Protein 8YIF (pdb70)

Sequence (537 aa):
AFSWRDAVVYQVYLRSFRDANGDGIGDLGGLSQGLDAIAALGCDAIWLNPCYASPQRDHGYDIADYLTIDPAYGTLEEFDEVVRRAHELGLRVLMDMVANHCSSDHAWFQAALAAEPGSDERARFIFRDGLGPDGELPPNNWDSVFGGLAWTRVTERDGRPGQWYLHSFDTSQPDFDWRHPAVAEHFENVLRFWFERGVDGFRIDVAHGHFKDAALPDHPGGRGPDAGHNHGMWDQPEVHDLYRSWRALGDAYEPEKYFVGEIWVPSPDRLADYLRPDELHNAFSFDLLVQPWNADRFRKAIETGLAVGRGWPAWTLANHDVHRAVTRYGQEQPMIAAARRRGPADLDRGLRRARAAAALALALPGSMYLYQGEELGLPEVLDLPDAARQDPIWTRSNGTELGRDGCRIPLPWTREGRTFGFSDAAAATTWLPQPAWFGAFARATQAADPDSMLSLHRDLLATRRTHLRGTEPIVWLSPAGAEVLAFRRGDVVVVTNFGSAPFTPPSAWGALSPLLASQPLGSATVPPETTVWSRLH

Foldseek 3Di:
DDDQFQFAEEEPAQQFEFDAPQAQGRALVGLLVCLVVVLLLQGQAYEYEAQAAAPCLQYRLAHQDLQFGHVSHHGVVSVLVSCVSNVVSNYAYAYAANQQWHFCNHPLNVVLLQDDPPDVSCLQFAKDAADDPQSPHANAQDAAPLGDDQWDWHQYPVRHTTIITGHNHDPRTTGTQLPNVVSLVVVLVSVVSVVVSVHQAYEYEQLFANDFQPVQHYQPLGDDPPSDDRRRGTLDPVSQVSQLVVQVSQVVDVVGGAYEYAYDDPDLVSLLSQCPPSGHVAYELCQCQLDALFQQSNVVSLVSQCVSNVQAHEYENDELWFWQQLQRHQADQDNRVSRHDDDDGDNVRSLLLLLQVLLVVSQGQHYYYHYPPSLLSDGFPQPFDLVLDSRSSCVNVVRPGSTRVRSSHRAAAALDDPNNNSYDPVRDHNSGHDDPCRSVSHPVVQVVPCLGSSNSSSLSSVCCVVPADNPFGWAWDDDNPDQKTWTDGDQKIKIFRSAQAWAADDCVSADWQWPDKSDDDPDRIAHHRMMTITGHD

Organism: Arthrobacter globiformis (NCBI:txid1665)

InterPro domains:
  IPR006047 Glycosyl hydrolase family 13, catalytic domain [PF00128] (27-491)
  IPR006047 Glycosyl hydrolase family 13, catalytic domain [SM00642] (27-432)
  IPR017853 Glycoside hydrolase superfamily [SSF51445] (19-491)
  IPR045857 Oligo-1,6-glucosidase, domain 2 [G3DSA:3.90.400.10] (124-193)

Structure (mmCIF, N/CA/C/O backbone):
data_8YIF
#
_entry.id   8YIF
#
_cell.length_a   51.223
_cell.length_b   73.336
_cell.length_c   73.213
_cell.angle_alpha   90.00
_cell.angle_beta   90.47
_cell.angle_gamma   90.00
#
_symmetry.space_group_name_H-M   'P 1 21 1'
#
loop_
_entity.id
_entity.type
_entity.pdbx_description
1 polymer Alpha-glucosidase
2 non-polymer Acarviosin
3 water water
#
loop_
_atom_site.group_PDB
_atom_site.id
_atom_site.type_symbol
_atom_site.label_atom_id
_atom_site.label_alt_id
_atom_site.label_comp_id
_atom_site.label_asym_id
_atom_site.label_entity_id
_atom_site.label_seq_id
_atom_site.pdbx_PDB_ins_code
_atom_site.Cartn_x
_atom_site.Cartn_y
_atom_site.Cartn_z
_atom_site.occupancy
_atom_site.B_iso_or_equiv
_atom_site.auth_seq_id
_atom_site.auth_comp_id
_atom_site.auth_asym_id
_atom_site.auth_atom_id
_atom_site.pdbx_PDB_model_num
ATOM 1 N N . ALA A 1 17 ? -28.649 27.097 -15.309 1.00 42.85 17 ALA A N 1
ATOM 2 C CA . ALA A 1 17 ? -28.368 26.656 -16.670 1.00 39.11 17 ALA A CA 1
ATOM 3 C C . ALA A 1 17 ? -26.900 26.259 -16.827 1.00 35.87 17 ALA A C 1
ATOM 4 O O . ALA A 1 17 ? -26.049 26.648 -16.021 1.00 40.22 17 ALA A O 1
ATOM 6 N N . PHE A 1 18 ? -26.610 25.479 -17.864 1.00 33.91 18 PHE A N 1
ATOM 7 C CA . PHE A 1 18 ? -25.237 25.072 -18.127 1.00 32.98 18 PHE A CA 1
ATOM 8 C C . PHE A 1 18 ? -24.361 26.287 -18.410 1.00 27.80 18 PHE A C 1
ATOM 9 O O . PHE A 1 18 ? -24.764 27.217 -19.113 1.00 26.78 18 PHE A O 1
ATOM 17 N N . SER A 1 19 ? -23.140 26.265 -17.879 1.00 26.42 19 SER A N 1
ATOM 18 C CA . SER A 1 19 ? -22.138 27.259 -18.231 1.00 25.68 19 SER A CA 1
ATOM 19 C C . SER A 1 19 ? -20.767 26.604 -18.284 1.00 21.00 19 SER A C 1
ATOM 20 O O . SER A 1 19 ? -20.395 25.863 -17.368 1.00 23.99 19 SER A O 1
ATOM 23 N N . TRP A 1 20 ? -20.018 26.883 -19.356 1.00 20.54 20 TRP A N 1
ATOM 24 C CA . TRP A 1 20 ? -18.665 26.346 -19.468 1.00 19.63 20 TRP A CA 1
ATOM 25 C C . TRP A 1 20 ? -17.781 26.852 -18.345 1.00 19.38 20 TRP A C 1
ATOM 26 O O . TRP A 1 20 ? -16.870 26.140 -17.897 1.00 18.47 20 TRP A O 1
ATOM 37 N N . ARG A 1 21 ? -18.041 28.076 -17.877 1.00 19.13 21 ARG A N 1
ATOM 38 C CA . ARG A 1 21 ? -17.208 28.687 -16.841 1.00 19.24 21 ARG A CA 1
ATOM 39 C C . ARG A 1 21 ? -17.096 27.798 -15.609 1.00 19.71 21 ARG A C 1
ATOM 40 O O . ARG A 1 21 ? -16.034 27.728 -14.978 1.00 18.64 21 ARG A O 1
ATOM 48 N N . ASP A 1 22 ? -18.197 27.144 -15.232 1.00 18.35 22 ASP A N 1
ATOM 49 C CA . ASP A 1 22 ? -18.288 26.341 -14.022 1.00 18.29 22 ASP A CA 1
ATOM 50 C C . ASP A 1 22 ? -18.375 24.843 -14.312 1.00 17.20 22 ASP A C 1
ATOM 51 O O . ASP A 1 22 ? -18.671 24.065 -13.400 1.00 19.38 22 ASP A O 1
ATOM 56 N N . ALA A 1 23 ? -18.139 24.421 -15.555 1.00 16.29 23 ALA A N 1
ATOM 57 C CA . ALA A 1 23 ? -18.388 23.033 -15.939 1.00 15.64 23 ALA A CA 1
ATOM 58 C C . ALA A 1 23 ? -17.470 22.058 -15.212 1.00 17.58 23 ALA A C 1
ATOM 59 O O . ALA A 1 23 ? -16.287 22.326 -15.017 1.00 17.97 23 ALA A O 1
ATOM 61 N N . VAL A 1 24 ? -18.014 20.902 -14.843 1.00 14.58 24 VAL A N 1
ATOM 62 C CA . VAL A 1 24 ? -17.214 19.761 -14.401 1.00 16.43 24 VAL A CA 1
ATOM 63 C C . VAL A 1 24 ? -17.236 18.749 -15.539 1.00 15.48 24 VAL A C 1
ATOM 64 O O . VAL A 1 24 ? -18.301 18.227 -15.901 1.00 15.24 24 VAL A O 1
ATOM 68 N N . VAL A 1 25 ? -16.069 18.504 -16.132 1.00 15.40 25 VAL A N 1
ATOM 69 C CA . VAL A 1 25 ? -15.949 17.731 -17.367 1.00 15.40 25 VAL A CA 1
ATOM 70 C C . VAL A 1 25 ? -15.330 16.380 -17.049 1.00 15.22 25 VAL A C 1
ATOM 71 O O . VAL A 1 25 ? -14.248 16.314 -16.455 1.00 15.60 25 VAL A O 1
ATOM 75 N N . TYR A 1 26 ? -15.997 15.308 -17.465 1.00 14.94 26 TYR A N 1
ATOM 76 C CA . TYR A 1 26 ? -15.469 13.960 -17.285 1.00 13.25 26 TYR A CA 1
ATOM 77 C C . TYR A 1 26 ? -14.626 13.603 -18.505 1.00 13.67 26 TYR A C 1
ATOM 78 O O . TYR A 1 26 ? -15.134 13.600 -19.631 1.00 14.06 26 TYR A O 1
ATOM 87 N N . GLN A 1 27 ? -13.338 13.319 -18.291 1.00 14.18 27 GLN A N 1
ATOM 88 C CA . GLN A 1 27 ? -12.458 12.912 -19.386 1.00 13.08 27 GLN A CA 1
ATOM 89 C C . GLN A 1 27 ? -12.589 11.410 -19.627 1.00 12.98 27 GLN A C 1
ATOM 90 O O . GLN A 1 27 ? -12.175 10.598 -18.785 1.00 13.44 27 GLN A O 1
ATOM 96 N N . VAL A 1 28 ? -13.110 11.049 -20.801 1.00 13.52 28 VAL A N 1
ATOM 97 C CA . VAL A 1 28 ? -13.318 9.662 -21.209 1.00 13.45 28 VAL A CA 1
ATOM 98 C C . VAL A 1 28 ? -12.155 9.203 -22.074 1.00 13.76 28 VAL A C 1
ATOM 99 O O . VAL A 1 28 ? -12.023 9.630 -23.226 1.00 14.17 28 VAL A O 1
ATOM 103 N N . TYR A 1 29 ? -11.331 8.305 -21.532 1.00 13.52 29 TYR A N 1
ATOM 104 C CA . TYR A 1 29 ? -10.289 7.621 -22.295 1.00 12.92 29 TYR A CA 1
ATOM 105 C C . TYR A 1 29 ? -10.968 6.385 -22.875 1.00 13.23 29 TYR A C 1
ATOM 106 O O . TYR A 1 29 ? -10.997 5.318 -22.256 1.00 13.11 29 TYR A O 1
ATOM 115 N N . LEU A 1 30 ? -11.542 6.556 -24.077 1.00 13.00 30 LEU A N 1
ATOM 116 C CA . LEU A 1 30 ? -12.521 5.612 -24.618 1.00 14.07 30 LEU A CA 1
ATOM 117 C C . LEU A 1 30 ? -11.992 4.179 -24.632 1.00 15.72 30 LEU A C 1
ATOM 118 O O . LEU A 1 30 ? -12.722 3.242 -24.296 1.00 16.02 30 LEU A O 1
ATOM 123 N N . ARG A 1 31 ? -10.721 3.991 -25.000 1.00 15.06 31 ARG A N 1
ATOM 124 C CA . ARG A 1 31 ? -10.153 2.643 -25.092 1.00 13.83 31 ARG A CA 1
ATOM 125 C C . ARG A 1 31 ? -10.228 1.876 -23.775 1.00 15.27 31 ARG A C 1
ATOM 126 O O . ARG A 1 31 ? -10.167 0.638 -23.787 1.00 16.24 31 ARG A O 1
ATOM 134 N N . SER A 1 32 ? -10.397 2.572 -22.641 1.00 14.09 32 SER A N 1
ATOM 135 C CA . SER A 1 32 ? -10.299 1.923 -21.336 1.00 13.53 32 SER A CA 1
ATOM 136 C C . SER A 1 32 ? -11.504 2.227 -20.458 1.00 15.94 32 SER A C 1
ATOM 137 O O . SER A 1 32 ? -11.457 1.981 -19.246 1.00 15.61 32 SER A O 1
ATOM 140 N N . PHE A 1 33 ? -12.590 2.732 -21.048 1.00 13.76 33 PHE A N 1
ATOM 141 C CA . PHE A 1 33 ? -13.806 3.067 -20.289 1.00 15.95 33 PHE A CA 1
ATOM 142 C C . PHE A 1 33 ? -14.725 1.854 -20.151 1.00 17.47 33 PHE A C 1
ATOM 143 O O . PHE A 1 33 ? -14.931 1.349 -19.042 1.00 17.15 33 PHE A O 1
ATOM 151 N N . ARG A 1 34 ? -15.287 1.375 -21.265 1.00 17.25 34 ARG A N 1
ATOM 152 C CA . ARG A 1 34 ? -16.159 0.205 -21.188 1.00 17.27 34 ARG A CA 1
ATOM 153 C C . ARG A 1 34 ? -16.237 -0.480 -22.554 1.00 16.21 34 ARG A C 1
ATOM 154 O O . ARG A 1 34 ? -16.371 0.187 -23.576 1.00 15.65 34 ARG A O 1
ATOM 162 N N . ASP A 1 35 ? -16.133 -1.817 -22.557 1.00 17.51 35 ASP A N 1
ATOM 163 C CA . ASP A 1 35 ? -16.027 -2.631 -23.780 1.00 17.49 35 ASP A CA 1
ATOM 164 C C . ASP A 1 35 ? -17.348 -3.357 -24.027 1.00 19.76 35 ASP A C 1
ATOM 165 O O . ASP A 1 35 ? -17.570 -4.455 -23.500 1.00 21.34 35 ASP A O 1
ATOM 170 N N . ALA A 1 36 ? -18.202 -2.755 -24.855 1.00 18.61 36 ALA A N 1
ATOM 171 C CA . ALA A 1 36 ? -19.485 -3.371 -25.193 1.00 19.71 36 ALA A CA 1
ATOM 172 C C . ALA A 1 36 ? -19.354 -4.413 -26.299 1.00 20.79 36 ALA A C 1
ATOM 173 O O . ALA A 1 36 ? -20.123 -5.382 -26.315 1.00 27.21 36 ALA A O 1
ATOM 175 N N . ASN A 1 37 ? -18.421 -4.221 -27.241 1.00 21.71 37 ASN A N 1
ATOM 176 C CA . ASN A 1 37 ? -18.286 -5.144 -28.366 1.00 24.04 37 ASN A CA 1
ATOM 177 C C . ASN A 1 37 ? -17.723 -6.493 -27.932 1.00 23.97 37 ASN A C 1
ATOM 178 O O . ASN A 1 37 ? -17.884 -7.477 -28.661 1.00 27.24 37 ASN A O 1
ATOM 183 N N . GLY A 1 38 ? -17.029 -6.553 -26.793 1.00 23.42 38 GLY A N 1
ATOM 184 C CA . GLY A 1 38 ? -16.392 -7.781 -26.358 1.00 24.04 38 GLY A CA 1
ATOM 185 C C . GLY A 1 38 ? -15.062 -8.087 -27.013 1.00 25.78 38 GLY A C 1
ATOM 186 O O . GLY A 1 38 ? -14.626 -9.245 -26.988 1.00 26.92 38 GLY A O 1
ATOM 187 N N . ASP A 1 39 ? -14.397 -7.091 -27.601 1.00 23.04 39 ASP A N 1
ATOM 188 C CA . ASP A 1 39 ? -13.098 -7.291 -28.230 1.00 21.34 39 ASP A CA 1
ATOM 189 C C . ASP A 1 39 ? -11.923 -6.902 -27.328 1.00 25.43 39 ASP A C 1
ATOM 190 O O . ASP A 1 39 ? -10.782 -6.880 -27.798 1.00 24.54 39 ASP A O 1
ATOM 195 N N . GLY A 1 40 ? -12.169 -6.610 -26.050 1.00 19.61 40 GLY A N 1
ATOM 196 C CA . GLY A 1 40 ? -11.112 -6.194 -25.143 1.00 22.20 40 GLY A CA 1
ATOM 197 C C . GLY A 1 40 ? -10.790 -4.718 -25.186 1.00 18.89 40 GLY A C 1
ATOM 198 O O . GLY A 1 40 ? -9.915 -4.261 -24.435 1.00 19.03 40 GLY A O 1
ATOM 199 N N . ILE A 1 41 ? -11.471 -3.963 -26.033 1.00 18.24 41 ILE A N 1
ATOM 200 C CA . ILE A 1 41 ? -11.188 -2.556 -26.272 1.00 17.99 41 ILE A CA 1
ATOM 201 C C . ILE A 1 41 ? -12.429 -1.767 -25.882 1.00 14.82 41 ILE A C 1
ATOM 202 O O . ILE A 1 41 ? -13.531 -2.085 -26.340 1.00 17.18 41 ILE A O 1
ATOM 207 N N . GLY A 1 42 ? -12.263 -0.746 -25.038 1.00 15.81 42 GLY A N 1
ATOM 208 C CA . GLY A 1 42 ? -13.364 0.176 -24.805 1.00 15.03 42 GLY A CA 1
ATOM 209 C C . GLY A 1 42 ? -13.838 0.798 -26.104 1.00 14.75 42 GLY A C 1
ATOM 210 O O . GLY A 1 42 ? -13.055 1.022 -27.026 1.00 16.16 42 GLY A O 1
ATOM 211 N N . ASP A 1 43 ? -15.144 1.041 -26.199 1.00 15.57 43 ASP A N 1
ATOM 212 C CA . ASP A 1 43 ? -15.745 1.418 -27.475 1.00 15.44 43 ASP A CA 1
ATOM 213 C C . ASP A 1 43 ? -16.934 2.342 -27.232 1.00 14.80 43 ASP A C 1
ATOM 214 O O . ASP A 1 43 ? -17.304 2.631 -26.088 1.00 15.69 43 ASP A O 1
ATOM 219 N N . LEU A 1 44 ? -17.533 2.823 -28.330 1.00 15.13 44 LEU A N 1
ATOM 220 C CA . LEU A 1 44 ? -18.638 3.768 -28.215 1.00 16.35 44 LEU A CA 1
ATOM 221 C C . LEU A 1 44 ? -19.882 3.116 -27.631 1.00 17.97 44 LEU A C 1
ATOM 222 O O . LEU A 1 44 ? -20.624 3.768 -26.891 1.00 17.42 44 LEU A O 1
ATOM 227 N N . GLY A 1 45 ? -20.115 1.837 -27.934 1.00 20.42 45 GLY A N 1
ATOM 228 C CA . GLY A 1 45 ? -21.211 1.133 -27.294 1.00 19.47 45 GLY A CA 1
ATOM 229 C C . GLY A 1 45 ? -21.069 1.110 -25.787 1.00 17.06 45 GLY A C 1
ATOM 230 O O . GLY A 1 45 ? -22.052 1.266 -25.058 1.00 20.24 45 GLY A O 1
ATOM 231 N N . GLY A 1 46 ? -19.837 0.944 -25.300 1.00 16.67 46 GLY A N 1
ATOM 232 C CA . GLY A 1 46 ? -19.611 0.952 -23.867 1.00 17.36 46 GLY A CA 1
ATOM 233 C C . GLY A 1 46 ? -19.787 2.333 -23.273 1.00 18.07 46 GLY A C 1
ATOM 234 O O . GLY A 1 46 ? -20.348 2.482 -22.186 1.00 17.51 46 GLY A O 1
ATOM 235 N N . LEU A 1 47 ? -19.302 3.363 -23.969 1.00 15.59 47 LEU A N 1
ATOM 236 C CA . LEU A 1 47 ? -19.549 4.724 -23.499 1.00 15.29 47 LEU A CA 1
ATOM 237 C C . LEU A 1 47 ? -21.044 5.004 -23.404 1.00 16.96 47 LEU A C 1
ATOM 238 O O . LEU A 1 47 ? -21.514 5.565 -22.410 1.00 18.29 47 LEU A O 1
ATOM 243 N N . SER A 1 48 ? -21.808 4.612 -24.425 1.00 17.56 48 SER A N 1
ATOM 244 C CA . SER A 1 48 ? -23.251 4.813 -24.369 1.00 18.74 48 SER A CA 1
ATOM 245 C C . SER A 1 48 ? -23.850 4.179 -23.118 1.00 19.62 48 SER A C 1
ATOM 246 O O . SER A 1 48 ? -24.688 4.794 -22.445 1.00 22.31 48 SER A O 1
ATOM 249 N N . GLN A 1 49 ? -23.420 2.959 -22.782 1.00 17.54 49 GLN A N 1
ATOM 250 C CA . GLN A 1 49 ? -23.896 2.299 -21.567 1.00 19.05 49 GLN A CA 1
ATOM 251 C C . GLN A 1 49 ? -23.514 3.086 -20.317 1.00 22.79 49 GLN A C 1
ATOM 252 O O . GLN A 1 49 ? -24.298 3.177 -19.362 1.00 24.66 49 GLN A O 1
ATOM 258 N N . GLY A 1 50 ? -22.316 3.656 -20.297 1.00 18.47 50 GLY A N 1
ATOM 259 C CA . GLY A 1 50 ? -21.830 4.320 -19.110 1.00 19.97 50 GLY A CA 1
ATOM 260 C C . GLY A 1 50 ? -22.154 5.785 -18.983 1.00 19.28 50 GLY A C 1
ATOM 261 O O . GLY A 1 50 ? -21.773 6.405 -17.986 1.00 20.07 50 GLY A O 1
ATOM 262 N N . LEU A 1 51 ? -22.851 6.375 -19.958 1.00 17.81 51 LEU A N 1
ATOM 263 C CA . LEU A 1 51 ? -23.175 7.794 -19.862 1.00 18.00 51 LEU A CA 1
ATOM 264 C C . LEU A 1 51 ? -24.057 8.074 -18.653 1.00 20.06 51 LEU A C 1
ATOM 265 O O . LEU A 1 51 ? -23.931 9.124 -18.021 1.00 18.36 51 LEU A O 1
ATOM 270 N N . ASP A 1 52 ? -24.959 7.146 -18.320 1.00 20.41 52 ASP A N 1
ATOM 271 C CA . ASP A 1 52 ? -25.809 7.332 -17.148 1.00 21.29 52 ASP A CA 1
ATOM 272 C C . ASP A 1 52 ? -24.977 7.470 -15.881 1.00 18.50 52 ASP A C 1
ATOM 273 O O . ASP A 1 52 ? -25.345 8.220 -14.974 1.00 21.87 52 ASP A O 1
ATOM 278 N N . ALA A 1 53 ? -23.859 6.742 -15.801 1.00 20.38 53 ALA A N 1
ATOM 279 C CA . ALA A 1 53 ? -22.995 6.813 -14.623 1.00 19.15 53 ALA A CA 1
ATOM 2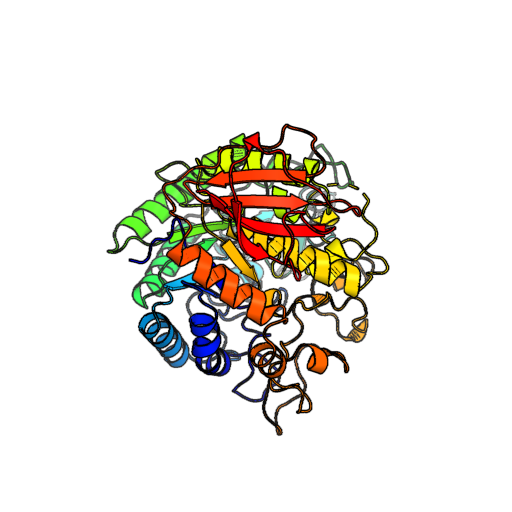80 C C . ALA A 1 53 ? -22.290 8.160 -14.532 1.00 20.44 53 ALA A C 1
ATOM 281 O O . ALA A 1 53 ? -22.114 8.703 -13.435 1.00 19.29 53 ALA A O 1
ATOM 283 N N . ILE A 1 54 ? -21.884 8.714 -15.677 1.00 17.59 54 ILE A N 1
ATOM 284 C CA . ILE A 1 54 ? -21.213 10.006 -15.684 1.00 19.60 54 ILE A CA 1
ATOM 285 C C . ILE A 1 54 ? -22.175 11.107 -15.257 1.00 17.64 54 ILE A C 1
ATOM 286 O O . ILE A 1 54 ? -21.832 11.971 -14.445 1.00 17.98 54 ILE A O 1
ATOM 291 N N . ALA A 1 55 ? -23.407 11.084 -15.777 1.00 18.66 55 ALA A N 1
ATOM 292 C CA . ALA A 1 55 ? -24.369 12.108 -15.398 1.00 18.60 55 ALA A CA 1
ATOM 293 C C . ALA A 1 55 ? -24.804 11.947 -13.947 1.00 18.52 55 ALA A C 1
ATOM 294 O O . ALA A 1 55 ? -24.953 12.942 -13.226 1.00 20.01 55 ALA A O 1
ATOM 296 N N . ALA A 1 56 ? -25.005 10.705 -13.503 1.00 19.57 56 ALA A N 1
ATOM 297 C CA . ALA A 1 56 ? -25.394 10.457 -12.117 1.00 20.99 56 ALA A CA 1
ATOM 298 C C . ALA A 1 56 ? -24.325 10.935 -11.146 1.00 23.38 56 ALA A C 1
ATOM 299 O O . ALA A 1 56 ? -24.642 11.385 -10.040 1.00 23.70 56 ALA A O 1
ATOM 301 N N . LEU A 1 57 ? -23.058 10.844 -11.544 1.00 19.02 57 LEU A N 1
ATOM 302 C CA . LEU A 1 57 ? -21.978 11.351 -10.705 1.00 20.75 57 LEU A CA 1
ATOM 303 C C . LEU A 1 57 ? -22.116 12.853 -10.472 1.00 21.39 57 LEU A C 1
ATOM 304 O O . LEU A 1 57 ? -21.748 13.355 -9.405 1.00 21.26 57 LEU A O 1
ATOM 309 N N . GLY A 1 58 ? -22.661 13.581 -11.442 1.00 19.79 58 GLY A N 1
ATOM 310 C CA . GLY A 1 58 ? -22.867 15.009 -11.296 1.00 20.35 58 GLY A CA 1
ATOM 311 C C . GLY A 1 58 ? -22.149 15.848 -12.330 1.00 19.54 58 GLY A C 1
ATOM 312 O O . GLY A 1 58 ? -22.148 17.081 -12.243 1.00 22.27 58 GLY A O 1
ATOM 313 N N . CYS A 1 59 ? -21.536 15.197 -13.313 1.00 16.79 59 CYS A N 1
ATOM 314 C CA . CYS A 1 59 ? -20.750 15.915 -14.302 1.00 16.42 59 CYS A CA 1
ATOM 315 C C . CYS A 1 59 ? -21.649 16.640 -15.296 1.00 17.65 59 CYS A C 1
ATOM 316 O O . CYS A 1 59 ? -22.807 16.266 -15.517 1.00 19.15 59 CYS A O 1
ATOM 319 N N . ASP A 1 60 ? -21.081 17.690 -15.908 1.00 17.09 60 ASP A N 1
ATOM 320 C CA . ASP A 1 60 ? -21.765 18.588 -16.830 1.00 19.65 60 ASP A CA 1
ATOM 321 C C . ASP A 1 60 ? -21.409 18.351 -18.292 1.00 17.90 60 ASP A C 1
ATOM 322 O O . ASP A 1 60 ? -22.150 18.802 -19.175 1.00 17.05 60 ASP A O 1
ATOM 327 N N . ALA A 1 61 ? -20.308 17.657 -18.568 1.00 16.55 61 ALA A N 1
ATOM 328 C CA . ALA A 1 61 ? -19.816 17.476 -19.927 1.00 13.24 61 ALA A CA 1
ATOM 329 C C . ALA A 1 61 ? -18.844 16.302 -19.935 1.00 14.11 61 ALA A C 1
ATOM 330 O O . ALA A 1 61 ? -18.430 15.805 -18.883 1.00 15.61 61 ALA A O 1
ATOM 332 N N . ILE A 1 62 ? -18.500 15.851 -21.143 1.00 15.10 62 ILE A N 1
ATOM 333 C CA . ILE A 1 62 ? -17.477 14.832 -21.335 1.00 15.43 62 ILE A CA 1
ATOM 334 C C . ILE A 1 62 ? -16.497 15.350 -22.373 1.00 14.66 62 ILE A C 1
ATOM 335 O O . ILE A 1 62 ? -16.856 16.139 -23.250 1.00 15.63 62 ILE A O 1
ATOM 340 N N . TRP A 1 63 ? -15.231 14.961 -22.226 1.00 13.33 63 TRP A N 1
ATOM 341 C CA . TRP A 1 63 ? -14.223 15.165 -23.261 1.00 13.13 63 TRP A CA 1
ATOM 342 C C . TRP A 1 63 ? -13.708 13.795 -23.667 1.00 15.42 63 TRP A C 1
ATOM 343 O O . TRP A 1 63 ? -13.251 13.035 -22.815 1.00 15.33 63 TRP A O 1
ATOM 354 N N . LEU A 1 64 ? -13.795 13.475 -24.954 1.00 15.54 64 LEU A N 1
ATOM 355 C CA . LEU A 1 64 ? -13.337 12.182 -25.446 1.00 13.54 64 LEU A CA 1
ATOM 356 C C . LEU A 1 64 ? -11.907 12.294 -25.954 1.00 13.87 64 LEU A C 1
ATOM 357 O O . LEU A 1 64 ? -11.611 13.115 -26.830 1.00 14.82 64 LEU A O 1
ATOM 362 N N . ASN A 1 65 ? -11.009 11.461 -25.410 1.00 14.76 65 ASN A N 1
ATOM 363 C CA . ASN A 1 65 ? -9.715 11.312 -26.041 1.00 13.52 65 ASN A CA 1
ATOM 364 C C . ASN A 1 65 ? -9.913 10.838 -27.484 1.00 15.92 65 ASN A C 1
ATOM 365 O O . ASN A 1 65 ? -10.976 10.319 -27.836 1.00 15.46 65 ASN A O 1
ATOM 370 N N . PRO A 1 66 ? -8.940 11.078 -28.362 1.00 15.13 66 PRO A N 1
ATOM 371 C CA . PRO A 1 66 ? -9.218 10.963 -29.802 1.00 15.08 66 PRO A CA 1
ATOM 372 C C . PRO A 1 66 ? -9.613 9.555 -30.218 1.00 16.09 66 PRO A C 1
ATOM 373 O O . PRO A 1 66 ? -8.916 8.574 -29.942 1.00 15.05 66 PRO A O 1
ATOM 377 N N . CYS A 1 67 ? -10.763 9.473 -30.893 1.00 14.86 67 CYS A N 1
ATOM 378 C CA . CYS A 1 67 ? -11.355 8.215 -31.320 1.00 15.87 67 CYS A CA 1
ATOM 379 C C . CYS A 1 67 ? -11.516 8.137 -32.840 1.00 15.25 67 CYS A C 1
ATOM 380 O O . CYS A 1 67 ? -12.299 7.316 -33.344 1.00 13.87 67 CYS A O 1
ATOM 383 N N . TYR A 1 68 ? -10.790 8.981 -33.574 1.00 14.41 68 TYR A N 1
ATOM 384 C CA . TYR A 1 68 ? -10.721 8.926 -35.029 1.00 15.47 68 TYR A CA 1
ATOM 385 C C . TYR A 1 68 ? -9.887 7.732 -35.482 1.00 15.88 68 TYR A C 1
ATOM 386 O O . TYR A 1 68 ? -9.139 7.126 -34.707 1.00 16.07 68 TYR A O 1
ATOM 395 N N . ALA A 1 69 ? -9.992 7.412 -36.770 1.00 13.03 69 ALA A N 1
ATOM 396 C CA . ALA A 1 69 ? -9.196 6.322 -37.330 1.00 14.63 69 ALA A CA 1
ATOM 397 C C . ALA A 1 69 ? -7.719 6.542 -37.035 1.00 15.79 69 ALA A C 1
ATOM 398 O O . ALA A 1 69 ? -7.161 7.594 -37.362 1.00 15.20 69 ALA A O 1
ATOM 400 N N . SER A 1 70 ? -7.092 5.537 -36.419 1.00 13.43 70 SER A N 1
ATOM 401 C CA . SER A 1 70 ? -5.732 5.668 -35.906 1.00 13.41 70 SER A CA 1
ATOM 402 C C . SER A 1 70 ? -5.088 4.301 -35.812 1.00 16.84 70 SER A C 1
ATOM 403 O O . SER A 1 70 ? -5.720 3.374 -35.284 1.00 15.85 70 SER A O 1
ATOM 406 N N . PRO A 1 71 ? -3.829 4.140 -36.237 1.00 16.18 71 PRO A N 1
ATOM 407 C CA . PRO A 1 71 ? -3.134 2.870 -35.977 1.00 15.90 71 PRO A CA 1
ATOM 408 C C . PRO A 1 71 ? -2.718 2.678 -34.526 1.00 15.74 71 PRO A C 1
ATOM 409 O O . PRO A 1 71 ? -2.153 1.622 -34.201 1.00 17.67 71 PRO A O 1
ATOM 413 N N . GLN A 1 72 ? -3.019 3.632 -33.642 1.00 14.70 72 GLN A N 1
ATOM 414 C CA . GLN A 1 72 ? -2.854 3.526 -32.195 1.00 14.12 72 GLN A CA 1
ATOM 415 C C . GLN A 1 72 ? -1.393 3.457 -31.768 1.00 13.56 72 GLN A C 1
ATOM 416 O O . GLN A 1 72 ? -1.090 2.990 -30.667 1.00 15.60 72 GLN A O 1
ATOM 422 N N . ARG A 1 73 ? -0.470 3.923 -32.613 1.00 12.23 73 ARG A N 1
ATOM 423 C CA . ARG A 1 73 ? 0.920 3.950 -32.190 1.00 12.61 73 ARG A CA 1
ATOM 424 C C . ARG A 1 73 ? 1.146 4.957 -31.081 1.00 14.34 73 ARG A C 1
ATOM 425 O O . ARG A 1 73 ? 2.065 4.782 -30.279 1.00 15.74 73 ARG A O 1
ATOM 433 N N . ASP A 1 74 ? 0.344 6.022 -31.026 1.00 12.88 74 ASP A N 1
ATOM 434 C CA . ASP A 1 74 ? 0.233 6.857 -29.844 1.00 13.06 74 ASP A CA 1
ATOM 435 C C . ASP A 1 74 ? -1.219 6.876 -29.392 1.00 13.81 74 ASP A C 1
ATOM 436 O O . ASP A 1 74 ? -1.752 7.905 -28.974 1.00 13.54 74 ASP A O 1
ATOM 441 N N . HIS A 1 75 ? -1.885 5.729 -29.550 1.00 14.33 75 HIS A N 1
ATOM 442 C CA . HIS A 1 75 ? -3.194 5.462 -28.957 1.00 13.75 75 HIS A CA 1
ATOM 443 C C . HIS A 1 75 ? -4.189 6.590 -29.205 1.00 13.13 75 HIS A C 1
ATOM 444 O O . HIS A 1 75 ? -4.831 7.123 -28.294 1.00 13.61 75 HIS A O 1
ATOM 451 N N . GLY A 1 76 ? -4.348 6.906 -30.481 1.00 13.15 76 GLY A N 1
ATOM 452 C CA . GLY A 1 76 ? -5.359 7.828 -30.947 1.00 13.49 76 GLY A CA 1
ATOM 453 C C . GLY A 1 76 ? -4.808 9.171 -31.339 1.00 12.86 76 GLY A C 1
ATOM 454 O O . GLY A 1 76 ? -5.425 9.866 -32.164 1.00 14.02 76 GLY A O 1
ATOM 455 N N . TYR A 1 77 ? -3.657 9.554 -30.788 1.00 12.27 77 TYR A N 1
ATOM 456 C CA . TYR A 1 77 ? -3.068 10.845 -31.118 1.00 11.47 77 TYR A CA 1
ATOM 457 C C . TYR A 1 77 ? -2.232 10.781 -32.392 1.00 11.95 77 TYR A C 1
ATOM 458 O O . TYR A 1 77 ? -1.627 11.797 -32.772 1.00 11.58 77 TYR A O 1
ATOM 467 N N . ASP A 1 78 ? -2.207 9.623 -33.063 1.00 12.14 78 ASP A N 1
ATOM 468 C CA . ASP A 1 78 ? -1.671 9.472 -34.418 1.00 11.05 78 ASP A CA 1
ATOM 469 C C . ASP A 1 78 ? -2.845 9.162 -35.344 1.00 11.60 78 ASP A C 1
ATOM 470 O O . ASP A 1 78 ? -3.245 8.003 -35.509 1.00 13.76 78 ASP A O 1
ATOM 475 N N . ILE A 1 79 ? -3.389 10.202 -35.962 1.00 10.34 79 ILE A N 1
ATOM 476 C CA . ILE A 1 79 ? -4.655 10.101 -36.690 1.00 11.99 79 ILE A CA 1
ATOM 477 C C . ILE A 1 79 ? -4.398 9.867 -38.170 1.00 11.59 79 ILE A C 1
ATOM 478 O O . ILE A 1 79 ? -3.680 10.638 -38.823 1.00 12.40 79 ILE A O 1
ATOM 483 N N . ALA A 1 80 ? -5.029 8.819 -38.720 1.00 11.96 80 ALA A N 1
ATOM 484 C CA . ALA A 1 80 ? -4.919 8.527 -40.144 1.00 12.20 80 ALA A CA 1
ATOM 485 C C . ALA A 1 80 ? -6.093 9.049 -40.962 1.00 13.55 80 ALA A C 1
ATOM 486 O O . ALA A 1 80 ? -5.959 9.189 -42.182 1.00 14.92 80 ALA A O 1
ATOM 488 N N . ASP A 1 81 ? -7.216 9.377 -40.329 1.00 12.62 81 ASP A N 1
ATOM 489 C CA . ASP A 1 81 ? -8.361 9.935 -41.057 1.00 13.79 81 ASP A CA 1
ATOM 490 C C . ASP A 1 81 ? -9.160 10.772 -40.065 1.00 13.70 81 ASP A C 1
ATOM 491 O O . ASP A 1 81 ? -9.728 10.223 -39.118 1.00 13.90 81 ASP A O 1
ATOM 496 N N . TYR A 1 82 ? -9.181 12.097 -40.263 1.00 13.23 82 TYR A N 1
ATOM 497 C CA . TYR A 1 82 ? -9.798 12.995 -39.291 1.00 12.67 82 TYR A CA 1
ATOM 498 C C . TYR A 1 82 ? -11.315 13.034 -39.375 1.00 14.23 82 TYR A C 1
ATOM 499 O O . TYR A 1 82 ? -11.948 13.606 -38.480 1.00 14.02 82 TYR A O 1
ATOM 508 N N . LEU A 1 83 ? -11.904 12.454 -40.415 1.00 14.56 83 LEU A N 1
ATOM 509 C CA . LEU A 1 83 ? -13.340 12.558 -40.647 1.00 13.52 83 LEU A CA 1
ATOM 510 C C . LEU A 1 83 ? -14.071 11.245 -40.404 1.00 15.43 83 LEU A C 1
ATOM 511 O O . LEU A 1 83 ? -15.227 11.101 -40.824 1.00 17.24 83 LEU A O 1
ATOM 516 N N . THR A 1 84 ? -13.430 10.274 -39.766 1.00 16.48 84 THR A N 1
ATOM 517 C CA . THR A 1 84 ? -14.075 8.995 -39.497 1.00 17.40 84 THR A CA 1
ATOM 518 C C . THR A 1 84 ? -13.703 8.506 -38.103 1.00 17.77 84 THR A C 1
ATOM 519 O O . THR A 1 84 ? -12.621 8.809 -37.589 1.00 19.79 84 THR A O 1
ATOM 523 N N . ILE A 1 85 ? -14.624 7.752 -37.496 1.00 15.36 85 ILE A N 1
ATOM 524 C CA . ILE A 1 85 ? -14.404 7.091 -36.213 1.00 17.13 85 ILE A CA 1
ATOM 525 C C . ILE A 1 85 ? -13.593 5.833 -36.467 1.00 15.97 85 ILE A C 1
ATOM 526 O O . ILE A 1 85 ? -13.810 5.153 -37.472 1.00 15.56 85 ILE A O 1
ATOM 531 N N . ASP A 1 86 ? -12.642 5.519 -35.581 1.00 12.55 86 ASP A N 1
ATOM 532 C CA . ASP A 1 86 ? -11.919 4.264 -35.734 1.00 16.97 86 ASP A CA 1
ATOM 533 C C . ASP A 1 86 ? -12.903 3.098 -35.705 1.00 15.57 86 ASP A C 1
ATOM 534 O O . ASP A 1 86 ? -13.736 3.025 -34.793 1.00 15.34 86 ASP A O 1
ATOM 539 N N . PRO A 1 87 ? -12.850 2.184 -36.677 1.00 19.45 87 PRO A N 1
ATOM 540 C CA . PRO A 1 87 ? -13.808 1.064 -36.690 1.00 19.67 87 PRO A CA 1
ATOM 541 C C . PRO A 1 87 ? -13.797 0.218 -35.428 1.00 19.02 87 PRO A C 1
ATOM 542 O O . PRO A 1 87 ? -14.822 -0.395 -35.108 1.00 20.32 87 PRO A O 1
ATOM 546 N N . ALA A 1 88 ? -12.677 0.165 -34.698 1.00 18.07 88 ALA A N 1
ATOM 547 C CA . ALA A 1 88 ? -12.658 -0.560 -33.430 1.00 19.18 88 ALA A CA 1
ATOM 548 C C . ALA A 1 88 ? -13.594 0.066 -32.406 1.00 18.73 88 ALA A C 1
ATOM 549 O O . ALA A 1 88 ? -14.083 -0.626 -31.504 1.00 19.12 88 ALA A O 1
ATOM 551 N N . TYR A 1 89 ? -13.855 1.369 -32.519 1.00 16.44 89 TYR A N 1
ATOM 552 C CA . TYR A 1 89 ? -14.691 2.049 -31.538 1.00 14.37 89 TYR A CA 1
ATOM 553 C C . TYR A 1 89 ? -16.152 2.099 -31.951 1.00 16.81 89 TYR A C 1
ATOM 554 O O . TYR A 1 89 ? -17.033 2.116 -31.086 1.00 18.46 89 TYR A O 1
ATOM 563 N N . GLY A 1 90 ? -16.430 2.151 -33.237 1.00 16.40 90 GLY A N 1
ATOM 564 C CA . GLY A 1 90 ? -17.798 2.118 -33.703 1.00 14.85 90 GLY A CA 1
ATOM 565 C C . GLY A 1 90 ? -17.925 2.793 -35.049 1.00 16.88 90 GLY A C 1
ATOM 566 O O . GLY A 1 90 ? -16.947 3.169 -35.684 1.00 19.47 90 GLY A O 1
ATOM 567 N N . THR A 1 91 ? -19.169 2.911 -35.488 1.00 16.96 91 THR A N 1
ATOM 568 C CA . THR A 1 91 ? -19.487 3.602 -36.716 1.00 17.73 91 THR A CA 1
ATOM 569 C C . THR A 1 91 ? -19.806 5.061 -36.420 1.00 17.78 91 THR A C 1
ATOM 570 O O . THR A 1 91 ? -20.043 5.456 -35.276 1.00 17.04 91 THR A O 1
ATOM 574 N N . LEU A 1 92 ? -19.861 5.862 -37.479 1.00 18.03 92 LEU A N 1
ATOM 575 C CA . LEU A 1 92 ? -20.307 7.238 -37.308 1.00 18.34 92 LEU A CA 1
ATOM 576 C C . LEU A 1 92 ? -21.737 7.288 -36.777 1.00 18.79 92 LEU A C 1
ATOM 577 O O . LEU A 1 92 ? -22.063 8.149 -35.948 1.00 17.26 92 LEU A O 1
ATOM 582 N N . GLU A 1 93 ? -22.585 6.342 -37.188 1.00 20.05 93 GLU A N 1
ATOM 583 C CA . GLU A 1 93 ? -23.941 6.301 -36.652 1.00 20.94 93 GLU A CA 1
ATOM 584 C C . GLU A 1 93 ? -23.931 6.070 -35.144 1.00 19.27 93 GLU A C 1
ATOM 585 O O . GLU A 1 93 ? -24.704 6.694 -34.409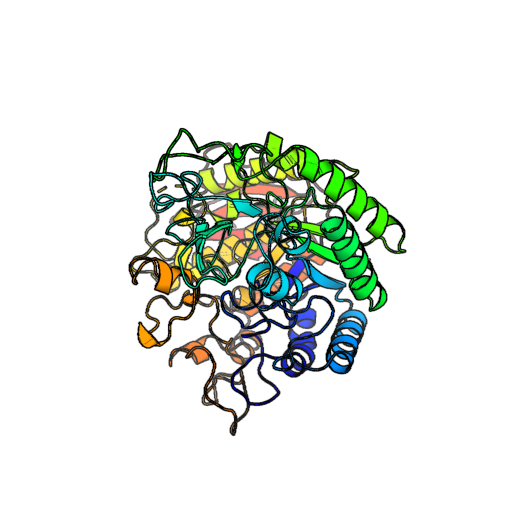 1.00 18.70 93 GLU A O 1
ATOM 591 N N . GLU A 1 94 ? -23.048 5.192 -34.657 1.00 19.36 94 GLU A N 1
ATOM 592 C CA . GLU A 1 94 ? -22.971 4.973 -33.217 1.00 19.07 94 GLU A CA 1
ATOM 593 C C . GLU A 1 94 ? -22.457 6.215 -32.506 1.00 17.20 94 GLU A C 1
ATOM 594 O O . GLU A 1 94 ? -22.893 6.534 -31.395 1.00 19.86 94 GLU A O 1
ATOM 600 N N . PHE A 1 95 ? -21.499 6.909 -33.120 1.00 16.47 95 PHE A N 1
ATOM 601 C CA . PHE A 1 95 ? -21.021 8.166 -32.555 1.00 15.78 95 PHE A CA 1
ATOM 602 C C . PHE A 1 95 ? -22.150 9.182 -32.438 1.00 16.66 95 PHE A C 1
ATOM 603 O O . PHE A 1 95 ? -22.309 9.834 -31.398 1.00 16.63 95 PHE A O 1
ATOM 611 N N . ASP A 1 96 ? -22.953 9.325 -33.497 1.00 16.95 96 ASP A N 1
ATOM 612 C CA . ASP A 1 96 ? -24.074 10.262 -33.451 1.00 17.77 96 ASP A CA 1
ATOM 613 C C . ASP A 1 96 ? -25.036 9.916 -32.319 1.00 17.32 96 ASP A C 1
ATOM 614 O O . ASP A 1 96 ? -25.553 10.810 -31.637 1.00 17.80 96 ASP A O 1
ATOM 619 N N . GLU A 1 97 ? -25.281 8.622 -32.098 1.00 16.68 97 GLU A N 1
ATOM 620 C CA . GLU A 1 97 ? -26.139 8.194 -30.996 1.00 20.65 97 GLU A CA 1
ATOM 621 C C . GLU A 1 97 ? -25.530 8.530 -29.640 1.00 19.37 97 GLU A C 1
ATOM 622 O O . GLU A 1 97 ? -26.252 8.921 -28.715 1.00 21.95 97 GLU A O 1
ATOM 628 N N . VAL A 1 98 ? -24.208 8.389 -29.497 1.00 18.17 98 VAL A N 1
ATOM 629 C CA . VAL A 1 98 ? -23.551 8.776 -28.249 1.00 19.15 98 VAL A CA 1
ATOM 630 C C . VAL A 1 98 ? -23.721 10.269 -27.996 1.00 18.54 98 VAL A C 1
ATOM 631 O O . VAL A 1 98 ? -24.045 10.695 -26.881 1.00 18.75 98 VAL A O 1
ATOM 635 N N . VAL A 1 99 ? -23.506 11.089 -29.029 1.00 15.88 99 VAL A N 1
ATOM 636 C CA . VAL A 1 99 ? -23.643 12.533 -28.861 1.00 17.75 99 VAL A CA 1
ATOM 637 C C . VAL A 1 99 ? -25.074 12.896 -28.475 1.00 18.21 99 VAL A C 1
ATOM 638 O O . VAL A 1 99 ? -25.305 13.717 -27.580 1.00 18.54 99 VAL A O 1
ATOM 642 N N . ARG A 1 100 ? -26.058 12.273 -29.116 1.00 18.89 100 ARG A N 1
ATOM 643 C CA . ARG A 1 100 ? -27.431 12.630 -28.793 1.00 19.82 100 ARG A CA 1
ATOM 644 C C . ARG A 1 100 ? -27.821 12.129 -27.406 1.00 18.86 100 ARG A C 1
ATOM 645 O O . ARG A 1 100 ? -28.523 12.832 -26.668 1.00 18.06 100 ARG A O 1
ATOM 653 N N . ARG A 1 101 ? -27.342 10.940 -27.015 1.00 18.27 101 ARG A N 1
ATOM 654 C CA . ARG A 1 101 ? -27.627 10.437 -25.672 1.00 18.04 101 ARG A CA 1
ATOM 655 C C . ARG A 1 101 ? -26.965 11.304 -24.607 1.00 18.57 101 ARG A C 1
ATOM 656 O O . ARG A 1 101 ? -27.575 11.611 -23.579 1.00 18.02 101 ARG A O 1
ATOM 664 N N . ALA A 1 102 ? -25.706 11.680 -24.824 1.00 17.42 102 ALA A N 1
ATOM 665 C CA . ALA A 1 102 ? -25.043 12.585 -23.891 1.00 16.66 102 ALA A CA 1
ATOM 666 C C . ALA A 1 102 ? -25.833 13.878 -23.741 1.00 20.39 102 ALA A C 1
ATOM 667 O O . ALA A 1 102 ? -26.120 14.328 -22.625 1.00 17.48 102 ALA A O 1
ATOM 669 N N . HIS A 1 103 ? -26.222 14.473 -24.867 1.00 18.16 103 HIS A N 1
ATOM 670 C CA . HIS A 1 103 ? -27.013 15.696 -24.832 1.00 17.82 103 HIS A CA 1
ATOM 671 C C . HIS A 1 103 ? -28.327 15.500 -24.088 1.00 18.24 103 HIS A C 1
ATOM 672 O O . HIS A 1 103 ? -28.743 16.375 -23.318 1.00 17.69 103 HIS A O 1
ATOM 679 N N . GLU A 1 104 ? -28.985 14.354 -24.296 1.00 18.93 104 GLU A N 1
ATOM 680 C CA . GLU A 1 104 ? -30.251 14.070 -23.623 1.00 19.97 104 GLU A CA 1
ATOM 681 C C . GLU A 1 104 ? -30.071 14.009 -22.111 1.00 22.50 104 GLU A C 1
ATOM 682 O O . GLU A 1 104 ? -30.996 14.346 -21.360 1.00 21.75 104 GLU A O 1
ATOM 688 N N . LEU A 1 105 ? -28.872 13.649 -21.644 1.00 18.86 105 LEU A N 1
ATOM 689 C CA . LEU A 1 105 ? -28.570 13.652 -20.219 1.00 20.45 105 LEU A CA 1
ATOM 690 C C . LEU A 1 105 ? -28.067 15.005 -19.732 1.00 21.93 105 LEU A C 1
ATOM 691 O O . LEU A 1 105 ? -27.732 15.136 -18.550 1.00 23.19 105 LEU A O 1
ATOM 696 N N . GLY A 1 106 ? -27.997 16.002 -20.609 1.00 20.51 106 GLY A N 1
ATOM 697 C CA . GLY A 1 106 ? -27.498 17.316 -20.267 1.00 21.33 106 GLY A CA 1
ATOM 698 C C . GLY A 1 106 ? -25.999 17.475 -20.380 1.00 21.42 106 GLY A C 1
ATOM 699 O O . GLY A 1 106 ? -25.479 18.539 -20.022 1.00 22.26 106 GLY A O 1
ATOM 700 N N . LEU A 1 107 ? -25.293 16.464 -20.881 1.00 18.37 107 LEU A N 1
ATOM 701 C CA . LEU A 1 107 ? -23.836 16.484 -20.975 1.00 17.54 107 LEU A CA 1
ATOM 702 C C . LEU A 1 107 ? -23.406 17.077 -22.312 1.00 19.03 107 LEU A C 1
ATOM 703 O O . LEU A 1 107 ? -23.765 16.546 -23.369 1.00 21.01 107 LEU A O 1
ATOM 708 N N . ARG A 1 108 ? -22.618 18.151 -22.273 1.00 14.83 108 ARG A N 1
ATOM 709 C CA . ARG A 1 108 ? -21.978 18.643 -23.485 1.00 14.67 108 ARG A CA 1
ATOM 710 C C . ARG A 1 108 ? -20.793 17.738 -23.844 1.00 15.90 108 ARG A C 1
ATOM 711 O O . ARG A 1 108 ? -20.291 16.983 -23.011 1.00 16.10 108 ARG A O 1
ATOM 719 N N . VAL A 1 109 ? -20.350 17.818 -25.101 1.00 15.19 109 VAL A N 1
ATOM 720 C CA . VAL A 1 109 ? -19.376 16.877 -25.655 1.00 14.36 109 VAL A CA 1
ATOM 721 C C . VAL A 1 109 ? -18.216 17.639 -26.286 1.00 15.57 109 VAL A C 1
ATOM 722 O O . VAL A 1 109 ? -18.415 18.416 -27.229 1.00 15.17 109 VAL A O 1
ATOM 726 N N . LEU A 1 110 ? -17.004 17.420 -25.763 1.00 13.00 110 LEU A N 1
ATOM 727 C CA . LEU A 1 110 ? -15.779 17.936 -26.366 1.00 13.99 110 LEU A CA 1
ATOM 728 C C . LEU A 1 110 ? -15.039 16.804 -27.062 1.00 11.75 110 LEU A C 1
ATOM 729 O O . LEU A 1 110 ? -14.883 15.714 -26.496 1.00 13.87 110 LEU A O 1
ATOM 734 N N . MET A 1 111 ? -14.601 17.052 -28.286 1.00 12.15 111 MET A N 1
ATOM 735 C CA . MET A 1 111 ? -13.707 16.143 -28.984 1.00 14.53 111 MET A CA 1
ATOM 736 C C . MET A 1 111 ? -12.283 16.668 -28.867 1.00 13.74 111 MET A C 1
ATOM 737 O O . MET A 1 111 ? -12.051 17.776 -28.377 1.00 12.14 111 MET A O 1
ATOM 742 N N . ASP A 1 112 ? -11.330 15.873 -29.333 1.00 13.93 112 ASP A N 1
ATOM 743 C CA . ASP A 1 112 ? -9.905 16.165 -29.169 1.00 12.90 112 ASP A CA 1
ATOM 744 C C . ASP A 1 112 ? -9.340 16.554 -30.527 1.00 12.54 112 ASP A C 1
ATOM 745 O O . ASP A 1 112 ? -9.436 15.782 -31.486 1.00 15.33 112 ASP A O 1
ATOM 750 N N . MET A 1 113 ? -8.787 17.755 -30.630 1.00 12.14 113 MET A N 1
ATOM 751 C CA . MET A 1 113 ? -8.227 18.211 -31.897 1.00 11.30 113 MET A CA 1
ATOM 752 C C . MET A 1 113 ? -6.720 17.974 -31.870 1.00 11.43 113 MET A C 1
ATOM 753 O O . MET A 1 113 ? -6.019 18.509 -31.004 1.00 12.60 113 MET A O 1
ATOM 758 N N . VAL A 1 114 ? -6.231 17.193 -32.832 1.00 11.49 114 VAL A N 1
ATOM 759 C CA . VAL A 1 114 ? -4.823 16.802 -32.887 1.00 10.79 114 VAL A CA 1
ATOM 760 C C . VAL A 1 114 ? -4.266 17.268 -34.223 1.00 12.04 114 VAL A C 1
ATOM 761 O O . VAL A 1 114 ? -4.160 16.481 -35.172 1.00 12.53 114 VAL A O 1
ATOM 765 N N . ALA A 1 115 ? -3.903 18.545 -34.303 1.00 12.88 115 ALA A N 1
ATOM 766 C CA . ALA A 1 115 ? -3.532 19.165 -35.567 1.00 11.65 115 ALA A CA 1
ATOM 767 C C . ALA A 1 115 ? -2.059 19.523 -35.681 1.00 13.10 115 ALA A C 1
ATOM 768 O O . ALA A 1 115 ? -1.644 20.020 -36.731 1.00 13.66 115 ALA A O 1
ATOM 770 N N . ASN A 1 116 ? -1.248 19.260 -34.654 1.00 12.13 116 ASN A N 1
ATOM 771 C CA . ASN A 1 116 ? 0.191 19.463 -34.799 1.00 12.40 116 ASN A CA 1
ATOM 772 C C . ASN A 1 116 ? 0.808 18.440 -35.747 1.00 12.42 116 ASN A C 1
ATOM 773 O O . ASN A 1 116 ? 1.822 18.723 -36.402 1.00 12.27 116 ASN A O 1
ATOM 778 N N . HIS A 1 117 ? 0.214 17.251 -35.832 1.00 10.96 117 HIS A N 1
ATOM 779 C CA . HIS A 1 117 ? 0.815 16.120 -36.522 1.00 10.87 117 HIS A CA 1
ATOM 780 C C . HIS A 1 117 ? -0.301 15.152 -36.877 1.00 11.67 117 HIS A C 1
ATOM 781 O O . HIS A 1 117 ? -1.386 15.193 -36.282 1.00 12.67 117 HIS A O 1
ATOM 788 N N . CYS A 1 118 ? -0.017 14.259 -37.829 1.00 10.29 118 CYS A N 1
ATOM 789 C CA . CYS A 1 118 ? -0.925 13.167 -38.161 1.00 12.38 118 CYS A CA 1
ATOM 790 C C . CYS A 1 118 ? -0.155 11.856 -38.113 1.00 11.99 118 CYS A C 1
ATOM 791 O O . CYS A 1 118 ? 1.060 11.837 -37.927 1.00 12.41 118 CYS A O 1
ATOM 794 N N . SER A 1 119 ? -0.873 10.749 -38.283 1.00 11.87 119 SER A N 1
ATOM 795 C CA . SER A 1 119 ? -0.233 9.452 -38.441 1.00 12.73 119 SER A CA 1
ATOM 796 C C . SER A 1 119 ? 0.566 9.408 -39.737 1.00 11.80 119 SER A C 1
ATOM 797 O O . SER A 1 119 ? 0.180 10.004 -40.744 1.00 12.69 119 SER A O 1
ATOM 800 N N . SER A 1 120 ? 1.704 8.705 -39.704 1.00 12.25 120 SER A N 1
ATOM 801 C CA . SER A 1 120 ? 2.412 8.447 -40.957 1.00 11.19 120 SER A CA 1
ATOM 802 C C . SER A 1 120 ? 1.584 7.646 -41.958 1.00 12.63 120 SER A C 1
ATOM 803 O O . SER A 1 120 ? 1.946 7.616 -43.138 1.00 12.77 120 SER A O 1
ATOM 806 N N . ASP A 1 121 ? 0.480 7.016 -41.532 1.00 12.36 121 ASP A N 1
ATOM 807 C CA . ASP A 1 121 ? -0.433 6.319 -42.428 1.00 13.52 121 ASP A CA 1
ATOM 808 C C . ASP A 1 121 ? -1.502 7.230 -43.017 1.00 14.25 121 ASP A C 1
ATOM 809 O O . ASP A 1 121 ? -2.328 6.764 -43.813 1.00 14.36 121 ASP A O 1
ATOM 814 N N . HIS A 1 122 ? -1.512 8.512 -42.653 1.00 14.07 122 HIS A N 1
ATOM 815 C CA . HIS A 1 122 ? -2.436 9.427 -43.306 1.00 13.49 122 HIS A CA 1
ATOM 816 C C . HIS A 1 122 ? -2.109 9.485 -44.796 1.00 12.04 122 HIS A C 1
ATOM 817 O O . HIS A 1 122 ? -0.950 9.416 -45.194 1.00 13.20 122 HIS A O 1
ATOM 824 N N . ALA A 1 123 ? -3.142 9.574 -45.635 1.00 14.65 123 ALA A N 1
ATOM 825 C CA . ALA A 1 123 ? -2.900 9.580 -47.076 1.00 13.14 123 ALA A CA 1
ATOM 826 C C . ALA A 1 123 ? -1.926 10.678 -47.503 1.00 15.35 123 ALA A C 1
ATOM 827 O O . ALA A 1 123 ? -1.137 10.486 -48.437 1.00 14.62 123 ALA A O 1
ATOM 829 N N . TRP A 1 124 ? -1.996 11.851 -46.876 1.00 14.61 124 TRP A N 1
ATOM 830 C CA . TRP A 1 124 ? -1.065 12.916 -47.240 1.00 14.67 124 TRP A CA 1
ATOM 831 C C . TRP A 1 124 ? 0.374 12.500 -46.998 1.00 13.10 124 TRP A C 1
ATOM 832 O O . TRP A 1 124 ? 1.268 12.841 -47.785 1.00 13.03 124 TRP A O 1
ATOM 843 N N . PHE A 1 125 ? 0.635 11.809 -45.888 1.00 12.24 125 PHE A N 1
ATOM 844 C CA . PHE A 1 125 ? 2.028 11.519 -45.570 1.00 11.88 125 PHE A CA 1
ATOM 845 C C . PHE A 1 125 ? 2.548 10.361 -46.410 1.00 13.66 125 PHE A C 1
ATOM 846 O O . PHE A 1 125 ? 3.713 10.367 -46.820 1.00 14.40 125 PHE A O 1
ATOM 854 N N . GLN A 1 126 ? 1.698 9.360 -46.681 1.00 12.07 126 GLN A N 1
ATOM 855 C CA . GLN A 1 126 ? 2.102 8.315 -47.612 1.00 12.57 126 GLN A CA 1
ATOM 856 C C . GLN A 1 126 ? 2.442 8.901 -48.975 1.00 14.45 126 GLN A C 1
ATOM 857 O O . GLN A 1 126 ? 3.429 8.492 -49.603 1.00 15.13 126 GLN A O 1
ATOM 863 N N . ALA A 1 127 ? 1.651 9.878 -49.443 1.00 13.95 127 ALA A N 1
ATOM 864 C CA . ALA A 1 127 ? 1.974 10.539 -50.702 1.00 15.17 127 ALA A CA 1
ATOM 865 C C . ALA A 1 127 ? 3.312 11.271 -50.617 1.00 17.33 127 ALA A C 1
ATOM 866 O O . ALA A 1 127 ? 4.088 11.269 -51.581 1.00 15.79 127 ALA A O 1
ATOM 868 N N . ALA A 1 128 ? 3.592 11.911 -49.479 1.00 13.19 128 ALA A N 1
ATOM 869 C CA . ALA A 1 128 ? 4.861 12.616 -49.319 1.00 15.30 128 ALA A CA 1
ATOM 870 C C . ALA A 1 128 ? 6.040 11.652 -49.381 1.00 14.62 128 ALA A C 1
ATOM 871 O O . ALA A 1 128 ? 7.052 11.931 -50.037 1.00 14.58 128 ALA A O 1
ATOM 873 N N . LEU A 1 129 ? 5.933 10.509 -48.694 1.00 15.38 129 LEU A N 1
ATOM 874 C CA . LEU A 1 129 ? 7.015 9.528 -48.730 1.00 14.91 129 LEU A CA 1
ATOM 875 C C . LEU A 1 129 ? 7.248 9.026 -50.149 1.00 17.03 129 LEU A C 1
ATOM 876 O O . LEU A 1 129 ? 8.393 8.778 -50.550 1.00 19.31 129 LEU A O 1
ATOM 881 N N . ALA A 1 130 ? 6.177 8.887 -50.930 1.00 16.76 130 ALA A N 1
ATOM 882 C CA . ALA A 1 130 ? 6.302 8.336 -52.274 1.00 20.53 130 ALA A CA 1
ATOM 883 C C . ALA A 1 130 ? 6.744 9.381 -53.285 1.00 19.64 130 ALA A C 1
ATOM 884 O O . ALA A 1 130 ? 7.196 9.016 -54.379 1.00 24.42 130 ALA A O 1
ATOM 886 N N . ALA A 1 131 ? 6.647 10.659 -52.935 1.00 17.71 131 ALA A N 1
ATOM 887 C CA . ALA A 1 131 ? 7.040 11.768 -53.790 1.00 20.30 131 ALA A CA 1
ATOM 888 C C . ALA A 1 131 ? 8.530 12.076 -53.623 1.00 19.51 131 ALA A C 1
ATOM 889 O O . ALA A 1 131 ? 9.213 11.529 -52.758 1.00 22.47 131 ALA A O 1
ATOM 891 N N . GLU A 1 132 ? 9.025 12.978 -54.467 1.00 20.38 132 GLU A N 1
ATOM 892 C CA . GLU A 1 132 ? 10.432 13.346 -54.506 1.00 20.65 132 GLU A CA 1
ATOM 893 C C . GLU A 1 132 ? 10.705 14.562 -53.625 1.00 20.33 132 GLU A C 1
ATOM 894 O O . GLU A 1 132 ? 9.802 15.352 -53.331 1.00 19.94 132 GLU A O 1
ATOM 900 N N . PRO A 1 133 ? 11.957 14.764 -53.210 1.00 18.42 133 PRO A N 1
ATOM 901 C CA . PRO A 1 133 ? 12.313 16.025 -52.553 1.00 18.11 133 PRO A CA 1
ATOM 902 C C . PRO A 1 133 ? 11.838 17.231 -53.354 1.00 19.26 133 PRO A C 1
ATOM 903 O O . PRO A 1 133 ? 11.919 17.256 -54.584 1.00 22.25 133 PRO A O 1
ATOM 907 N N . GLY A 1 134 ? 11.322 18.232 -52.653 1.00 19.49 134 GLY A N 1
ATOM 908 C CA . GLY A 1 134 ? 10.846 19.438 -53.303 1.00 21.60 134 GLY A CA 1
ATOM 909 C C . GLY A 1 134 ? 9.425 19.389 -53.826 1.00 20.22 134 GLY A C 1
ATOM 910 O O . GLY A 1 134 ? 8.950 20.396 -54.375 1.00 19.90 134 GLY A O 1
ATOM 911 N N . SER A 1 135 ? 8.728 18.268 -53.659 1.00 20.15 135 SER A N 1
ATOM 912 C CA . SER A 1 135 ? 7.363 18.099 -54.136 1.00 17.11 135 SER A CA 1
ATOM 913 C C . SER A 1 135 ? 6.373 18.848 -53.254 1.00 18.39 135 SER A C 1
ATOM 914 O O . SER A 1 135 ? 6.637 19.130 -52.083 1.00 19.11 135 SER A O 1
ATOM 917 N N . ASP A 1 136 ? 5.195 19.147 -53.820 1.00 18.43 136 ASP A N 1
ATOM 918 C CA . ASP A 1 136 ? 4.147 19.724 -52.983 1.00 20.32 136 ASP A CA 1
ATOM 919 C C . ASP A 1 136 ? 3.740 18.766 -51.883 1.00 14.13 136 ASP A C 1
ATOM 920 O O . ASP A 1 136 ? 3.362 19.199 -50.786 1.00 16.32 136 ASP A O 1
ATOM 925 N N . GLU A 1 137 ? 3.786 17.462 -52.161 1.00 18.44 137 GLU A N 1
ATOM 926 C CA . GLU A 1 137 ? 3.371 16.494 -51.157 1.00 17.67 137 GLU A CA 1
ATOM 927 C C . GLU A 1 137 ? 4.228 16.629 -49.913 1.00 15.91 137 GLU A C 1
ATOM 928 O O . GLU A 1 137 ? 3.715 16.686 -48.785 1.00 14.82 137 GLU A O 1
ATOM 934 N N . ARG A 1 138 ? 5.540 16.712 -50.104 1.00 16.19 138 ARG A N 1
ATOM 935 C CA . ARG A 1 138 ? 6.419 16.891 -48.958 1.00 15.69 138 ARG A CA 1
ATOM 936 C C . ARG A 1 138 ? 6.314 18.287 -48.364 1.00 14.43 138 ARG A C 1
ATOM 937 O O . ARG A 1 138 ? 6.603 18.453 -47.177 1.00 15.85 138 ARG A O 1
ATOM 945 N N . ALA A 1 139 ? 5.907 19.292 -49.150 1.00 15.24 139 ALA A N 1
ATOM 946 C CA . ALA A 1 139 ? 5.815 20.649 -48.617 1.00 13.26 139 ALA A CA 1
ATOM 947 C C . ALA A 1 139 ? 4.708 20.814 -47.580 1.00 13.75 139 ALA A C 1
ATOM 948 O O . ALA A 1 139 ? 4.704 21.832 -46.878 1.00 14.00 139 ALA A O 1
ATOM 950 N N . ARG A 1 140 ? 3.766 19.858 -47.470 1.00 13.04 140 ARG A N 1
ATOM 951 C CA . ARG A 1 140 ? 2.749 19.896 -46.419 1.00 12.85 140 ARG A CA 1
ATOM 952 C C . ARG A 1 140 ? 3.265 19.388 -45.081 1.00 12.47 140 ARG A C 1
ATOM 953 O O . ARG A 1 140 ? 2.556 19.529 -44.071 1.00 12.45 140 ARG A O 1
ATOM 961 N N . PHE A 1 141 ? 4.459 18.810 -45.066 1.00 13.19 141 PHE A N 1
ATOM 962 C CA . PHE A 1 141 ? 5.177 18.345 -43.881 1.00 12.05 141 PHE A CA 1
ATOM 963 C C . PHE A 1 141 ? 6.503 19.093 -43.810 1.00 13.10 141 PHE A C 1
ATOM 964 O O . PHE A 1 141 ? 6.703 20.092 -44.507 1.00 13.51 141 PHE A O 1
ATOM 972 N N . ILE A 1 142 ? 7.415 18.616 -42.972 1.00 13.37 142 ILE A N 1
ATOM 973 C CA . ILE A 1 142 ? 8.695 19.286 -42.762 1.00 13.72 142 ILE A CA 1
ATOM 974 C C . ILE A 1 142 ? 9.787 18.271 -43.087 1.00 15.87 142 ILE A C 1
ATOM 975 O O . ILE A 1 142 ? 10.283 17.538 -42.221 1.00 13.47 142 ILE A O 1
ATOM 980 N N . PHE A 1 143 ? 10.160 18.218 -44.367 1.00 13.89 143 PHE A N 1
ATOM 981 C CA . PHE A 1 143 ? 11.234 17.372 -44.871 1.00 14.93 143 PHE A CA 1
ATOM 982 C C . PHE A 1 143 ? 12.445 18.252 -45.140 1.00 13.89 143 PHE A C 1
ATOM 983 O O . PHE A 1 143 ? 12.313 19.308 -45.767 1.00 15.62 143 PHE A O 1
ATOM 991 N N . ARG A 1 144 ? 13.623 17.811 -44.705 1.00 13.10 144 ARG A N 1
ATOM 992 C CA . ARG A 1 144 ? 14.847 18.574 -44.930 1.00 16.42 144 ARG A CA 1
ATOM 993 C C . ARG A 1 144 ? 15.982 17.622 -45.257 1.00 16.74 144 ARG A C 1
ATOM 994 O O . ARG A 1 144 ? 15.991 16.475 -44.799 1.00 15.28 144 ARG A O 1
ATOM 1002 N N . ASP A 1 145 ? 16.951 18.107 -46.043 1.00 16.73 145 ASP A N 1
ATOM 1003 C CA . ASP A 1 145 ? 18.175 17.331 -46.233 1.00 17.18 145 ASP A CA 1
ATOM 1004 C C . ASP A 1 145 ? 18.920 17.162 -44.915 1.00 16.91 145 ASP A C 1
ATOM 1005 O O . ASP A 1 145 ? 18.921 18.048 -44.058 1.00 16.90 145 ASP A O 1
ATOM 1010 N N . GLY A 1 146 ? 19.581 16.020 -44.768 1.00 17.07 146 GLY A N 1
ATOM 1011 C CA . GLY A 1 146 ? 20.451 15.826 -43.627 1.00 17.84 146 GLY A CA 1
ATOM 1012 C C . GLY A 1 146 ? 21.727 16.638 -43.745 1.00 18.35 146 GLY A C 1
ATOM 1013 O O . GLY A 1 146 ? 22.080 17.167 -44.803 1.00 17.87 146 GLY A O 1
ATOM 1014 N N . LEU A 1 147 ? 22.430 16.743 -42.622 1.00 19.55 147 LEU A N 1
ATOM 1015 C CA . LEU A 1 147 ? 23.742 17.372 -42.569 1.00 19.49 147 LEU A CA 1
ATOM 1016 C C . LEU A 1 147 ? 24.832 16.301 -42.622 1.00 18.32 147 LEU A C 1
ATOM 1017 O O . LEU A 1 147 ? 24.576 15.099 -42.501 1.00 18.85 147 LEU A O 1
ATOM 1022 N N . GLY A 1 148 ? 26.074 16.757 -42.781 1.00 20.14 148 GLY A N 1
ATOM 1023 C CA . GLY A 1 148 ? 27.184 15.851 -42.944 1.00 19.65 148 GLY A CA 1
ATOM 1024 C C . GLY A 1 148 ? 27.395 15.524 -44.405 1.00 21.34 148 GLY A C 1
ATOM 1025 O O . GLY A 1 148 ? 26.521 15.747 -45.249 1.00 20.58 148 GLY A O 1
ATOM 1026 N N . PRO A 1 149 ? 28.570 14.995 -44.733 1.00 21.65 149 PRO A N 1
ATOM 1027 C CA . PRO A 1 149 ? 28.884 14.733 -46.147 1.00 23.88 149 PRO A CA 1
ATOM 1028 C C . PRO A 1 149 ? 27.925 13.766 -46.820 1.00 25.64 149 PRO A C 1
ATOM 1029 O O . PRO A 1 149 ? 27.762 13.831 -48.044 1.00 24.61 149 PRO A O 1
ATOM 1033 N N . ASP A 1 150 ? 27.288 12.868 -46.069 1.00 22.62 150 ASP A N 1
ATOM 1034 C CA . ASP A 1 150 ? 26.357 11.912 -46.660 1.00 23.93 150 ASP A CA 1
ATOM 1035 C C . ASP A 1 150 ? 24.944 12.090 -46.123 1.00 23.21 150 ASP A C 1
ATOM 1036 O O . ASP A 1 150 ? 24.112 11.190 -46.270 1.00 23.80 150 ASP A O 1
ATOM 1041 N N . GLY A 1 151 ? 24.672 13.228 -45.486 1.00 19.70 151 GLY A N 1
ATOM 1042 C CA . GLY A 1 151 ? 23.352 13.491 -44.948 1.00 17.86 151 GLY A CA 1
ATOM 1043 C C . GLY A 1 151 ? 22.987 12.647 -43.751 1.00 20.09 151 GLY A C 1
ATOM 1044 O O . GLY A 1 151 ? 21.800 12.519 -43.437 1.00 16.86 151 GLY A O 1
ATOM 1045 N N . GLU A 1 152 ? 23.979 12.078 -43.059 1.00 18.62 152 GLU A N 1
ATOM 1046 C CA . GLU A 1 152 ? 23.722 11.125 -41.987 1.00 19.64 152 GLU A CA 1
ATOM 1047 C C . GLU A 1 152 ? 23.399 11.794 -40.651 1.00 16.69 152 GLU A C 1
ATOM 1048 O O . GLU A 1 152 ? 22.984 11.097 -39.715 1.00 18.39 152 GLU A O 1
ATOM 1054 N N . LEU A 1 153 ? 23.579 13.113 -40.531 1.00 15.75 153 LEU A N 1
ATOM 1055 C CA . LEU A 1 153 ? 23.207 13.897 -39.356 1.00 15.72 153 LEU A CA 1
ATOM 1056 C C . LEU A 1 153 ? 21.797 14.463 -39.524 1.00 14.92 153 LEU A C 1
ATOM 1057 O O . LEU A 1 153 ? 21.439 14.908 -40.615 1.00 15.49 153 LEU A O 1
ATOM 1062 N N . PRO A 1 154 ? 20.981 14.502 -38.473 1.00 15.66 154 PRO A N 1
ATOM 1063 C CA . PRO A 1 154 ? 19.644 15.110 -38.600 1.00 14.31 154 PRO A CA 1
ATOM 1064 C C . PRO A 1 154 ? 19.750 16.589 -38.916 1.00 15.23 154 PRO A C 1
ATOM 1065 O O . PRO A 1 154 ? 20.762 17.234 -38.602 1.00 14.59 154 PRO A O 1
ATOM 1069 N N . PRO A 1 155 ? 18.726 17.162 -39.544 1.00 12.52 155 PRO A N 1
ATOM 1070 C CA . PRO A 1 155 ? 18.827 18.566 -39.989 1.00 12.74 155 PRO A CA 1
ATOM 1071 C C . PRO A 1 155 ? 19.056 19.565 -38.871 1.00 15.05 155 PRO A C 1
ATOM 1072 O O . PRO A 1 155 ? 19.628 20.632 -39.126 1.00 18.60 155 PRO A O 1
ATOM 1076 N N . ASN A 1 156 ? 18.600 19.283 -37.652 1.00 15.08 156 ASN A N 1
ATOM 1077 C CA . ASN A 1 156 ? 18.956 20.105 -36.500 1.00 14.67 156 ASN A CA 1
ATOM 1078 C C . ASN A 1 156 ? 18.969 19.203 -35.270 1.00 14.83 156 ASN A C 1
ATOM 1079 O O . ASN A 1 156 ? 18.798 17.983 -35.372 1.00 14.75 156 ASN A O 1
ATOM 1084 N N . ASN A 1 157 ? 19.182 19.808 -34.098 1.00 15.37 157 ASN A N 1
ATOM 1085 C CA . ASN A 1 157 ? 19.447 19.051 -32.884 1.00 14.36 157 ASN A CA 1
ATOM 1086 C C . ASN A 1 157 ? 18.204 18.825 -32.026 1.00 14.78 157 ASN A C 1
ATOM 1087 O O . ASN A 1 157 ? 18.333 18.517 -30.843 1.00 16.29 157 ASN A O 1
ATOM 1092 N N . TRP A 1 158 ? 17.000 18.917 -32.598 1.00 13.06 158 TRP A N 1
ATOM 1093 C CA . TRP A 1 158 ? 15.807 18.851 -31.763 1.00 14.38 158 TRP A CA 1
ATOM 1094 C C . TRP A 1 158 ? 15.531 17.428 -31.283 1.00 13.93 158 TRP A C 1
ATOM 1095 O O . TRP A 1 158 ? 15.825 16.450 -31.973 1.00 13.86 158 TRP A O 1
ATOM 1106 N N . ASP A 1 159 ? 14.938 17.340 -30.091 1.00 14.73 159 ASP A N 1
ATOM 1107 C CA . ASP A 1 159 ? 14.590 16.098 -29.410 1.00 16.53 159 ASP A CA 1
ATOM 1108 C C . ASP A 1 159 ? 13.108 15.822 -29.608 1.00 14.86 159 ASP A C 1
ATOM 1109 O O . ASP A 1 159 ? 12.284 16.736 -29.502 1.00 15.91 159 ASP A O 1
ATOM 1114 N N . SER A 1 160 ? 12.765 14.558 -29.835 1.00 14.22 160 SER A N 1
ATOM 1115 C CA . SER A 1 160 ? 11.372 14.150 -29.681 1.00 13.36 160 SER A CA 1
ATOM 1116 C C . SER A 1 160 ? 10.949 14.255 -28.218 1.00 14.83 160 SER A C 1
ATOM 1117 O O . SER A 1 160 ? 11.716 13.925 -27.307 1.00 15.50 160 SER A O 1
ATOM 1120 N N . VAL A 1 161 ? 9.699 14.682 -27.995 1.00 12.02 161 VAL A N 1
ATOM 1121 C CA . VAL A 1 161 ? 9.140 14.684 -26.642 1.00 11.28 161 VAL A CA 1
ATOM 1122 C C . VAL A 1 161 ? 9.174 13.283 -26.043 1.00 15.19 161 VAL A C 1
ATOM 1123 O O . VAL A 1 161 ? 9.285 13.120 -24.820 1.00 18.90 161 VAL A O 1
ATOM 1127 N N . PHE A 1 162 ? 9.087 12.252 -26.879 1.00 15.41 162 PHE A N 1
ATOM 1128 C CA . PHE A 1 162 ? 9.061 10.873 -26.408 1.00 15.77 162 PHE A CA 1
ATOM 1129 C C . PHE A 1 162 ? 10.453 10.261 -26.312 1.00 17.34 162 PHE A C 1
ATOM 1130 O O . PHE A 1 162 ? 10.574 9.046 -26.112 1.00 18.82 162 PHE A O 1
ATOM 1138 N N . GLY A 1 163 ? 11.492 11.060 -26.483 1.00 17.42 163 GLY A N 1
ATOM 1139 C CA . GLY A 1 163 ? 12.852 10.562 -26.430 1.00 20.01 163 GLY A CA 1
ATOM 1140 C C . GLY A 1 163 ? 13.421 10.311 -27.816 1.00 17.18 163 GLY A C 1
ATOM 1141 O O . GLY A 1 163 ? 12.703 9.986 -28.766 1.00 17.64 163 GLY A O 1
ATOM 1142 N N . GLY A 1 164 ? 14.739 10.443 -27.937 1.00 16.59 164 GLY A N 1
ATOM 1143 C CA . GLY A 1 164 ? 15.357 10.258 -29.234 1.00 17.35 164 GLY A CA 1
ATOM 1144 C C . GLY A 1 164 ? 15.258 11.503 -30.104 1.00 16.10 164 GLY A C 1
ATOM 1145 O O . GLY A 1 164 ? 14.859 12.583 -29.661 1.00 16.36 164 GLY A O 1
ATOM 1146 N N . LEU A 1 165 ? 15.656 11.337 -31.368 1.00 15.80 165 LEU A N 1
ATOM 1147 C CA . LEU A 1 165 ? 15.669 12.443 -32.317 1.00 15.68 165 LEU A CA 1
ATOM 1148 C C . LEU A 1 165 ? 14.252 12.845 -32.696 1.00 15.85 165 LEU A C 1
ATOM 1149 O O . LEU A 1 165 ? 13.344 12.013 -32.761 1.00 16.77 165 LEU A O 1
ATOM 1154 N N . ALA A 1 166 ? 14.082 14.130 -32.995 1.00 13.60 166 ALA A N 1
ATOM 1155 C CA . ALA A 1 166 ? 12.835 14.615 -33.569 1.00 13.05 166 ALA A CA 1
ATOM 1156 C C . ALA A 1 166 ? 12.797 14.477 -35.084 1.00 13.76 166 ALA A C 1
ATOM 1157 O O . ALA A 1 166 ? 11.934 15.084 -35.727 1.00 14.66 166 ALA A O 1
ATOM 1159 N N . TRP A 1 167 ? 13.707 13.707 -35.670 1.00 13.33 167 TRP A N 1
ATOM 1160 C CA . TRP A 1 167 ? 13.747 13.521 -37.112 1.00 13.63 167 TRP A CA 1
ATOM 1161 C C . TRP A 1 167 ? 13.949 12.053 -37.443 1.00 14.87 167 TRP A C 1
ATOM 1162 O O . TRP A 1 167 ? 14.656 11.332 -36.730 1.00 15.79 167 TRP A O 1
ATOM 1173 N N . THR A 1 168 ? 13.336 11.626 -38.550 1.00 12.66 168 THR A N 1
ATOM 1174 C CA . THR A 1 168 ? 13.493 10.280 -39.092 1.00 14.70 168 THR A CA 1
ATOM 1175 C C . THR A 1 168 ? 13.915 10.364 -40.554 1.00 13.69 168 THR A C 1
ATOM 1176 O O . THR A 1 168 ? 13.309 11.101 -41.334 1.00 13.36 168 THR A O 1
ATOM 1180 N N . ARG A 1 169 ? 14.937 9.602 -40.934 1.00 13.10 169 ARG A N 1
ATOM 1181 C CA . ARG A 1 169 ? 15.451 9.639 -42.298 1.00 13.07 169 ARG A CA 1
ATOM 1182 C C . ARG A 1 169 ? 14.700 8.642 -43.171 1.00 15.42 169 ARG A C 1
ATOM 1183 O O . ARG A 1 169 ? 14.420 7.513 -42.747 1.00 16.75 169 ARG A O 1
ATOM 1191 N N . VAL A 1 170 ? 14.370 9.056 -44.391 1.00 15.15 170 VAL A N 1
ATOM 1192 C CA . VAL A 1 170 ? 13.608 8.197 -45.292 1.00 15.68 170 VAL A CA 1
ATOM 1193 C C . VAL A 1 170 ? 14.504 7.667 -46.403 1.00 17.51 170 VAL A C 1
ATOM 1194 O O . VAL A 1 170 ? 15.570 8.212 -46.709 1.00 17.74 170 VAL A O 1
ATOM 1198 N N . THR A 1 171 ? 14.041 6.581 -47.022 1.00 17.38 171 THR A N 1
ATOM 1199 C CA . THR A 1 171 ? 14.654 6.042 -48.227 1.00 19.81 171 THR A CA 1
ATOM 1200 C C . THR A 1 171 ? 13.989 6.666 -49.448 1.00 20.36 171 THR A C 1
ATOM 1201 O O . THR A 1 171 ? 12.756 6.727 -49.527 1.00 20.22 171 THR A O 1
ATOM 1205 N N . GLU A 1 172 ? 14.803 7.125 -50.397 1.00 19.71 172 GLU A N 1
ATOM 1206 C CA . GLU A 1 172 ? 14.300 7.758 -51.607 1.00 20.10 172 GLU A CA 1
ATOM 1207 C C . GLU A 1 172 ? 14.103 6.709 -52.700 1.00 22.92 172 GLU A C 1
ATOM 1208 O O . GLU A 1 172 ? 14.434 5.532 -52.536 1.00 24.18 172 GLU A O 1
ATOM 1214 N N . ARG A 1 173 ? 13.550 7.129 -53.836 1.00 27.42 173 ARG A N 1
ATOM 1215 C CA . ARG A 1 173 ? 13.189 6.097 -54.799 1.00 28.50 173 ARG A CA 1
ATOM 1216 C C . ARG A 1 173 ? 14.397 5.483 -55.495 1.00 27.91 173 ARG A C 1
ATOM 1217 O O . ARG A 1 173 ? 14.252 4.406 -56.078 1.00 30.72 173 ARG A O 1
ATOM 1225 N N . ASP A 1 174 ? 15.591 6.075 -55.392 1.00 29.42 174 ASP A N 1
ATOM 1226 C CA . ASP A 1 174 ? 16.771 5.339 -55.843 1.00 28.38 174 ASP A CA 1
ATOM 1227 C C . ASP A 1 174 ? 17.230 4.286 -54.842 1.00 30.20 174 ASP A C 1
ATOM 1228 O O . ASP A 1 174 ? 18.231 3.605 -55.096 1.00 29.17 174 ASP A O 1
ATOM 1233 N N . GLY A 1 175 ? 16.522 4.124 -53.724 1.00 25.54 175 GLY A N 1
ATOM 1234 C CA . GLY A 1 175 ? 16.854 3.126 -52.732 1.00 23.69 175 GLY A CA 1
ATOM 1235 C C . GLY A 1 175 ? 17.896 3.546 -51.719 1.00 23.37 175 GLY A C 1
ATOM 1236 O O . GLY A 1 175 ? 18.251 2.741 -50.847 1.00 25.23 175 GLY A O 1
ATOM 1237 N N . ARG A 1 176 ? 18.394 4.756 -51.801 1.00 25.82 176 ARG A N 1
ATOM 1238 C CA . ARG A 1 176 ? 19.396 5.224 -50.859 1.00 26.20 176 ARG A CA 1
ATOM 1239 C C . ARG A 1 176 ? 18.763 6.172 -49.856 1.00 23.43 176 ARG A C 1
ATOM 1240 O O . ARG A 1 176 ? 17.720 6.771 -50.129 1.00 22.56 176 ARG A O 1
ATOM 1248 N N . PRO A 1 177 ? 19.351 6.321 -48.670 1.00 19.40 177 PRO A N 1
ATOM 1249 C CA . PRO A 1 177 ? 18.804 7.285 -47.707 1.00 18.94 177 PRO A CA 1
ATOM 1250 C C . PRO A 1 177 ? 18.851 8.699 -48.263 1.00 19.57 177 PRO A C 1
ATOM 1251 O O . PRO A 1 177 ? 19.694 9.040 -49.094 1.00 19.06 177 PRO A O 1
ATOM 1255 N N . GLY A 1 178 ? 17.889 9.512 -47.832 1.00 17.68 178 GLY A N 1
ATOM 1256 C CA . GLY A 1 178 ? 17.801 10.877 -48.307 1.00 17.01 178 GLY A CA 1
ATOM 1257 C C . GLY A 1 178 ? 17.320 11.828 -47.236 1.00 16.24 178 GLY A C 1
ATOM 1258 O O . GLY A 1 178 ? 17.982 11.998 -46.208 1.00 16.26 178 GLY A O 1
ATOM 1259 N N . GLN A 1 179 ? 16.187 12.480 -47.472 1.00 15.70 179 GLN A N 1
ATOM 1260 C CA . GLN A 1 179 ? 15.730 13.519 -46.560 1.00 14.64 179 GLN A CA 1
ATOM 1261 C C . GLN A 1 179 ? 15.227 12.932 -45.246 1.00 15.14 179 GLN A C 1
ATOM 1262 O O . GLN A 1 179 ? 14.964 11.736 -45.120 1.00 15.27 179 GLN A O 1
ATOM 1268 N N . TRP A 1 180 ? 15.118 13.807 -44.254 1.00 14.35 180 TRP A N 1
ATOM 1269 C CA . TRP A 1 180 ? 14.570 13.503 -42.940 1.00 12.94 180 TRP A CA 1
ATOM 1270 C C . TRP A 1 180 ? 13.275 14.280 -42.772 1.00 13.43 180 TRP A C 1
ATOM 1271 O O . TRP A 1 180 ? 13.151 15.388 -43.295 1.00 14.67 180 TRP A O 1
ATOM 1282 N N . TYR A 1 181 ? 12.320 13.737 -42.013 1.00 13.36 181 TYR A N 1
ATOM 1283 C CA . TYR A 1 181 ? 11.128 14.515 -41.686 1.00 13.24 181 TYR A CA 1
ATOM 1284 C C . TYR A 1 181 ? 11.024 14.720 -40.181 1.00 12.75 181 TYR A C 1
ATOM 1285 O O . TYR A 1 181 ? 11.461 13.881 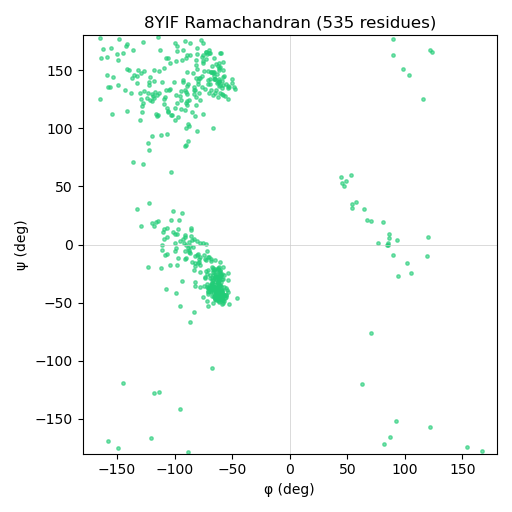-39.386 1.00 12.20 181 TYR A O 1
ATOM 1294 N N . LEU A 1 182 ? 10.425 15.851 -39.809 1.00 12.75 182 LEU A N 1
ATOM 1295 C CA . LEU A 1 182 ? 10.278 16.248 -38.415 1.00 12.36 182 LEU A CA 1
ATOM 1296 C C . LEU A 1 182 ? 9.069 15.588 -37.765 1.00 13.08 182 LEU A C 1
ATOM 1297 O O . LEU A 1 182 ? 7.970 15.562 -38.334 1.00 13.37 182 LEU A O 1
ATOM 1302 N N . HIS A 1 183 ? 9.262 15.093 -36.542 1.00 12.48 183 HIS A N 1
ATOM 1303 C CA . HIS A 1 183 ? 8.152 14.639 -35.704 1.00 12.29 183 HIS A CA 1
ATOM 1304 C C . HIS A 1 183 ? 8.460 15.046 -34.274 1.00 13.63 183 HIS A C 1
ATOM 1305 O O . HIS A 1 183 ? 9.443 14.579 -33.691 1.00 13.59 183 HIS A O 1
ATOM 1312 N N . SER A 1 184 ? 7.639 15.938 -33.719 1.00 12.52 184 SER A N 1
ATOM 1313 C CA . SER A 1 184 ? 7.810 16.353 -32.334 1.00 12.53 184 SER A CA 1
ATOM 1314 C C . SER A 1 184 ? 7.586 15.200 -31.365 1.00 12.17 184 SER A C 1
ATOM 1315 O O . SER A 1 184 ? 8.167 15.192 -30.277 1.00 13.97 184 SER A O 1
ATOM 1318 N N . PHE A 1 185 ? 6.749 14.240 -31.733 1.00 12.79 185 PHE A N 1
ATOM 1319 C CA . PHE A 1 185 ? 6.401 13.107 -30.884 1.00 11.24 185 PHE A CA 1
ATOM 1320 C C . PHE A 1 185 ? 6.950 11.832 -31.534 1.00 12.32 185 PHE A C 1
ATOM 1321 O O . PHE A 1 185 ? 8.160 11.792 -31.814 1.00 13.84 185 PHE A O 1
ATOM 1329 N N . ASP A 1 186 ? 6.146 10.797 -31.766 1.00 12.61 186 ASP A N 1
ATOM 1330 C CA . ASP A 1 186 ? 6.689 9.534 -32.246 1.00 12.54 186 ASP A CA 1
ATOM 1331 C C . ASP A 1 186 ? 7.119 9.651 -33.703 1.00 13.26 186 ASP A C 1
ATOM 1332 O O . ASP A 1 186 ? 6.644 10.514 -34.446 1.00 12.44 186 ASP A O 1
ATOM 1337 N N . THR A 1 187 ? 7.997 8.725 -34.124 1.00 13.53 187 THR A N 1
ATOM 1338 C CA . THR A 1 187 ? 8.381 8.642 -35.531 1.00 13.57 187 THR A CA 1
ATOM 1339 C C . THR A 1 187 ? 7.150 8.523 -36.434 1.00 13.38 187 THR A C 1
ATOM 1340 O O . THR A 1 187 ? 7.160 8.997 -37.579 1.00 14.14 187 THR A O 1
ATOM 1344 N N . SER A 1 188 ? 6.078 7.905 -35.932 1.00 12.72 188 SER A N 1
ATOM 1345 C CA . SER A 1 188 ? 4.857 7.697 -36.695 1.00 12.85 188 SER A CA 1
ATOM 1346 C C . SER A 1 188 ? 3.910 8.880 -36.634 1.00 12.07 188 SER A C 1
ATOM 1347 O O . SER A 1 188 ? 2.752 8.750 -37.056 1.00 12.08 188 SER A O 1
ATOM 1350 N N . GLN A 1 189 ? 4.373 10.031 -36.139 1.00 11.18 189 GLN A N 1
ATOM 1351 C CA . GLN A 1 189 ? 3.557 11.244 -36.030 1.00 11.94 189 GLN A CA 1
ATOM 1352 C C . GLN A 1 189 ? 4.284 12.411 -36.691 1.00 10.61 189 GLN A C 1
ATOM 1353 O O . GLN A 1 189 ? 4.724 13.349 -36.015 1.00 12.38 189 GLN A O 1
ATOM 1359 N N . PRO A 1 190 ? 4.415 12.395 -38.020 1.00 11.01 190 PRO A N 1
ATOM 1360 C CA . PRO A 1 190 ? 5.011 13.548 -38.715 1.00 12.34 190 PRO A CA 1
ATOM 1361 C C . PRO A 1 190 ? 4.259 14.852 -38.445 1.00 12.17 190 PRO A C 1
ATOM 1362 O O . PRO A 1 190 ? 3.025 14.890 -38.473 1.00 12.76 190 PRO A O 1
ATOM 1366 N N . ASP A 1 191 ? 5.017 15.929 -38.212 1.00 11.85 191 ASP A N 1
ATOM 1367 C CA . ASP A 1 191 ? 4.422 17.246 -37.993 1.00 12.38 191 ASP A CA 1
ATOM 1368 C C . ASP A 1 191 ? 4.034 17.885 -39.318 1.00 12.67 191 ASP A C 1
ATOM 1369 O O . ASP A 1 191 ? 4.786 17.819 -40.294 1.00 12.32 191 ASP A O 1
ATOM 1374 N N . PHE A 1 192 ? 2.859 18.516 -39.353 1.00 12.38 192 PHE A N 1
ATOM 1375 C CA . PHE A 1 192 ? 2.493 19.316 -40.513 1.00 11.49 192 PHE A CA 1
ATOM 1376 C C . PHE A 1 192 ? 3.382 20.550 -40.639 1.00 12.87 192 PHE A C 1
ATOM 1377 O O . PHE A 1 192 ? 3.911 21.063 -39.649 1.00 14.06 192 PHE A O 1
ATOM 1385 N N . ASP A 1 193 ? 3.521 21.042 -41.873 1.00 13.29 193 ASP A N 1
ATOM 1386 C CA . ASP A 1 193 ? 3.996 22.408 -42.111 1.00 13.42 193 ASP A CA 1
ATOM 1387 C C . ASP A 1 193 ? 2.799 23.350 -42.090 1.00 14.52 193 ASP A C 1
ATOM 1388 O O . ASP A 1 193 ? 2.068 23.466 -43.077 1.00 15.16 193 ASP A O 1
ATOM 1393 N N . TRP A 1 194 ? 2.623 24.063 -40.973 1.00 13.11 194 TRP A N 1
ATOM 1394 C CA . TRP A 1 194 ? 1.470 24.933 -40.814 1.00 13.27 194 TRP A CA 1
ATOM 1395 C C . TRP A 1 194 ? 1.551 26.186 -41.674 1.00 14.26 194 TRP A C 1
ATOM 1396 O O . TRP A 1 194 ? 0.569 26.947 -41.731 1.00 17.30 194 TRP A O 1
ATOM 1407 N N . ARG A 1 195 ? 2.665 26.412 -42.365 1.00 14.74 195 ARG A N 1
ATOM 1408 C CA . ARG A 1 195 ? 2.731 27.484 -43.353 1.00 16.26 195 ARG A CA 1
ATOM 1409 C C . ARG A 1 195 ? 2.271 27.031 -44.731 1.00 18.47 195 ARG A C 1
ATOM 1410 O O . ARG A 1 195 ? 2.131 27.870 -45.629 1.00 18.06 195 ARG A O 1
ATOM 1418 N N . HIS A 1 196 ? 2.003 25.742 -44.913 1.00 16.47 196 HIS A N 1
ATOM 1419 C CA . HIS A 1 196 ? 1.436 25.300 -46.172 1.00 14.76 196 HIS A CA 1
ATOM 1420 C C . HIS A 1 196 ? -0.066 25.554 -46.147 1.00 14.89 196 HIS A C 1
ATOM 1421 O O . HIS A 1 196 ? -0.747 25.130 -45.200 1.00 15.44 196 HIS A O 1
ATOM 1428 N N . PRO A 1 197 ? -0.616 26.251 -47.143 1.00 17.28 197 PRO A N 1
ATOM 1429 C CA . PRO A 1 197 ? -2.032 26.646 -47.054 1.00 19.25 197 PRO A CA 1
ATOM 1430 C C . PRO A 1 197 ? -3.005 25.482 -46.948 1.00 18.77 197 PRO A C 1
ATOM 1431 O O . PRO A 1 197 ? -4.093 25.662 -46.381 1.00 18.23 197 PRO A O 1
ATOM 1435 N N . ALA A 1 198 ? -2.658 24.289 -47.445 1.00 17.13 198 ALA A N 1
ATOM 1436 C CA . ALA A 1 198 ? -3.615 23.188 -47.361 1.00 15.19 198 ALA A CA 1
ATOM 1437 C C . ALA A 1 198 ? -3.874 22.749 -45.924 1.00 16.09 198 ALA A C 1
ATOM 1438 O O . ALA A 1 198 ? -4.925 22.166 -45.644 1.00 14.54 198 ALA A O 1
ATOM 1440 N N . VAL A 1 199 ? -2.942 23.011 -45.005 1.00 12.75 199 VAL A N 1
ATOM 1441 C CA . VAL A 1 199 ? -3.091 22.509 -43.642 1.00 13.00 199 VAL A CA 1
ATOM 1442 C C . VAL A 1 199 ? -4.212 23.246 -42.916 1.00 15.14 199 VAL A C 1
ATOM 1443 O O . VAL A 1 199 ? -5.144 22.627 -42.386 1.00 13.17 199 VAL A O 1
ATOM 1447 N N . ALA A 1 200 ? -4.157 24.582 -42.899 1.00 15.52 200 ALA A N 1
ATOM 1448 C CA . ALA A 1 200 ? -5.218 25.339 -42.243 1.00 14.12 200 ALA A CA 1
ATOM 1449 C C . ALA A 1 200 ? -6.577 25.058 -42.873 1.00 13.31 200 ALA A C 1
ATOM 1450 O O . ALA A 1 200 ? -7.582 24.947 -42.164 1.00 14.69 200 ALA A O 1
ATOM 1452 N N . GLU A 1 201 ? -6.623 24.934 -44.202 1.00 14.31 201 GLU A N 1
ATOM 1453 C CA . GLU A 1 201 ? -7.890 24.643 -44.875 1.00 16.26 201 GLU A CA 1
ATOM 1454 C C . GLU A 1 201 ? -8.464 23.320 -44.393 1.00 16.94 201 GLU A C 1
ATOM 1455 O O . GLU A 1 201 ? -9.664 23.218 -44.091 1.00 15.95 201 GLU A O 1
ATOM 1461 N N . HIS A 1 202 ? -7.613 22.297 -44.307 1.00 16.83 202 HIS A N 1
ATOM 1462 C CA . HIS A 1 202 ? -8.054 20.991 -43.838 1.00 16.17 202 HIS A CA 1
ATOM 1463 C C . HIS A 1 202 ? -8.638 21.072 -42.436 1.00 15.36 202 HIS A C 1
ATOM 1464 O O . HIS A 1 202 ? -9.687 20.478 -42.163 1.00 15.39 202 HIS A O 1
ATOM 1471 N N . PHE A 1 203 ? -7.990 21.809 -41.526 1.00 12.75 203 PHE A N 1
ATOM 1472 C CA . PHE A 1 203 ? -8.481 21.764 -40.156 1.00 12.14 203 PHE A CA 1
ATOM 1473 C C . PHE A 1 203 ? -9.722 22.620 -39.945 1.00 14.18 203 PHE A C 1
ATOM 1474 O O . PHE A 1 203 ? -10.525 22.304 -39.060 1.00 15.01 203 PHE A O 1
ATOM 1482 N N . GLU A 1 204 ? -9.943 23.641 -40.774 1.00 14.39 204 GLU A N 1
ATOM 1483 C CA . GLU A 1 204 ? -11.236 24.313 -40.745 1.00 16.67 204 GLU A CA 1
ATOM 1484 C C . GLU A 1 204 ? -12.337 23.356 -41.182 1.00 17.02 204 GLU A C 1
ATOM 1485 O O . GLU A 1 204 ? -13.427 23.340 -40.596 1.00 15.34 204 GLU A O 1
ATOM 1491 N N . ASN A 1 205 ? -12.047 22.515 -42.179 1.00 15.40 205 ASN A N 1
ATOM 1492 C CA . ASN A 1 205 ? -13.016 21.513 -42.613 1.00 16.47 205 ASN A CA 1
ATOM 1493 C C . ASN A 1 205 ? -13.262 20.474 -41.524 1.00 14.79 205 ASN A C 1
ATOM 1494 O O . ASN A 1 205 ? -14.396 20.028 -41.334 1.00 16.42 205 ASN A O 1
ATOM 1499 N N . VAL A 1 206 ? -12.219 20.097 -40.775 1.00 15.46 206 VAL A N 1
ATOM 1500 C CA . VAL A 1 206 ? -12.389 19.143 -39.681 1.00 13.60 206 VAL A CA 1
ATOM 1501 C C . VAL A 1 206 ? -13.300 19.719 -38.601 1.00 13.84 206 VAL A C 1
ATOM 1502 O O . VAL A 1 206 ? -14.185 19.030 -38.075 1.00 13.74 206 VAL A O 1
ATOM 1506 N N . LEU A 1 207 ? -13.060 20.974 -38.220 1.00 13.79 207 LEU A N 1
ATOM 1507 C CA . LEU A 1 207 ? -13.901 21.620 -37.222 1.00 11.68 207 LEU A CA 1
ATOM 1508 C C . LEU A 1 207 ? -15.351 21.633 -37.681 1.00 12.06 207 LEU A C 1
ATOM 1509 O O . LEU A 1 207 ? -16.259 21.226 -36.941 1.00 15.05 207 LEU A O 1
ATOM 1514 N N . ARG A 1 208 ? -15.580 22.092 -38.911 1.00 14.38 208 ARG A N 1
ATOM 1515 C CA . ARG A 1 208 ? -16.950 22.209 -39.412 1.00 14.56 208 ARG A CA 1
ATOM 1516 C C . ARG A 1 208 ? -17.633 20.846 -39.450 1.00 15.45 208 ARG A C 1
ATOM 1517 O O . ARG A 1 208 ? -18.816 20.714 -39.098 1.00 17.13 208 ARG A O 1
ATOM 1525 N N . PHE A 1 209 ? -16.900 19.819 -39.870 1.00 13.97 209 PHE A N 1
ATOM 1526 C CA . PHE A 1 209 ? -17.481 18.486 -39.959 1.00 13.26 209 PHE A CA 1
ATOM 1527 C C . PHE A 1 209 ? -18.007 18.026 -38.604 1.00 14.88 209 PHE A C 1
ATOM 1528 O O . PHE A 1 209 ? -19.160 17.603 -38.484 1.00 14.73 209 PHE A O 1
ATOM 1536 N N . TRP A 1 210 ? -17.175 18.113 -37.560 1.00 13.77 210 TRP A N 1
ATOM 1537 C CA . TRP A 1 210 ? -17.592 17.593 -36.261 1.00 12.45 210 TRP A CA 1
ATOM 1538 C C . TRP A 1 210 ? -18.617 18.505 -35.600 1.00 15.12 210 TRP A C 1
ATOM 1539 O O . TRP A 1 210 ? -19.552 18.019 -34.952 1.00 14.19 210 TRP A O 1
ATOM 1550 N N . PHE A 1 211 ? -18.488 19.825 -35.780 1.00 15.79 211 PHE A N 1
ATOM 1551 C CA . PHE A 1 211 ? -19.489 20.734 -35.229 1.00 14.83 211 PHE A CA 1
ATOM 1552 C C . PHE A 1 211 ? -20.862 20.467 -35.837 1.00 14.96 211 PHE A C 1
ATOM 1553 O O . PHE A 1 211 ? -21.888 20.585 -35.153 1.00 14.94 211 PHE A O 1
ATOM 1561 N N . GLU A 1 212 ? -20.900 20.108 -37.119 1.00 15.17 212 GLU A N 1
ATOM 1562 C CA . GLU A 1 212 ? -22.182 19.795 -37.751 1.00 16.70 212 GLU A CA 1
ATOM 1563 C C . GLU A 1 212 ? -22.895 18.644 -37.052 1.00 18.12 212 GLU A C 1
ATOM 1564 O O . GLU A 1 212 ? -24.131 18.590 -37.050 1.00 17.04 212 GLU A O 1
ATOM 1570 N N . ARG A 1 213 ? -22.144 17.719 -36.460 1.00 14.43 213 ARG A N 1
ATOM 1571 C CA . ARG A 1 213 ? -22.703 16.553 -35.790 1.00 13.25 213 ARG A CA 1
ATOM 1572 C C . ARG A 1 213 ? -23.082 16.841 -34.340 1.00 15.15 213 ARG A C 1
ATOM 1573 O O . ARG A 1 213 ? -23.458 15.918 -33.612 1.00 18.38 213 ARG A O 1
ATOM 1581 N N . GLY A 1 214 ? -23.017 18.103 -33.916 1.00 15.22 214 GLY A N 1
ATOM 1582 C CA . GLY A 1 214 ? -23.437 18.492 -32.586 1.00 15.15 214 GLY A CA 1
ATOM 1583 C C . GLY A 1 214 ? -22.332 18.519 -31.552 1.00 15.12 214 GLY A C 1
ATOM 1584 O O . GLY A 1 214 ? -22.621 18.744 -30.369 1.00 17.46 214 GLY A O 1
ATOM 1585 N N . VAL A 1 215 ? -21.085 18.273 -31.949 1.00 13.66 215 VAL A N 1
ATOM 1586 C CA . VAL A 1 215 ? -19.972 18.421 -31.012 1.00 14.12 215 VAL A CA 1
ATOM 1587 C C . VAL A 1 215 ? -19.945 19.860 -30.499 1.00 14.70 215 VAL A C 1
ATOM 1588 O O . VAL A 1 215 ? -20.099 20.812 -31.275 1.00 14.58 215 VAL A O 1
ATOM 1592 N N . ASP A 1 216 ? -19.774 20.023 -29.176 1.00 14.53 216 ASP A N 1
ATOM 1593 C CA . ASP A 1 216 ? -19.911 21.314 -28.508 1.00 13.85 216 ASP A CA 1
ATOM 1594 C C . ASP A 1 216 ? -18.600 22.080 -28.435 1.00 15.46 216 ASP A C 1
ATOM 1595 O O . ASP A 1 216 ? -18.609 23.279 -28.120 1.00 14.33 216 ASP A O 1
ATOM 1600 N N . GLY A 1 217 ? -17.485 21.433 -28.750 1.00 14.15 217 GLY A N 1
ATOM 1601 C CA . GLY A 1 217 ? -16.205 22.104 -28.679 1.00 14.17 217 GLY A CA 1
ATOM 1602 C C . GLY A 1 217 ? -15.069 21.114 -28.772 1.00 13.15 217 GLY A C 1
ATOM 1603 O O . GLY A 1 217 ? -15.280 19.907 -28.946 1.00 14.24 217 GLY A O 1
ATOM 1604 N N . PHE A 1 218 ? -13.842 21.654 -28.662 1.00 13.88 218 PHE A N 1
ATOM 1605 C CA . PHE A 1 218 ? -12.639 20.838 -28.748 1.00 11.68 218 PHE A CA 1
ATOM 1606 C C . PHE A 1 218 ? -11.667 21.155 -27.625 1.00 13.21 218 PHE A C 1
ATOM 1607 O O . PHE A 1 218 ? -11.469 22.321 -27.251 1.00 14.13 218 PHE A O 1
ATOM 1615 N N . ARG A 1 219 ? -11.086 20.094 -27.088 1.00 12.19 219 ARG A N 1
ATOM 1616 C CA . ARG A 1 219 ? -9.817 20.177 -26.376 1.00 11.17 219 ARG A CA 1
ATOM 1617 C C . ARG A 1 219 ? -8.697 20.127 -27.413 1.00 12.97 219 ARG A C 1
ATOM 1618 O O . ARG A 1 219 ? -8.687 19.234 -28.270 1.00 14.09 219 ARG A O 1
ATOM 1626 N N . ILE A 1 220 ? -7.758 21.077 -27.347 1.00 13.17 220 ILE A N 1
ATOM 1627 C CA . ILE A 1 220 ? -6.757 21.243 -28.399 1.00 12.11 220 ILE A CA 1
ATOM 1628 C C . ILE A 1 220 ? -5.436 20.634 -27.931 1.00 12.56 220 ILE A C 1
ATOM 1629 O O . ILE A 1 220 ? -4.779 21.156 -27.019 1.00 14.06 220 ILE A O 1
ATOM 1634 N N . ASP A 1 221 ? -5.053 19.533 -28.576 1.00 11.65 221 ASP A N 1
ATOM 1635 C CA . ASP A 1 221 ? -3.806 18.834 -28.279 1.00 11.67 221 ASP A CA 1
ATOM 1636 C C . ASP A 1 221 ? -2.610 19.669 -28.720 1.00 12.97 221 ASP A C 1
ATOM 1637 O O . ASP A 1 221 ? -2.626 20.245 -29.807 1.00 12.78 221 ASP A O 1
ATOM 1642 N N . VAL A 1 222 ? -1.550 19.705 -27.888 1.00 11.91 222 VAL A N 1
ATOM 1643 C CA . VAL A 1 222 ? -0.347 20.502 -28.163 1.00 12.21 222 VAL A CA 1
ATOM 1644 C C . VAL A 1 222 ? -0.705 21.905 -28.651 1.00 12.28 222 VAL A C 1
ATOM 1645 O O . VAL A 1 222 ? -0.321 22.320 -29.755 1.00 12.45 222 VAL A O 1
ATOM 1649 N N . ALA A 1 223 ? -1.452 22.650 -27.841 1.00 12.30 223 ALA A N 1
ATOM 1650 C CA . ALA A 1 223 ? -1.897 23.958 -28.317 1.00 13.62 223 ALA A CA 1
ATOM 1651 C C . ALA A 1 223 ? -0.731 24.929 -28.495 1.00 14.27 223 ALA A C 1
ATOM 1652 O O . ALA A 1 223 ? -0.859 25.897 -29.256 1.00 15.96 223 ALA A O 1
ATOM 1654 N N . HIS A 1 224 ? 0.406 24.675 -27.847 1.00 13.71 224 HIS A N 1
ATOM 1655 C CA . HIS A 1 224 ? 1.616 25.453 -28.067 1.00 14.75 224 HIS A CA 1
ATOM 1656 C C . HIS A 1 224 ? 2.400 24.977 -29.284 1.00 14.12 224 HIS A C 1
ATOM 1657 O O . HIS A 1 224 ? 3.513 25.470 -29.526 1.00 14.64 224 HIS A O 1
ATOM 1664 N N . GLY A 1 225 ? 1.871 24.012 -30.030 1.00 13.01 225 GLY A N 1
ATOM 1665 C CA . GLY A 1 225 ? 2.537 23.506 -31.218 1.00 13.08 225 GLY A CA 1
ATOM 1666 C C . GLY A 1 225 ? 2.051 24.180 -32.487 1.00 14.16 225 GLY A C 1
ATOM 1667 O O . GLY A 1 225 ? 1.802 25.394 -32.492 1.00 13.43 225 GLY A O 1
ATOM 1668 N N . HIS A 1 226 ? 1.918 23.384 -33.562 1.00 14.05 226 HIS A N 1
ATOM 1669 C CA . HIS A 1 226 ? 1.551 23.816 -34.910 1.00 14.29 226 HIS A CA 1
ATOM 1670 C C . HIS A 1 226 ? 2.682 24.602 -35.562 1.00 13.50 226 HIS A C 1
ATOM 1671 O O . HIS A 1 226 ? 3.407 24.062 -36.403 1.00 15.28 226 HIS A O 1
ATOM 1678 N N . PHE A 1 227 ? 2.883 25.861 -35.186 1.00 14.48 227 PHE A N 1
ATOM 1679 C CA . PHE A 1 227 ? 3.931 26.631 -35.826 1.00 13.24 227 PHE A CA 1
ATOM 1680 C C . PHE A 1 227 ? 5.261 26.474 -35.107 1.00 12.84 227 PHE A C 1
ATOM 1681 O O . PHE A 1 227 ? 5.321 26.489 -33.875 1.00 13.91 227 PHE A O 1
ATOM 1689 N N . LYS A 1 228 ? 6.321 26.303 -35.891 1.00 12.21 228 LYS A N 1
ATOM 1690 C CA . LYS A 1 228 ? 7.696 26.404 -35.414 1.00 11.87 228 LYS A CA 1
ATOM 1691 C C . LYS A 1 228 ? 8.352 27.624 -36.048 1.00 11.97 228 LYS A C 1
ATOM 1692 O O . LYS A 1 228 ? 7.841 28.200 -37.005 1.00 15.75 228 LYS A O 1
ATOM 1698 N N . ASP A 1 229 ? 9.512 28.000 -35.512 1.00 14.51 229 ASP A N 1
ATOM 1699 C CA . ASP A 1 229 ? 10.351 28.996 -36.168 1.00 14.32 229 ASP A CA 1
ATOM 1700 C C . ASP A 1 229 ? 10.671 28.536 -37.588 1.00 14.88 229 ASP A C 1
ATOM 1701 O O . ASP A 1 229 ? 11.122 27.405 -37.796 1.00 15.49 229 ASP A O 1
ATOM 1706 N N . ALA A 1 230 ? 10.416 29.410 -38.572 1.00 14.50 230 ALA A N 1
ATOM 1707 C CA . ALA A 1 230 ? 10.552 29.010 -39.973 1.00 17.23 230 ALA A CA 1
ATOM 1708 C C . ALA A 1 230 ? 11.964 28.562 -40.330 1.00 19.33 230 ALA A C 1
ATOM 1709 O O . ALA A 1 230 ? 12.136 27.777 -41.275 1.00 18.78 230 ALA A O 1
ATOM 1711 N N . ALA A 1 231 ? 12.975 29.019 -39.601 1.00 17.65 231 ALA A N 1
ATOM 1712 C CA . ALA A 1 231 ? 14.348 28.614 -39.872 1.00 19.73 231 ALA A CA 1
ATOM 1713 C C . ALA A 1 231 ? 14.747 27.328 -39.159 1.00 17.19 231 ALA A C 1
ATOM 1714 O O . ALA A 1 231 ? 15.862 26.839 -39.384 1.00 18.58 231 ALA A O 1
ATOM 1716 N N . LEU A 1 232 ? 13.879 26.773 -38.315 1.00 13.86 232 LEU A N 1
ATOM 1717 C CA . LEU A 1 232 ? 14.155 25.554 -37.562 1.00 16.15 232 LEU A CA 1
ATOM 1718 C C . LEU A 1 232 ? 15.536 25.585 -36.894 1.00 14.15 232 LEU A C 1
ATOM 1719 O O . LEU A 1 232 ? 16.319 24.644 -37.036 1.00 16.56 232 LEU A O 1
ATOM 1724 N N . PRO A 1 233 ? 15.862 26.652 -36.172 1.00 15.94 233 PRO A N 1
ATOM 1725 C CA . PRO A 1 233 ? 17.212 26.766 -35.610 1.00 17.26 233 PRO A CA 1
ATOM 1726 C C . PRO A 1 233 ? 17.477 25.715 -34.549 1.00 14.60 233 PRO A C 1
ATOM 1727 O O . PRO A 1 233 ? 16.589 25.352 -33.773 1.00 16.54 233 PRO A O 1
ATOM 1731 N N . ASP A 1 234 ? 18.744 25.283 -34.474 1.00 16.10 234 ASP A N 1
ATOM 1732 C CA . ASP A 1 234 ? 19.194 24.464 -33.358 1.00 15.48 234 ASP A CA 1
ATOM 1733 C C . ASP A 1 234 ? 18.784 25.106 -32.039 1.00 16.12 234 ASP A C 1
ATOM 1734 O O . ASP A 1 234 ? 18.816 26.333 -31.894 1.00 18.58 234 ASP A O 1
ATOM 1739 N N . HIS A 1 235 ? 18.412 24.276 -31.080 1.00 16.71 235 HIS A N 1
ATOM 1740 C CA . HIS A 1 235 ? 18.184 24.683 -29.700 1.00 15.90 235 HIS A CA 1
ATOM 1741 C C . HIS A 1 235 ? 19.542 24.903 -29.045 1.00 17.32 235 HIS A C 1
ATOM 1742 O O . HIS A 1 235 ? 20.295 23.939 -28.873 1.00 18.33 235 HIS A O 1
ATOM 1749 N N . PRO A 1 236 ? 19.905 26.140 -28.700 1.00 17.50 236 PRO A N 1
ATOM 1750 C CA . PRO A 1 236 ? 21.232 26.360 -28.103 1.00 19.11 236 PRO A CA 1
ATOM 1751 C C . PRO A 1 236 ? 21.401 25.682 -26.760 1.00 22.08 236 PRO A C 1
ATOM 1752 O O . PRO A 1 236 ? 22.535 25.381 -26.367 1.00 24.56 236 PRO A O 1
ATOM 1756 N N . GLY A 1 237 ? 20.307 25.431 -26.038 1.00 21.59 237 GLY A N 1
ATOM 1757 C CA . GLY A 1 237 ? 20.397 24.697 -24.791 1.00 23.76 237 GLY A CA 1
ATOM 1758 C C . GLY A 1 237 ? 20.818 23.255 -24.955 1.00 25.53 237 GLY A C 1
ATOM 1759 O O . GLY A 1 237 ? 21.293 22.643 -23.992 1.00 23.12 237 GLY A O 1
ATOM 1760 N N . GLY A 1 238 ? 20.637 22.687 -26.146 1.00 22.12 238 GLY A N 1
ATOM 1761 C CA . GLY A 1 238 ? 21.047 21.318 -26.390 1.00 24.27 238 GLY A CA 1
ATOM 1762 C C . GLY A 1 238 ? 19.963 20.294 -26.135 1.00 25.24 238 GLY A C 1
ATOM 1763 O O . GLY A 1 238 ? 18.771 20.594 -26.256 1.00 26.68 238 GLY A O 1
ATOM 1764 N N . ARG A 1 239 ? 20.361 19.075 -25.773 1.00 22.08 239 ARG A N 1
ATOM 1765 C CA . ARG A 1 239 ? 19.418 17.986 -25.564 1.00 22.01 239 ARG A CA 1
ATOM 1766 C C . ARG A 1 239 ? 19.220 17.641 -24.095 1.00 25.71 239 ARG A C 1
ATOM 1767 O O . ARG A 1 239 ? 18.329 16.845 -23.777 1.00 28.51 239 ARG A O 1
ATOM 1775 N N . GLY A 1 240 ? 20.018 18.225 -23.202 1.00 24.61 240 GLY A N 1
ATOM 1776 C CA . GLY A 1 240 ? 20.179 17.720 -21.858 1.00 32.15 240 GLY A CA 1
ATOM 1777 C C . GLY A 1 240 ? 19.016 18.052 -20.957 1.00 37.43 240 GLY A C 1
ATOM 1778 O O . GLY A 1 240 ? 18.060 18.750 -21.331 1.00 40.12 240 GLY A O 1
ATOM 1779 N N . PRO A 1 241 ? 19.091 17.534 -19.727 1.00 39.15 241 PRO A N 1
ATOM 1780 C CA . PRO A 1 241 ? 17.972 17.722 -18.787 1.00 41.71 241 PRO A CA 1
ATOM 1781 C C . PRO A 1 241 ? 17.634 19.179 -18.551 1.00 41.66 241 PRO A C 1
ATOM 1782 O O . PRO A 1 241 ? 16.454 19.553 -18.541 1.00 44.90 241 PRO A O 1
ATOM 1786 N N . ASP A 1 242 ? 18.653 20.016 -18.374 1.00 40.21 242 ASP A N 1
ATOM 1787 C CA . ASP A 1 242 ? 18.483 21.439 -18.124 1.00 42.70 242 ASP A CA 1
ATOM 1788 C C . ASP A 1 242 ? 18.730 22.266 -19.378 1.00 38.18 242 ASP A C 1
ATOM 1789 O O . ASP A 1 242 ? 19.163 23.421 -19.287 1.00 41.24 242 ASP A O 1
ATOM 1794 N N . ALA A 1 243 ? 18.473 21.681 -20.553 1.00 37.47 243 ALA A N 1
ATOM 1795 C CA . ALA A 1 243 ? 18.559 22.437 -21.797 1.00 34.17 243 ALA A CA 1
ATOM 1796 C C . ALA A 1 243 ? 17.521 23.543 -21.837 1.00 31.78 243 ALA A C 1
ATOM 1797 O O . ALA A 1 243 ? 17.744 24.584 -22.464 1.00 33.03 243 ALA A O 1
ATOM 1799 N N . GLY A 1 244 ? 16.391 23.344 -21.168 1.00 32.90 244 GLY A N 1
ATOM 1800 C CA . GLY A 1 244 ? 15.347 24.343 -21.149 1.00 32.17 244 GLY A CA 1
ATOM 1801 C C . GLY A 1 244 ? 14.354 24.173 -22.277 1.00 29.39 244 GLY A C 1
ATOM 1802 O O . GLY A 1 244 ? 14.458 23.299 -23.143 1.00 30.20 244 GLY A O 1
ATOM 1803 N N . HIS A 1 245 ? 13.347 25.039 -22.234 1.00 27.49 245 HIS A N 1
ATOM 1804 C CA . HIS A 1 245 ? 12.330 25.101 -23.275 1.00 24.92 245 HIS A CA 1
ATOM 1805 C C . HIS A 1 245 ? 12.974 25.431 -24.617 1.00 22.83 245 HIS A C 1
ATOM 1806 O O . HIS A 1 245 ? 13.763 26.374 -24.729 1.00 22.85 245 HIS A O 1
ATOM 1813 N N . ASN A 1 246 ? 12.649 24.641 -25.637 1.00 21.29 246 ASN A N 1
ATOM 1814 C CA . ASN A 1 246 ? 13.146 24.883 -26.988 1.00 18.86 246 ASN A CA 1
ATOM 1815 C C . ASN A 1 246 ? 12.273 25.967 -27.610 1.00 19.12 246 ASN A C 1
ATOM 1816 O O . ASN A 1 246 ? 11.193 25.684 -28.126 1.00 17.29 246 ASN A O 1
ATOM 1821 N N . HIS A 1 247 ? 12.742 27.215 -27.582 1.00 17.44 247 HIS A N 1
ATOM 1822 C CA . HIS A 1 247 ? 11.890 28.315 -28.028 1.00 18.27 247 HIS A CA 1
ATOM 1823 C C . HIS A 1 247 ? 11.582 28.257 -29.520 1.00 16.41 247 HIS A C 1
ATOM 1824 O O . HIS A 1 247 ? 10.551 28.781 -29.943 1.00 17.81 247 HIS A O 1
ATOM 1831 N N . GLY A 1 248 ? 12.447 27.644 -30.330 1.00 14.51 248 GLY A N 1
ATOM 1832 C CA . GLY A 1 248 ? 12.198 27.575 -31.757 1.00 15.21 248 GLY A CA 1
ATOM 1833 C C . GLY A 1 248 ? 11.210 26.510 -32.179 1.00 15.19 248 GLY A C 1
ATOM 1834 O O . GLY A 1 248 ? 10.686 26.563 -33.298 1.00 14.60 248 GLY A O 1
ATOM 1835 N N . MET A 1 249 ? 10.930 25.558 -31.292 1.00 13.69 249 MET A N 1
ATOM 1836 C CA . MET A 1 249 ? 10.123 24.392 -31.630 1.00 12.49 249 MET A CA 1
ATOM 1837 C C . MET A 1 249 ? 8.652 24.559 -31.222 1.00 14.95 249 MET A C 1
ATOM 1838 O O . MET A 1 249 ? 7.796 23.790 -31.682 1.00 13.96 249 MET A O 1
ATOM 1843 N N . TRP A 1 250 ? 8.330 25.581 -30.424 1.00 14.26 250 TRP A N 1
ATOM 1844 C CA . TRP A 1 250 ? 7.011 25.751 -29.826 1.00 15.45 250 TRP A CA 1
ATOM 1845 C C . TRP A 1 250 ? 6.650 27.231 -29.746 1.00 15.42 250 TRP A C 1
ATOM 1846 O O . TRP A 1 250 ? 7.505 28.105 -29.888 1.00 16.29 250 TRP A O 1
ATOM 1857 N N . ASP A 1 251 ? 5.358 27.494 -29.507 1.00 15.47 251 ASP A N 1
ATOM 1858 C CA . ASP A 1 251 ? 4.866 28.779 -28.989 1.00 16.37 251 ASP A CA 1
ATOM 1859 C C . ASP A 1 251 ? 5.352 29.950 -29.847 1.00 15.42 251 ASP A C 1
ATOM 1860 O O . ASP A 1 251 ? 6.051 30.863 -29.387 1.00 17.22 251 ASP A O 1
ATOM 1865 N N . GLN A 1 252 ? 4.966 29.906 -31.120 1.00 15.07 252 GLN A N 1
ATOM 1866 C CA . GLN A 1 252 ? 5.310 30.912 -32.114 1.00 15.37 252 GLN A CA 1
ATOM 1867 C C . GLN A 1 252 ? 4.165 31.895 -32.301 1.00 18.28 252 GLN A C 1
ATOM 1868 O O . GLN A 1 252 ? 3.012 31.591 -31.978 1.00 17.22 252 GLN A O 1
ATOM 1874 N N . PRO A 1 253 ? 4.459 33.100 -32.803 1.00 16.39 253 PRO A N 1
ATOM 1875 C CA . PRO A 1 253 ? 3.408 34.134 -32.878 1.00 16.10 253 PRO A CA 1
ATOM 1876 C C . PRO A 1 253 ? 2.230 33.729 -33.730 1.00 16.78 253 PRO A C 1
ATOM 1877 O O . PRO A 1 253 ? 1.088 34.093 -33.414 1.00 17.91 253 PRO A O 1
ATOM 1881 N N . GLU A 1 254 ? 2.483 32.992 -34.815 1.00 14.98 254 GLU A N 1
ATOM 1882 C CA . GLU A 1 254 ? 1.424 32.633 -35.753 1.00 15.53 254 GLU A CA 1
ATOM 1883 C C . GLU A 1 254 ? 0.342 31.771 -35.121 1.00 14.97 254 GLU A C 1
ATOM 1884 O O . GLU A 1 254 ? -0.773 31.700 -35.661 1.00 14.95 254 GLU A O 1
ATOM 1890 N N . VAL A 1 255 ? 0.631 31.111 -33.999 1.00 15.71 255 VAL A N 1
ATOM 1891 C CA . VAL A 1 255 ? -0.372 30.224 -33.422 1.00 15.39 255 VAL A CA 1
ATOM 1892 C C . VAL A 1 255 ? -1.536 31.031 -32.871 1.00 15.92 255 VAL A C 1
ATOM 1893 O O . VAL A 1 255 ? -2.664 30.538 -32.798 1.00 14.62 255 VAL A O 1
ATOM 1897 N N . HIS A 1 256 ? -1.297 32.290 -32.492 1.00 15.18 256 HIS A N 1
ATOM 1898 C CA . HIS A 1 256 ? -2.397 33.104 -31.989 1.00 14.03 256 HIS A CA 1
ATOM 1899 C C . HIS A 1 256 ? -3.352 33.497 -33.111 1.00 15.12 256 HIS A C 1
ATOM 1900 O O . HIS A 1 256 ? -4.569 33.531 -32.906 1.00 15.34 256 HIS A O 1
ATOM 1907 N N . ASP A 1 257 ? -2.833 33.760 -34.316 1.00 16.17 257 ASP A N 1
ATOM 1908 C CA . ASP A 1 257 ? -3.719 33.988 -35.455 1.00 16.09 257 ASP A CA 1
ATOM 1909 C C . ASP A 1 257 ? -4.561 32.748 -35.744 1.00 17.15 257 ASP A C 1
ATOM 1910 O O . ASP A 1 257 ? -5.740 32.854 -36.117 1.00 15.62 257 ASP A O 1
ATOM 1915 N N . LEU A 1 258 ? -3.964 31.561 -35.584 1.00 14.32 258 LEU A N 1
ATOM 1916 C CA . LEU A 1 258 ?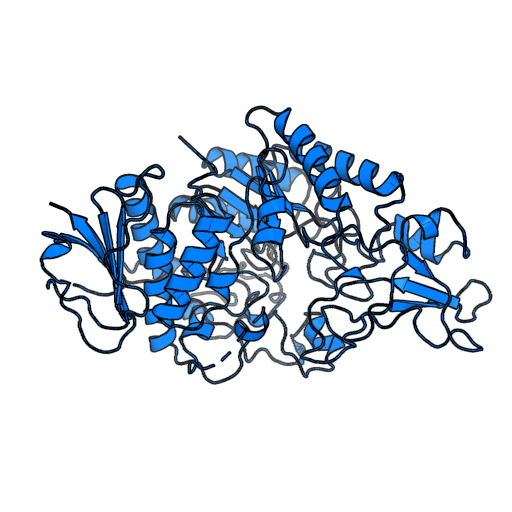 -4.712 30.326 -35.802 1.00 15.56 258 LEU A CA 1
ATOM 1917 C C . LEU A 1 258 ? -5.907 30.243 -34.862 1.00 13.73 258 LEU A C 1
ATOM 1918 O O . LEU A 1 258 ? -7.034 29.979 -35.304 1.00 14.73 258 LEU A O 1
ATOM 1923 N N . TYR A 1 259 ? -5.696 30.525 -33.570 1.00 14.82 259 TYR A N 1
ATOM 1924 C CA . TYR A 1 259 ? -6.792 30.393 -32.617 1.00 12.50 259 TYR A CA 1
ATOM 1925 C C . TYR A 1 259 ? -7.806 31.519 -32.765 1.00 15.74 259 TYR A C 1
ATOM 1926 O O . TYR A 1 259 ? -8.988 31.316 -32.481 1.00 16.52 259 TYR A O 1
ATOM 1935 N N . ARG A 1 260 ? -7.380 32.694 -33.233 1.00 16.55 260 ARG A N 1
ATOM 1936 C CA . ARG A 1 260 ? -8.358 33.716 -33.588 1.00 16.09 260 ARG A CA 1
ATOM 1937 C C . ARG A 1 260 ? -9.299 33.195 -34.666 1.00 16.51 260 ARG A C 1
ATOM 1938 O O . ARG A 1 260 ? -10.521 33.384 -34.587 1.00 17.87 260 ARG A O 1
ATOM 1946 N N . SER A 1 261 ? -8.750 32.503 -35.671 1.00 16.03 261 SER A N 1
ATOM 1947 C CA . SER A 1 261 ? -9.580 31.979 -36.751 1.00 16.61 261 SER A CA 1
ATOM 1948 C C . SER A 1 261 ? -10.499 30.864 -36.262 1.00 15.57 261 SER A C 1
ATOM 1949 O O . SER A 1 261 ? -11.666 30.798 -36.664 1.00 15.26 261 SER A O 1
ATOM 1952 N N . TRP A 1 262 ? -9.996 29.975 -35.405 1.00 16.41 262 TRP A N 1
ATOM 1953 C CA . TRP A 1 262 ? -10.846 28.912 -34.876 1.00 14.74 262 TRP A CA 1
ATOM 1954 C C . TRP A 1 262 ? -11.937 29.470 -33.971 1.00 16.44 262 TRP A C 1
ATOM 1955 O O . TRP A 1 262 ? -13.080 28.997 -34.012 1.00 15.65 262 TRP A O 1
ATOM 1966 N N . ARG A 1 263 ? -11.597 30.462 -33.138 1.00 16.02 263 ARG A N 1
ATOM 1967 C CA . ARG A 1 263 ? -12.587 31.072 -32.253 1.00 14.37 263 ARG A CA 1
ATOM 1968 C C . ARG A 1 263 ? -13.671 31.768 -33.060 1.00 16.43 263 ARG A C 1
ATOM 1969 O O . ARG A 1 263 ? -14.851 31.702 -32.710 1.00 17.07 263 ARG A O 1
ATOM 1977 N N . ALA A 1 264 ? -13.289 32.442 -34.147 1.00 16.68 264 ALA A N 1
ATOM 1978 C CA . ALA A 1 264 ? -14.291 33.100 -34.981 1.00 16.41 264 ALA A CA 1
ATOM 1979 C C . ALA A 1 264 ? -15.205 32.076 -35.629 1.00 19.10 264 ALA A C 1
ATOM 1980 O O . ALA A 1 264 ? -16.419 32.301 -35.764 1.00 18.65 264 ALA A O 1
ATOM 1982 N N . LEU A 1 265 ? -14.640 30.934 -36.023 1.00 17.28 265 LEU A N 1
ATOM 1983 C CA . LEU A 1 265 ? -15.450 29.872 -36.600 1.00 15.53 265 LEU A CA 1
ATOM 1984 C C . LEU A 1 265 ? -16.418 29.323 -35.563 1.00 17.10 265 LEU A C 1
ATOM 1985 O O . LEU A 1 265 ? -17.617 29.177 -35.831 1.00 18.03 265 LEU A O 1
ATOM 1990 N N . GLY A 1 266 ? -15.921 29.041 -34.359 1.00 14.82 266 GLY A N 1
ATOM 1991 C CA . GLY A 1 266 ? -16.782 28.500 -33.322 1.00 16.00 266 GLY A CA 1
ATOM 1992 C C . GLY A 1 266 ? -17.832 29.482 -32.836 1.00 17.93 266 GLY A C 1
ATOM 1993 O O . GLY A 1 266 ? -18.919 29.075 -32.413 1.00 17.13 266 GLY A O 1
ATOM 1994 N N . ASP A 1 267 ? -17.523 30.779 -32.880 1.00 16.64 267 ASP A N 1
ATOM 1995 C CA . ASP A 1 267 ? -18.449 31.801 -32.406 1.00 16.10 267 ASP A CA 1
ATOM 1996 C C . ASP A 1 267 ? -19.610 32.028 -33.363 1.00 18.88 267 ASP A C 1
ATOM 1997 O O . ASP A 1 267 ? -20.542 32.751 -33.003 1.00 20.22 267 ASP A O 1
ATOM 2002 N N . ALA A 1 268 ? -19.571 31.450 -34.562 1.00 15.70 268 ALA A N 1
ATOM 2003 C CA . ALA A 1 268 ? -20.682 31.587 -35.497 1.00 18.58 268 ALA A CA 1
ATOM 2004 C C . ALA A 1 268 ? -21.848 30.666 -35.166 1.00 21.39 268 ALA A C 1
ATOM 2005 O O . ALA A 1 268 ? -22.935 30.836 -35.734 1.00 21.90 268 ALA A O 1
ATOM 2007 N N . TYR A 1 269 ? -21.654 29.699 -34.276 1.00 17.54 269 TYR A N 1
ATOM 2008 C CA . TYR A 1 269 ? -22.700 28.786 -33.845 1.00 16.98 269 TYR A CA 1
ATOM 2009 C C . TYR A 1 269 ? -23.447 29.340 -32.633 1.00 18.43 269 TYR A C 1
ATOM 2010 O O . TYR A 1 269 ? -22.953 30.214 -31.910 1.00 18.79 269 TYR A O 1
ATOM 2019 N N . GLU A 1 270 ? -24.650 28.812 -32.414 1.00 18.67 270 GLU A N 1
ATOM 2020 C CA . GLU A 1 270 ? -25.462 29.153 -31.244 1.00 21.58 270 GLU A CA 1
ATOM 2021 C C . GLU A 1 270 ? -25.923 27.890 -30.533 1.00 22.17 270 GLU A C 1
ATOM 2022 O O . GLU A 1 270 ? -26.720 27.120 -31.107 1.00 21.63 270 GLU A O 1
ATOM 2028 N N . PRO A 1 271 ? -25.472 27.634 -29.304 1.00 20.33 271 PRO A N 1
ATOM 2029 C CA . PRO A 1 271 ? -24.480 28.411 -28.536 1.00 21.30 271 PRO A CA 1
ATOM 2030 C C . PRO A 1 271 ? -23.111 28.351 -29.181 1.00 21.10 271 PRO A C 1
ATOM 2031 O O . PRO A 1 271 ? -22.848 27.465 -29.992 1.00 19.87 271 PRO A O 1
ATOM 2035 N N . GLU A 1 272 ? -22.227 29.285 -28.846 1.00 17.71 272 GLU A N 1
ATOM 2036 C CA . GLU A 1 272 ? -20.897 29.262 -29.431 1.00 17.22 272 GLU A CA 1
ATOM 2037 C C . GLU A 1 272 ? -20.141 28.026 -28.966 1.00 16.17 272 GLU A C 1
ATOM 2038 O O . GLU A 1 272 ? -20.375 27.494 -27.882 1.00 17.01 272 GLU A O 1
ATOM 2044 N N . LYS A 1 273 ? -19.272 27.540 -29.839 1.00 14.69 273 LYS A N 1
ATOM 2045 C CA . LYS A 1 273 ? -18.440 26.390 -29.530 1.00 13.39 273 LYS A CA 1
ATOM 2046 C C . LYS A 1 273 ? -17.387 26.770 -28.490 1.00 15.26 273 LYS A C 1
ATOM 2047 O O . LYS A 1 273 ? -17.129 27.947 -28.229 1.00 16.07 273 LYS A O 1
ATOM 2053 N N . TYR A 1 274 ? -16.775 25.748 -27.895 1.00 15.38 274 TYR A N 1
ATOM 2054 C CA . TYR A 1 274 ? -15.870 25.922 -26.766 1.00 14.94 274 TYR A CA 1
ATOM 2055 C C . TYR A 1 274 ? -14.500 25.337 -27.092 1.00 15.44 274 TYR A C 1
ATOM 2056 O O . TYR A 1 274 ? -14.406 24.249 -27.658 1.00 14.76 274 TYR A O 1
ATOM 2065 N N . PHE A 1 275 ? -13.432 26.051 -26.723 1.00 17.23 275 PHE A N 1
ATOM 2066 C CA . PHE A 1 275 ? -12.067 25.580 -26.951 1.00 14.89 275 PHE A CA 1
ATOM 2067 C C . PHE A 1 275 ? -11.273 25.627 -25.650 1.00 14.35 275 PHE A C 1
ATOM 2068 O O . PHE A 1 275 ? -11.135 26.696 -25.045 1.00 13.92 275 PHE A O 1
ATOM 2076 N N . VAL A 1 276 ? -10.744 24.480 -25.224 1.00 14.07 276 VAL A N 1
ATOM 2077 C CA . VAL A 1 276 ? -9.805 24.424 -24.100 1.00 13.07 276 VAL A CA 1
ATOM 2078 C C . VAL A 1 276 ? -8.469 23.888 -24.608 1.00 13.93 276 VAL A C 1
ATOM 2079 O O . VAL A 1 276 ? -8.411 22.824 -25.237 1.00 15.04 276 VAL A O 1
ATOM 2083 N N . GLY A 1 277 ? -7.396 24.634 -24.350 1.00 13.63 277 GLY A N 1
ATOM 2084 C CA . GLY A 1 277 ? -6.088 24.279 -24.868 1.00 15.13 277 GLY A CA 1
ATOM 2085 C C . GLY A 1 277 ? -5.280 23.438 -23.892 1.00 14.92 277 GLY A C 1
ATOM 2086 O O . GLY A 1 277 ? -5.286 23.676 -22.684 1.00 14.88 277 GLY A O 1
ATOM 2087 N N . GLU A 1 278 ? -4.589 22.443 -24.435 1.00 13.10 278 GLU A N 1
ATOM 2088 C CA . GLU A 1 278 ? -3.532 21.759 -23.695 1.00 12.79 278 GLU A CA 1
ATOM 2089 C C . GLU A 1 278 ? -2.226 22.492 -23.978 1.00 13.31 278 GLU A C 1
ATOM 2090 O O . GLU A 1 278 ? -1.602 22.290 -25.022 1.00 13.02 278 GLU A O 1
ATOM 2096 N N . ILE A 1 279 ? -1.798 23.349 -23.056 1.00 15.13 279 ILE A N 1
ATOM 2097 C CA . ILE A 1 279 ? -0.673 24.239 -23.306 1.00 14.70 279 ILE A CA 1
ATOM 2098 C C . ILE A 1 279 ? 0.405 23.974 -22.266 1.00 14.40 279 ILE A C 1
ATOM 2099 O O . ILE A 1 279 ? 0.142 24.068 -21.061 1.00 16.87 279 ILE A O 1
ATOM 2104 N N . TRP A 1 280 ? 1.614 23.662 -22.726 1.00 16.49 280 TRP A N 1
ATOM 2105 C CA . TRP A 1 280 ? 2.772 23.510 -21.842 1.00 16.89 280 TRP A CA 1
ATOM 2106 C C . TRP A 1 280 ? 3.829 24.530 -22.253 1.00 17.56 280 TRP A C 1
ATOM 2107 O O . TRP A 1 280 ? 4.631 24.270 -23.154 1.00 18.79 280 TRP A O 1
ATOM 2118 N N . VAL A 1 281 ? 3.819 25.696 -21.610 1.00 18.03 281 VAL A N 1
ATOM 2119 C CA . VAL A 1 281 ? 4.860 26.702 -21.816 1.00 21.13 281 VAL A CA 1
ATOM 2120 C C . VAL A 1 281 ? 5.297 27.178 -20.433 1.00 21.70 281 VAL A C 1
ATOM 2121 O O . VAL A 1 281 ? 4.469 27.251 -19.516 1.00 24.96 281 VAL A O 1
ATOM 2125 N N . PRO A 1 282 ? 6.577 27.492 -20.228 1.00 25.01 282 PRO A N 1
ATOM 2126 C CA . PRO A 1 282 ? 7.010 27.855 -18.864 1.00 25.19 282 PRO A CA 1
ATOM 2127 C C . PRO A 1 282 ? 6.464 29.189 -18.369 1.00 24.07 282 PRO A C 1
ATOM 2128 O O . PRO A 1 282 ? 6.153 29.309 -17.177 1.00 27.10 282 PRO A O 1
ATOM 2132 N N . SER A 1 283 ? 6.313 30.187 -19.234 1.00 19.33 283 SER A N 1
ATOM 2133 C CA . SER A 1 283 ? 5.989 31.535 -18.767 1.00 20.05 283 SER A CA 1
ATOM 2134 C C . SER A 1 283 ? 4.481 31.713 -18.632 1.00 22.75 283 SER A C 1
ATOM 2135 O O . SER A 1 283 ? 3.755 31.507 -19.614 1.00 21.02 283 SER A O 1
ATOM 2138 N N . PRO A 1 284 ? 3.971 32.109 -17.465 1.00 22.64 284 PRO A N 1
ATOM 2139 C CA . PRO A 1 284 ? 2.522 32.374 -17.355 1.00 22.47 284 PRO A CA 1
ATOM 2140 C C . PRO A 1 284 ? 2.043 33.493 -18.262 1.00 22.73 284 PRO A C 1
ATOM 2141 O O . PRO A 1 284 ? 0.891 33.456 -18.719 1.00 22.06 284 PRO A O 1
ATOM 2145 N N . ASP A 1 285 ? 2.891 34.484 -18.548 1.00 22.79 285 ASP A N 1
ATOM 2146 C CA . ASP A 1 285 ? 2.482 35.558 -19.447 1.00 23.98 285 ASP A CA 1
ATOM 2147 C C . ASP A 1 285 ? 2.300 35.036 -20.871 1.00 20.74 285 ASP A C 1
ATOM 2148 O O . ASP A 1 285 ? 1.375 35.459 -21.582 1.00 22.52 285 ASP A O 1
ATOM 2153 N N . ARG A 1 286 ? 3.177 34.117 -21.298 1.00 20.98 286 ARG A N 1
ATOM 2154 C CA . ARG A 1 286 ? 3.030 33.464 -22.599 1.00 22.39 286 ARG A CA 1
ATOM 2155 C C . ARG A 1 286 ? 1.760 32.621 -22.648 1.00 18.74 286 ARG A C 1
ATOM 2156 O O . ARG A 1 286 ? 1.033 32.631 -23.651 1.00 19.48 286 ARG A O 1
ATOM 2164 N N . LEU A 1 287 ? 1.484 31.877 -21.576 1.00 18.78 287 LEU A N 1
ATOM 2165 C CA . LEU A 1 287 ? 0.253 31.093 -21.504 1.00 19.38 287 LEU A CA 1
ATOM 2166 C C . LEU A 1 287 ? -0.970 31.991 -21.576 1.00 17.94 287 LEU A C 1
ATOM 2167 O O . LEU A 1 287 ? -1.929 31.696 -22.302 1.00 16.70 287 LEU A O 1
ATOM 2172 N N . ALA A 1 288 ? -0.954 33.100 -20.839 1.00 17.19 288 ALA A N 1
ATOM 2173 C CA . ALA A 1 288 ? -2.139 33.949 -20.785 1.00 20.06 288 ALA A CA 1
ATOM 2174 C C . ALA A 1 288 ? -2.522 34.476 -22.158 1.00 17.03 288 ALA A C 1
ATOM 2175 O O . ALA A 1 288 ? -3.698 34.749 -22.408 1.00 19.39 288 ALA A O 1
ATOM 2177 N N . ASP A 1 289 ? -1.556 34.619 -23.065 1.00 17.02 289 ASP A N 1
ATOM 2178 C CA . ASP A 1 289 ? -1.877 35.157 -24.382 1.00 16.01 289 ASP A CA 1
ATOM 2179 C C . ASP A 1 289 ? -2.809 34.226 -25.152 1.00 13.39 289 ASP A C 1
ATOM 2180 O O . ASP A 1 289 ? -3.598 34.683 -25.988 1.00 14.09 289 ASP A O 1
ATOM 2185 N N . TYR A 1 290 ? -2.752 32.925 -24.870 1.00 14.11 290 TYR A N 1
ATOM 2186 C CA . TYR A 1 290 ? -3.671 31.991 -25.512 1.00 14.45 290 TYR A CA 1
ATOM 2187 C C . TYR A 1 290 ? -5.108 32.204 -25.070 1.00 15.08 290 TYR A C 1
ATOM 2188 O O . TYR A 1 290 ? -6.019 31.743 -25.759 1.00 16.37 290 TYR A O 1
ATOM 2197 N N . LEU A 1 291 ? -5.329 32.875 -23.934 1.00 16.71 291 LEU A N 1
ATOM 2198 C CA . LEU A 1 291 ? -6.653 33.021 -23.345 1.00 15.26 291 LEU A CA 1
ATOM 2199 C C . LEU A 1 291 ? -7.214 34.426 -23.513 1.00 15.90 291 LEU A C 1
ATOM 2200 O O . LEU A 1 291 ? -8.188 34.788 -22.839 1.00 17.92 291 LEU A O 1
ATOM 2205 N N . ARG A 1 292 ? -6.613 35.224 -24.380 1.00 14.53 292 ARG A N 1
ATOM 2206 C CA . ARG A 1 292 ? -7.157 36.536 -24.673 1.00 15.02 292 ARG A CA 1
ATOM 2207 C C . ARG A 1 292 ? -8.554 36.368 -25.272 1.00 16.62 292 ARG A C 1
ATOM 2208 O O . ARG A 1 292 ? -8.894 35.298 -25.790 1.00 18.66 292 ARG A O 1
ATOM 2216 N N . PRO A 1 293 ? -9.397 37.396 -25.161 1.00 14.92 293 PRO A N 1
ATOM 2217 C CA . PRO A 1 293 ? -10.840 37.207 -25.419 1.00 17.06 293 PRO A CA 1
ATOM 2218 C C . PRO A 1 293 ? -11.198 36.752 -26.825 1.00 17.68 293 PRO A C 1
ATOM 2219 O O . PRO A 1 293 ? -12.325 36.263 -27.032 1.00 19.29 293 PRO A O 1
ATOM 2223 N N . ASP A 1 294 ? -10.313 36.927 -27.807 1.00 17.81 294 ASP A N 1
ATOM 2224 C CA . ASP A 1 294 ? -10.564 36.501 -29.173 1.00 18.23 294 ASP A CA 1
ATOM 2225 C C . ASP A 1 294 ? -9.884 35.177 -29.502 1.00 15.81 294 ASP A C 1
ATOM 2226 O O . ASP A 1 294 ? -9.847 34.792 -30.675 1.00 16.45 294 ASP A O 1
ATOM 2231 N N . GLU A 1 295 ? -9.320 34.496 -28.502 1.00 16.48 295 GLU A N 1
ATOM 2232 C CA . GLU A 1 295 ? -8.620 33.235 -28.739 1.00 15.24 295 GLU A CA 1
ATOM 2233 C C . GLU A 1 295 ? -9.323 32.105 -27.992 1.00 15.28 295 GLU A C 1
ATOM 2234 O O . GLU A 1 295 ? -10.533 31.916 -28.170 1.00 16.33 295 GLU A O 1
ATOM 2240 N N . LEU A 1 296 ? -8.600 31.326 -27.195 1.00 16.41 296 LEU A N 1
ATOM 2241 C CA . LEU A 1 296 ? -9.189 30.140 -26.582 1.00 13.79 296 LEU A CA 1
ATOM 2242 C C . LEU A 1 296 ? -9.932 30.505 -25.307 1.00 17.28 296 LEU A C 1
ATOM 2243 O O . LEU A 1 296 ? -9.551 31.434 -24.586 1.00 17.00 296 LEU A O 1
ATOM 2248 N N . HIS A 1 297 ? -11.006 29.757 -25.025 1.00 14.60 297 HIS A N 1
ATOM 2249 C CA . HIS A 1 297 ? -11.762 30.010 -23.803 1.00 16.33 297 HIS A CA 1
ATOM 2250 C C . HIS A 1 297 ? -10.973 29.672 -22.552 1.00 17.20 297 HIS A C 1
ATOM 2251 O O . HIS A 1 297 ? -11.146 30.321 -21.518 1.00 16.64 297 HIS A O 1
ATOM 2258 N N . ASN A 1 298 ? -10.132 28.646 -22.600 1.00 15.83 298 ASN A N 1
ATOM 2259 C CA . ASN A 1 298 ? -9.420 28.258 -21.393 1.00 14.28 298 ASN A CA 1
ATOM 2260 C C . ASN A 1 298 ? -8.269 27.337 -21.763 1.00 15.04 298 ASN A C 1
ATOM 2261 O O . ASN A 1 298 ? -8.049 27.011 -22.934 1.00 14.66 298 ASN A O 1
ATOM 2266 N N . ALA A 1 299 ? -7.514 26.961 -20.736 1.00 14.16 299 ALA A N 1
ATOM 2267 C CA . ALA A 1 299 ? -6.351 26.092 -20.837 1.00 17.31 299 ALA A CA 1
ATOM 2268 C C . ALA A 1 299 ? -6.187 25.401 -19.495 1.00 17.19 299 ALA A C 1
ATOM 2269 O O . ALA A 1 29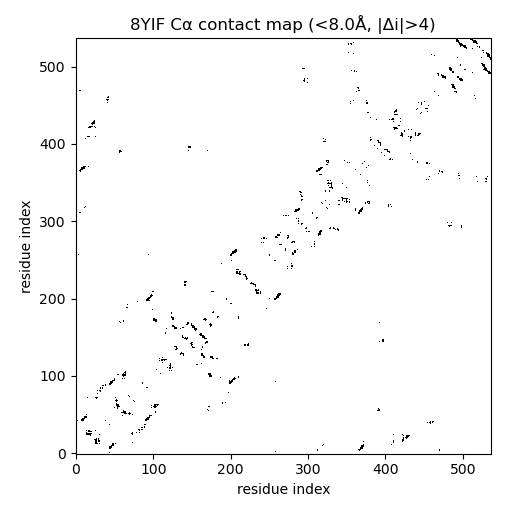9 ? -6.466 25.995 -18.453 1.00 14.63 299 ALA A O 1
ATOM 2271 N N . PHE A 1 300 ? -5.752 24.140 -19.513 1.00 14.76 300 PHE A N 1
ATOM 2272 C CA . PHE A 1 300 ? -5.568 23.426 -18.253 1.00 14.27 300 PHE A CA 1
ATOM 2273 C C . PHE A 1 300 ? -4.528 24.131 -17.396 1.00 17.29 300 PHE A C 1
ATOM 2274 O O . PHE A 1 300 ? -3.523 24.626 -17.905 1.00 17.80 300 PHE A O 1
ATOM 2282 N N . SER A 1 301 ? -4.791 24.192 -16.092 1.00 17.08 301 SER A N 1
ATOM 2283 C CA . SER A 1 301 ? -3.867 24.821 -15.140 1.00 18.06 301 SER A CA 1
ATOM 2284 C C . SER A 1 301 ? -2.917 23.740 -14.645 1.00 17.18 301 SER A C 1
ATOM 2285 O O . SER A 1 301 ? -3.132 23.114 -13.608 1.00 18.17 301 SER A O 1
ATOM 2288 N N . PHE A 1 302 ? -1.840 23.508 -15.397 1.00 15.82 302 PHE A N 1
ATOM 2289 C CA . PHE A 1 302 ? -1.007 22.355 -15.103 1.00 17.29 302 PHE A CA 1
ATOM 2290 C C . PHE A 1 302 ? -0.075 22.594 -13.926 1.00 17.99 302 PHE A C 1
ATOM 2291 O O . PHE A 1 302 ? 0.461 21.625 -13.381 1.00 17.19 302 PHE A O 1
ATOM 2299 N N . ASP A 1 303 ? 0.118 23.848 -13.511 1.00 17.21 303 ASP A N 1
ATOM 2300 C CA . ASP A 1 303 ? 0.966 24.100 -12.353 1.00 19.64 303 ASP A CA 1
ATOM 2301 C C . ASP A 1 303 ? 0.475 23.317 -11.139 1.00 17.08 303 ASP A C 1
ATOM 2302 O O . ASP A 1 303 ? 1.261 22.665 -10.445 1.00 20.37 303 ASP A O 1
ATOM 2307 N N . LEU A 1 304 ? -0.835 23.330 -10.888 1.00 18.11 304 LEU A N 1
ATOM 2308 C CA . LEU A 1 304 ? -1.358 22.601 -9.732 1.00 17.69 304 LEU A CA 1
ATOM 2309 C C . LEU A 1 304 ? -1.168 21.097 -9.884 1.00 17.59 304 LEU A C 1
ATOM 2310 O O . LEU A 1 304 ? -0.853 20.404 -8.911 1.00 16.47 304 LEU A O 1
ATOM 2315 N N . LEU A 1 305 ? -1.347 20.580 -11.101 1.00 17.16 305 LEU A N 1
ATOM 2316 C CA . LEU A 1 305 ? -1.257 19.143 -11.333 1.00 16.65 305 LEU A CA 1
ATOM 2317 C C . LEU A 1 305 ? 0.111 18.581 -10.969 1.00 17.05 305 LEU A C 1
ATOM 2318 O O . LEU A 1 305 ? 0.216 17.432 -10.514 1.00 20.36 305 LEU A O 1
ATOM 2323 N N . VAL A 1 306 ? 1.178 19.357 -11.181 1.00 16.42 306 VAL A N 1
ATOM 2324 C CA . VAL A 1 306 ? 2.525 18.849 -10.945 1.00 16.80 306 VAL A CA 1
ATOM 2325 C C . VAL A 1 306 ? 3.038 19.143 -9.538 1.00 18.86 306 VAL A C 1
ATOM 2326 O O . VAL A 1 306 ? 4.194 18.816 -9.240 1.00 20.02 306 VAL A O 1
ATOM 2330 N N . GLN A 1 307 ? 2.206 19.726 -8.641 1.00 17.90 307 GLN A N 1
ATOM 2331 C CA . GLN A 1 307 ? 2.729 20.045 -7.314 1.00 19.44 307 GLN A CA 1
ATOM 2332 C C . GLN A 1 307 ? 2.720 18.810 -6.411 1.00 18.62 307 GLN A C 1
ATOM 2333 O O . GLN A 1 307 ? 1.798 17.994 -6.473 1.00 18.99 307 GLN A O 1
ATOM 2339 N N . PRO A 1 308 ? 3.729 18.659 -5.559 1.00 18.07 308 PRO A N 1
ATOM 2340 C CA . PRO A 1 308 ? 3.668 17.643 -4.508 1.00 19.29 308 PRO A CA 1
ATOM 2341 C C . PRO A 1 308 ? 2.641 18.036 -3.459 1.00 21.48 308 PRO A C 1
ATOM 2342 O O . PRO A 1 308 ? 2.172 19.171 -3.406 1.00 20.36 308 PRO A O 1
ATOM 2346 N N . TRP A 1 309 ? 2.305 17.081 -2.599 1.00 21.48 309 TRP A N 1
ATOM 2347 C CA . TRP A 1 309 ? 1.399 17.371 -1.487 1.00 23.80 309 TRP A CA 1
ATOM 2348 C C . TRP A 1 309 ? 2.089 18.336 -0.526 1.00 21.54 309 TRP A C 1
ATOM 2349 O O . TRP A 1 309 ? 2.926 17.936 0.288 1.00 24.22 309 TRP A O 1
ATOM 2360 N N . ASN A 1 310 ? 1.735 19.618 -0.625 1.00 19.90 310 ASN A N 1
ATOM 2361 C CA . ASN A 1 310 ? 2.381 20.681 0.139 1.00 22.89 310 ASN A CA 1
ATOM 2362 C C . ASN A 1 310 ? 1.506 21.930 0.068 1.00 21.99 310 ASN A C 1
ATOM 2363 O O . ASN A 1 310 ? 1.154 22.378 -1.026 1.00 20.56 310 ASN A O 1
ATOM 2368 N N . ALA A 1 311 ? 1.122 22.486 1.221 1.00 23.33 311 ALA A N 1
ATOM 2369 C CA . ALA A 1 311 ? 0.170 23.594 1.226 1.00 22.02 311 ALA A CA 1
ATOM 2370 C C . ALA A 1 311 ? 0.704 24.797 0.454 1.00 20.23 311 ALA A C 1
ATOM 2371 O O . ALA A 1 311 ? -0.006 25.387 -0.369 1.00 21.76 311 ALA A O 1
ATOM 2373 N N . ASP A 1 312 ? 1.961 25.168 0.705 1.00 21.13 312 ASP A N 1
ATOM 2374 C CA . ASP A 1 312 ? 2.540 26.349 0.069 1.00 23.87 312 ASP A CA 1
ATOM 2375 C C . ASP A 1 312 ? 2.634 26.184 -1.448 1.00 19.17 312 ASP A C 1
ATOM 2376 O O . ASP A 1 312 ? 2.334 27.116 -2.200 1.00 20.40 312 ASP A O 1
ATOM 2381 N N . ARG A 1 313 ? 3.043 25.000 -1.916 1.00 21.60 313 ARG A N 1
ATOM 2382 C CA . ARG A 1 313 ? 3.141 24.780 -3.358 1.00 19.70 313 ARG A CA 1
ATOM 2383 C C . ARG A 1 313 ? 1.761 24.767 -4.004 1.00 18.06 313 ARG A C 1
ATOM 2384 O O . ARG A 1 313 ? 1.588 25.276 -5.121 1.00 17.90 313 ARG A O 1
ATOM 2392 N N . PHE A 1 314 ? 0.769 24.190 -3.319 1.00 18.36 314 PHE A N 1
ATOM 2393 C CA . PHE A 1 314 ? -0.600 24.234 -3.835 1.00 18.75 314 PHE A CA 1
ATOM 2394 C C . PHE A 1 314 ? -1.088 25.678 -3.947 1.00 19.97 314 PHE A C 1
ATOM 2395 O O . PHE A 1 314 ? -1.639 26.084 -4.976 1.00 19.27 314 PHE A O 1
ATOM 2403 N N . ARG A 1 315 ? -0.906 26.470 -2.884 1.00 18.80 315 ARG A N 1
ATOM 2404 C CA . ARG A 1 315 ? -1.369 27.856 -2.909 1.00 22.05 315 ARG A CA 1
ATOM 2405 C C . ARG A 1 315 ? -0.734 28.640 -4.052 1.00 19.46 315 ARG A C 1
ATOM 2406 O O . ARG A 1 315 ? -1.428 29.355 -4.784 1.00 18.41 315 ARG A O 1
ATOM 2414 N N . LYS A 1 316 ? 0.591 28.540 -4.207 1.00 18.60 316 LYS A N 1
ATOM 2415 C CA . LYS A 1 316 ? 1.255 29.260 -5.292 1.00 19.28 316 LYS A CA 1
ATOM 2416 C C . LYS A 1 316 ? 0.720 28.839 -6.660 1.00 20.76 316 LYS A C 1
ATOM 2417 O O . LYS A 1 316 ? 0.511 29.688 -7.536 1.00 20.08 316 LYS A O 1
ATOM 2423 N N . ALA A 1 317 ? 0.463 27.540 -6.851 1.00 18.71 317 ALA A N 1
ATOM 2424 C CA . ALA A 1 317 ? -0.046 27.057 -8.132 1.00 17.77 317 ALA A CA 1
ATOM 2425 C C . ALA A 1 317 ? -1.477 27.520 -8.366 1.00 17.09 317 ALA A C 1
ATOM 2426 O O . ALA A 1 317 ? -1.857 27.864 -9.493 1.00 20.43 317 ALA A O 1
ATOM 2428 N N . ILE A 1 318 ? -2.282 27.539 -7.308 1.00 16.99 318 ILE A N 1
ATOM 2429 C CA . ILE A 1 318 ? -3.635 28.068 -7.405 1.00 17.29 318 ILE A CA 1
ATOM 2430 C C . ILE A 1 318 ? -3.602 29.556 -7.735 1.00 18.09 318 ILE A C 1
ATOM 2431 O O . ILE A 1 318 ? -4.382 30.041 -8.562 1.00 18.16 318 ILE A O 1
ATOM 2436 N N . GLU A 1 319 ? -2.681 30.303 -7.117 1.00 18.86 319 GLU A N 1
ATOM 2437 C CA . GLU A 1 319 ? -2.560 31.724 -7.438 1.00 21.01 319 GLU A CA 1
ATOM 2438 C C . GLU A 1 319 ? -2.195 31.936 -8.902 1.00 19.43 319 GLU A C 1
ATOM 2439 O O . GLU A 1 319 ? -2.771 32.802 -9.574 1.00 20.97 319 GLU A O 1
ATOM 2445 N N . THR A 1 320 ? -1.259 31.139 -9.423 1.00 21.02 320 THR A N 1
ATOM 2446 C CA . THR A 1 320 ? -0.882 31.268 -10.828 1.00 21.43 320 THR A CA 1
ATOM 2447 C C . THR A 1 320 ? -2.063 30.956 -11.739 1.00 19.79 320 THR A C 1
ATOM 2448 O O . THR A 1 320 ? -2.345 31.698 -12.688 1.00 22.03 320 THR A O 1
ATOM 2452 N N . GLY A 1 321 ? -2.772 29.862 -11.458 1.00 20.12 321 GLY A N 1
ATOM 2453 C CA . GLY A 1 321 ? -3.934 29.524 -12.265 1.00 20.01 321 GLY A CA 1
ATOM 2454 C C . GLY A 1 321 ? -4.979 30.625 -12.267 1.00 21.35 321 GLY A C 1
ATOM 2455 O O . GLY A 1 321 ? -5.554 30.950 -13.309 1.00 20.59 321 GLY A O 1
ATOM 2456 N N . LEU A 1 322 ? -5.240 31.214 -11.101 1.00 18.83 322 LEU A N 1
ATOM 2457 C CA . LEU A 1 322 ? -6.282 32.236 -11.021 1.00 22.53 322 LEU A CA 1
ATOM 2458 C C . LEU A 1 322 ? -5.901 33.492 -11.795 1.00 23.57 322 LEU A C 1
ATOM 2459 O O . LEU A 1 322 ? -6.773 34.149 -12.380 1.00 25.44 322 LEU A O 1
ATOM 2464 N N . ALA A 1 323 ? -4.616 33.834 -11.835 1.00 22.01 323 ALA A N 1
ATOM 2465 C CA . ALA A 1 323 ? -4.202 35.006 -12.603 1.00 24.94 323 ALA A CA 1
ATOM 2466 C C . ALA A 1 323 ? -4.297 34.745 -14.103 1.00 25.59 323 ALA A C 1
ATOM 2467 O O . ALA A 1 323 ? -4.859 35.554 -14.852 1.00 29.34 323 ALA A O 1
ATOM 2469 N N . VAL A 1 324 ? -3.758 33.610 -14.556 1.00 26.29 324 VAL A N 1
ATOM 2470 C CA . VAL A 1 324 ? -3.754 33.271 -15.977 1.00 26.42 324 VAL A CA 1
ATOM 2471 C C . VAL A 1 324 ? -5.176 33.094 -16.493 1.00 28.17 324 VAL A C 1
ATOM 2472 O O . VAL A 1 324 ? -5.511 33.525 -17.606 1.00 28.35 324 VAL A O 1
ATOM 2476 N N . GLY A 1 325 ? -6.028 32.446 -15.702 1.00 25.05 325 GLY A N 1
ATOM 2477 C CA . GLY A 1 325 ? -7.403 32.189 -16.082 1.00 24.36 325 GLY A CA 1
ATOM 2478 C C . GLY A 1 325 ? -8.351 33.345 -15.894 1.00 28.69 325 GLY A C 1
ATOM 2479 O O . GLY A 1 325 ? -9.553 33.189 -16.136 1.00 29.75 325 GLY A O 1
ATOM 2480 N N . ARG A 1 326 ? -7.846 34.504 -15.466 1.00 28.24 326 ARG A N 1
ATOM 2481 C CA . ARG A 1 326 ? -8.688 35.675 -15.204 1.00 31.30 326 ARG A CA 1
ATOM 2482 C C . ARG A 1 326 ? -9.821 35.330 -14.234 1.00 29.89 326 ARG A C 1
ATOM 2483 O O . ARG A 1 326 ? -10.943 35.832 -14.352 1.00 29.98 326 ARG A O 1
ATOM 2491 N N . GLY A 1 327 ? -9.541 34.442 -13.280 1.00 25.97 327 GLY A N 1
ATOM 2492 C CA . GLY A 1 327 ? -10.457 34.142 -12.207 1.00 27.77 327 GLY A CA 1
ATOM 2493 C C . GLY A 1 327 ? -11.250 32.856 -12.356 1.00 21.28 327 GLY A C 1
ATOM 2494 O O . GLY A 1 327 ? -11.832 32.404 -11.368 1.00 23.29 327 GLY A O 1
ATOM 2495 N N . TRP A 1 328 ? -11.315 32.261 -13.546 1.00 21.50 328 TRP A N 1
ATOM 2496 C CA . TRP A 1 328 ? -12.046 31.001 -13.740 1.00 21.73 328 TRP A CA 1
ATOM 2497 C C . TRP A 1 328 ? -11.241 30.036 -14.603 1.00 20.23 328 TRP A C 1
ATOM 2498 O O . TRP A 1 328 ? -11.595 29.751 -15.752 1.00 20.54 328 TRP A O 1
ATOM 2509 N N . PRO A 1 329 ? -10.160 29.487 -14.063 1.00 17.41 329 PRO A N 1
ATOM 2510 C CA . PRO A 1 329 ? -9.330 28.560 -14.843 1.00 17.94 329 PRO A CA 1
ATOM 2511 C C . PRO A 1 329 ? -9.986 27.195 -14.981 1.00 18.28 329 PRO A C 1
ATOM 2512 O O . PRO A 1 329 ? -11.028 26.890 -14.392 1.00 18.59 329 PRO A O 1
ATOM 2516 N N . ALA A 1 330 ? -9.339 26.366 -15.797 1.00 17.13 330 ALA A N 1
ATOM 2517 C CA . ALA A 1 330 ? -9.696 24.963 -15.971 1.00 17.95 330 ALA A CA 1
ATOM 2518 C C . ALA A 1 330 ? -8.742 24.126 -15.123 1.00 16.63 330 ALA A C 1
ATOM 2519 O O . ALA A 1 330 ? -7.564 23.983 -15.464 1.00 19.87 330 ALA A O 1
ATOM 2521 N N . TRP A 1 331 ? -9.243 23.583 -14.021 1.00 16.34 331 TRP A N 1
ATOM 2522 C CA . TRP A 1 331 ? -8.426 22.810 -13.091 1.00 14.43 331 TRP A CA 1
ATOM 2523 C C . TRP A 1 331 ? -8.411 21.337 -13.480 1.00 15.68 331 TRP A C 1
ATOM 2524 O O . TRP A 1 331 ? -9.390 20.815 -14.012 1.00 17.04 331 TRP A O 1
ATOM 2535 N N . THR A 1 332 ? -7.297 20.666 -13.190 1.00 15.48 332 THR A N 1
ATOM 2536 C CA . THR A 1 332 ? -7.274 19.213 -13.270 1.00 16.71 332 THR A CA 1
ATOM 2537 C C . THR A 1 332 ? -6.134 18.676 -12.416 1.00 17.67 332 THR A C 1
ATOM 2538 O O . THR A 1 332 ? -5.089 19.315 -12.269 1.00 17.91 332 THR A O 1
ATOM 2542 N N . LEU A 1 333 ? -6.371 17.511 -11.818 1.00 16.64 333 LEU A N 1
ATOM 2543 C CA . LEU A 1 333 ? -5.381 16.877 -10.962 1.00 16.79 333 LEU A CA 1
ATOM 2544 C C . LEU A 1 333 ? -4.761 15.640 -11.589 1.00 16.78 333 LEU A C 1
ATOM 2545 O O . LEU A 1 333 ? -3.774 15.126 -11.056 1.00 17.64 333 LEU A O 1
ATOM 2550 N N . ALA A 1 334 ? -5.289 15.167 -12.714 1.00 16.45 334 ALA A N 1
ATOM 2551 C CA . ALA A 1 334 ? -4.737 13.994 -13.383 1.00 14.11 334 ALA A CA 1
ATOM 2552 C C . ALA A 1 334 ? -5.284 13.966 -14.797 1.00 13.72 334 ALA A C 1
ATOM 2553 O O . ALA A 1 334 ? -6.304 14.589 -15.094 1.00 15.55 334 ALA A O 1
ATOM 2555 N N . ASN A 1 335 ? -4.598 13.235 -15.665 1.00 14.16 335 ASN A N 1
ATOM 2556 C CA . ASN A 1 335 ? -5.097 12.970 -17.004 1.00 14.23 335 ASN A CA 1
ATOM 2557 C C . ASN A 1 335 ? -4.397 11.716 -17.512 1.00 14.66 335 ASN A C 1
ATOM 2558 O O . ASN A 1 335 ? -3.701 11.027 -16.759 1.00 15.88 335 ASN A O 1
ATOM 2563 N N . HIS A 1 336 ? -4.555 11.434 -18.797 1.00 11.79 336 HIS A N 1
ATOM 2564 C CA . HIS A 1 336 ? -4.025 10.219 -19.406 1.00 12.96 336 HIS A CA 1
ATOM 2565 C C . HIS A 1 336 ? -2.510 10.257 -19.638 1.00 12.61 336 HIS A C 1
ATOM 2566 O O . HIS A 1 336 ? -1.961 9.285 -20.171 1.00 13.09 336 HIS A O 1
ATOM 2573 N N . ASP A 1 337 ? -1.832 11.343 -19.261 1.00 11.73 337 ASP A N 1
ATOM 2574 C CA . ASP A 1 337 ? -0.398 11.516 -19.496 1.00 12.29 337 ASP A CA 1
ATOM 2575 C C . ASP A 1 337 ? 0.448 11.475 -18.229 1.00 14.02 337 ASP A C 1
ATOM 2576 O O . ASP A 1 337 ? 1.672 11.582 -18.328 1.00 14.44 337 ASP A O 1
ATOM 2581 N N . VAL A 1 338 ? -0.156 11.384 -17.044 1.00 13.09 338 VAL A N 1
ATOM 2582 C CA . VAL A 1 338 ? 0.575 11.507 -15.784 1.00 13.31 338 VAL A CA 1
ATOM 2583 C C . VAL A 1 338 ? 0.092 10.427 -14.825 1.00 12.73 338 VAL A C 1
ATOM 2584 O O . VAL A 1 338 ? -0.919 9.768 -15.054 1.00 12.66 338 VAL A O 1
ATOM 2588 N N . HIS A 1 339 ? 0.834 10.248 -13.735 1.00 15.98 339 HIS A N 1
ATOM 2589 C CA . HIS A 1 339 ? 0.438 9.263 -12.737 1.00 14.50 339 HIS A CA 1
ATOM 2590 C C . HIS A 1 339 ? -0.827 9.700 -12.013 1.00 14.39 339 HIS A C 1
ATOM 2591 O O . HIS A 1 339 ? -1.024 10.888 -11.733 1.00 15.81 339 HIS A O 1
ATOM 2598 N N . ARG A 1 340 ? -1.688 8.726 -11.714 1.00 13.62 340 ARG A N 1
ATOM 2599 C CA . ARG A 1 340 ? -2.911 8.990 -10.964 1.00 15.26 340 ARG A CA 1
ATOM 2600 C C . ARG A 1 340 ? -2.599 9.610 -9.603 1.00 17.23 340 ARG A C 1
ATOM 2601 O O . ARG A 1 340 ? -1.573 9.311 -8.986 1.00 14.53 340 ARG A O 1
ATOM 2609 N N . ALA A 1 341 ? -3.535 10.435 -9.107 1.00 16.46 341 ALA A N 1
ATOM 2610 C CA . ALA A 1 341 ? -3.273 11.213 -7.891 1.00 17.01 341 ALA A CA 1
ATOM 2611 C C . ALA A 1 341 ? -3.049 10.321 -6.671 1.00 18.04 341 ALA A C 1
ATOM 2612 O O . ALA A 1 341 ? -2.206 10.634 -5.823 1.00 15.79 341 ALA A O 1
ATOM 2614 N N . VAL A 1 342 ? -3.783 9.209 -6.557 1.00 15.46 342 VAL A N 1
ATOM 2615 C CA . VAL A 1 342 ? -3.592 8.332 -5.399 1.00 14.76 342 VAL A CA 1
ATOM 2616 C C . VAL A 1 342 ? -2.141 7.874 -5.308 1.00 16.83 342 VAL A C 1
ATOM 2617 O O . VAL A 1 342 ? -1.582 7.759 -4.208 1.00 18.27 342 VAL A O 1
ATOM 2621 N N . THR A 1 343 ? -1.499 7.625 -6.457 1.00 13.95 343 THR A N 1
ATOM 2622 C CA . THR A 1 343 ? -0.090 7.234 -6.456 1.00 16.83 343 THR A CA 1
ATOM 2623 C C . THR A 1 343 ? 0.816 8.431 -6.181 1.00 16.73 343 THR A C 1
ATOM 2624 O O . THR A 1 343 ? 1.759 8.333 -5.381 1.00 16.35 343 THR A O 1
ATOM 2628 N N . ARG A 1 344 ? 0.552 9.569 -6.829 1.00 15.83 344 ARG A N 1
ATOM 2629 C CA . ARG A 1 344 ? 1.431 10.728 -6.670 1.00 17.33 344 ARG A CA 1
ATOM 2630 C C . ARG A 1 344 ? 1.512 11.155 -5.212 1.00 17.17 344 ARG A C 1
ATOM 2631 O O . ARG A 1 344 ? 2.604 11.378 -4.670 1.00 17.86 344 ARG A O 1
ATOM 2639 N N . TYR A 1 345 ? 0.362 11.234 -4.549 1.00 18.83 345 TYR A N 1
ATOM 2640 C CA . TYR A 1 345 ? 0.316 11.691 -3.169 1.00 18.51 345 TYR A CA 1
ATOM 2641 C C . TYR A 1 345 ? 0.658 10.587 -2.174 1.00 19.05 345 TYR A C 1
ATOM 2642 O O . TYR A 1 345 ? 1.009 10.889 -1.029 1.00 19.62 345 TYR A O 1
ATOM 2651 N N . GLY A 1 346 ? 0.577 9.319 -2.588 1.00 16.39 346 GLY A N 1
ATOM 2652 C CA . GLY A 1 346 ? 0.914 8.227 -1.689 1.00 18.75 346 GLY A CA 1
ATOM 2653 C C . GLY A 1 346 ? 2.390 7.932 -1.611 1.00 20.15 346 GLY A C 1
ATOM 2654 O O . GLY A 1 346 ? 2.843 7.325 -0.636 1.00 22.98 346 GLY A O 1
ATOM 2655 N N . GLN A 1 347 ? 3.142 8.337 -2.625 1.00 20.19 347 GLN A N 1
ATOM 2656 C CA . GLN A 1 347 ? 4.587 8.224 -2.599 1.00 20.44 347 GLN A CA 1
ATOM 2657 C C . GLN A 1 347 ? 5.174 9.190 -1.574 1.00 24.25 347 GLN A C 1
ATOM 2658 O O . GLN A 1 347 ? 4.517 10.119 -1.091 1.00 24.98 347 GLN A O 1
ATOM 2664 N N . GLU A 1 348 ? 6.437 8.967 -1.238 1.00 25.01 348 GLU A N 1
ATOM 2665 C CA . GLU A 1 348 ? 7.145 9.949 -0.437 1.00 28.79 348 GLU A CA 1
ATOM 2666 C C . GLU A 1 348 ? 7.321 11.222 -1.258 1.00 27.64 348 GLU A C 1
ATOM 2667 O O . GLU A 1 348 ? 7.771 11.175 -2.406 1.00 27.93 348 GLU A O 1
ATOM 2673 N N . GLN A 1 349 ? 6.941 12.348 -0.686 1.00 27.31 349 GLN A N 1
ATOM 2674 C CA . GLN A 1 349 ? 7.016 13.603 -1.422 1.00 26.73 349 GLN A CA 1
ATOM 2675 C C . GLN A 1 349 ? 8.452 14.125 -1.459 1.00 32.19 349 GLN A C 1
ATOM 2676 O O . GLN A 1 349 ? 9.193 13.982 -0.482 1.00 34.98 349 GLN A O 1
ATOM 2682 N N . PRO A 1 350 ? 8.872 14.741 -2.573 1.00 31.95 350 PRO A N 1
ATOM 2683 C CA . PRO A 1 350 ? 10.224 15.300 -2.688 1.00 35.24 350 PRO A CA 1
ATOM 2684 C C . PRO A 1 350 ? 10.443 16.493 -1.765 1.00 35.93 350 PRO A C 1
ATOM 2685 O O . PRO A 1 350 ? 9.542 17.324 -1.663 1.00 40.67 350 PRO A O 1
ATOM 2689 N N . MET A 1 359 ? 8.933 19.832 -16.145 1.00 32.30 359 MET A N 1
ATOM 2690 C CA . MET A 1 359 ? 7.724 20.047 -15.352 1.00 28.31 359 MET A CA 1
ATOM 2691 C C . MET A 1 359 ? 6.930 18.759 -15.160 1.00 27.84 359 MET A C 1
ATOM 2692 O O . MET A 1 359 ? 6.668 18.341 -14.029 1.00 27.50 359 MET A O 1
ATOM 2697 N N . ILE A 1 360 ? 6.538 18.135 -16.276 1.00 27.08 360 ILE A N 1
ATOM 2698 C CA . ILE A 1 360 ? 5.676 16.959 -16.201 1.00 25.46 360 ILE A CA 1
ATOM 2699 C C . ILE A 1 360 ? 6.355 15.809 -15.470 1.00 23.31 360 ILE A C 1
ATOM 2700 O O . ILE A 1 360 ? 5.668 14.928 -14.941 1.00 23.75 360 ILE A O 1
ATOM 2705 N N . ALA A 1 361 ? 7.694 15.806 -15.402 1.00 23.36 361 ALA A N 1
ATOM 2706 C CA . ALA A 1 361 ? 8.397 14.729 -14.714 1.00 22.44 361 ALA A CA 1
ATOM 2707 C C . ALA A 1 361 ? 7.989 14.639 -13.252 1.00 20.83 361 ALA A C 1
ATOM 2708 O O . ALA A 1 361 ? 7.975 13.541 -12.682 1.00 20.83 361 ALA A O 1
ATOM 2710 N N . ALA A 1 362 ? 7.660 15.779 -12.629 1.00 19.44 362 ALA A N 1
ATOM 2711 C CA . ALA A 1 362 ? 7.226 15.786 -11.237 1.00 21.61 362 ALA A CA 1
ATOM 2712 C C . ALA A 1 362 ? 5.961 14.975 -11.013 1.00 20.15 362 ALA A C 1
ATOM 2713 O O . ALA A 1 362 ? 5.709 14.549 -9.880 1.00 20.28 362 ALA A O 1
ATOM 2715 N N . ALA A 1 363 ? 5.153 14.764 -12.056 1.00 17.99 363 ALA A N 1
ATOM 2716 C CA . ALA A 1 363 ? 3.922 13.993 -11.955 1.00 17.35 363 ALA A CA 1
ATOM 2717 C C . ALA A 1 363 ? 4.097 12.543 -12.395 1.00 18.35 363 ALA A C 1
ATOM 2718 O O . ALA A 1 363 ? 3.099 11.840 -12.592 1.00 16.57 363 ALA A O 1
ATOM 2720 N N . ARG A 1 364 ? 5.347 12.077 -12.544 1.00 17.59 364 ARG A N 1
ATOM 2721 C CA . ARG A 1 364 ? 5.649 10.725 -13.006 1.00 18.93 364 ARG A CA 1
ATOM 2722 C C . ARG A 1 364 ? 6.698 10.055 -12.133 1.00 20.56 364 ARG A C 1
ATOM 2723 O O . ARG A 1 364 ? 7.462 9.219 -12.618 1.00 21.44 364 ARG A O 1
ATOM 2731 N N . ARG A 1 365 ? 6.745 10.402 -10.852 1.00 19.91 365 ARG A N 1
ATOM 2732 C CA . ARG A 1 365 ? 7.785 9.865 -9.987 1.00 24.41 365 ARG A CA 1
ATOM 2733 C C . ARG A 1 365 ? 7.594 8.370 -9.749 1.00 24.95 365 ARG A C 1
ATOM 2734 O O . ARG A 1 365 ? 6.477 7.846 -9.730 1.00 22.18 365 ARG A O 1
ATOM 2742 N N . ARG A 1 366 ? 8.711 7.680 -9.577 1.00 27.21 366 ARG A N 1
ATOM 2743 C CA . ARG A 1 366 ? 8.708 6.272 -9.230 1.00 30.12 366 ARG A CA 1
ATOM 2744 C C . ARG A 1 366 ? 8.902 6.127 -7.728 1.00 28.64 366 ARG A C 1
ATOM 2745 O O . ARG A 1 366 ? 9.260 7.076 -7.025 1.00 34.75 366 ARG A O 1
ATOM 2753 N N . GLY A 1 367 ? 8.651 4.929 -7.234 1.00 31.47 367 GLY A N 1
ATOM 2754 C CA . GLY A 1 367 ? 8.871 4.662 -5.836 1.00 30.01 367 GLY A CA 1
ATOM 2755 C C . GLY A 1 367 ? 7.625 4.160 -5.149 1.00 30.14 367 GLY A C 1
ATOM 2756 O O . GLY A 1 367 ? 6.507 4.273 -5.666 1.00 27.69 367 GLY A O 1
ATOM 2757 N N . PRO A 1 368 ? 7.799 3.609 -3.950 1.00 29.86 368 PRO A N 1
ATOM 2758 C CA . PRO A 1 368 ? 6.672 2.992 -3.244 1.00 31.18 368 PRO A CA 1
ATOM 2759 C C . PRO A 1 368 ? 5.610 4.023 -2.907 1.00 26.90 368 PRO A C 1
ATOM 2760 O O . PRO A 1 368 ? 5.909 5.102 -2.397 1.00 29.89 368 PRO A O 1
ATOM 2764 N N . ALA A 1 369 ? 4.364 3.679 -3.201 1.00 28.82 369 ALA A N 1
ATOM 2765 C CA . ALA A 1 369 ? 3.211 4.488 -2.844 1.00 26.15 369 ALA A CA 1
ATOM 2766 C C . ALA A 1 369 ? 2.433 3.785 -1.744 1.00 26.36 369 ALA A C 1
ATOM 2767 O O . ALA A 1 369 ? 2.057 2.618 -1.893 1.00 30.51 369 ALA A O 1
ATOM 2769 N N . ASP A 1 370 ? 2.207 4.486 -0.640 1.00 22.90 370 ASP A N 1
ATOM 2770 C CA . ASP A 1 370 ? 1.338 3.980 0.409 1.00 22.12 370 ASP A CA 1
ATOM 2771 C C . ASP A 1 370 ? -0.112 4.259 0.033 1.00 21.82 370 ASP A C 1
ATOM 2772 O O . ASP A 1 370 ? -0.507 5.420 -0.133 1.00 22.95 370 ASP A O 1
ATOM 2777 N N . LEU A 1 371 ? -0.905 3.193 -0.088 1.00 22.63 371 LEU A N 1
ATOM 2778 C CA . LEU A 1 371 ? -2.264 3.328 -0.605 1.00 21.46 371 LEU A CA 1
ATOM 2779 C C . LEU A 1 371 ? -3.144 4.158 0.324 1.00 22.97 371 LEU A C 1
ATOM 2780 O O . LEU A 1 371 ? -3.875 5.043 -0.132 1.00 21.38 371 LEU A O 1
ATOM 2785 N N . ASP A 1 372 ? -3.114 3.877 1.628 1.00 22.59 372 ASP A N 1
ATOM 2786 C CA . ASP A 1 372 ? -3.986 4.613 2.537 1.00 22.85 372 ASP A CA 1
ATOM 2787 C C . ASP A 1 372 ? -3.629 6.099 2.575 1.00 23.03 372 ASP A C 1
ATOM 2788 O O . ASP A 1 372 ? -4.519 6.957 2.613 1.00 23.97 372 ASP A O 1
ATOM 2793 N N . ARG A 1 373 ? -2.333 6.421 2.569 1.00 19.91 373 ARG A N 1
ATOM 2794 C CA . ARG A 1 373 ? -1.919 7.820 2.510 1.00 22.35 373 ARG A CA 1
ATOM 2795 C C . ARG A 1 373 ? -2.385 8.474 1.214 1.00 21.37 373 ARG A C 1
ATOM 2796 O O . ARG A 1 373 ? -2.912 9.594 1.221 1.00 20.15 373 ARG A O 1
ATOM 2804 N N . GLY A 1 374 ? -2.193 7.785 0.088 1.00 20.46 374 GLY A N 1
ATOM 2805 C CA . GLY A 1 374 ? -2.579 8.360 -1.192 1.00 20.33 374 GLY A CA 1
ATOM 2806 C C . GLY A 1 374 ? -4.074 8.567 -1.324 1.00 19.45 374 GLY A C 1
ATOM 2807 O O . GLY A 1 374 ? -4.521 9.578 -1.873 1.00 17.58 374 GLY A O 1
ATOM 2808 N N . LEU A 1 375 ? -4.867 7.625 -0.811 1.00 18.03 375 LEU A N 1
ATOM 2809 C CA . LEU A 1 375 ? -6.320 7.792 -0.832 1.00 18.15 375 LEU A CA 1
ATOM 2810 C C . LEU A 1 375 ? -6.756 8.981 0.023 1.00 18.73 375 LEU A C 1
ATOM 2811 O O . LEU A 1 375 ? -7.557 9.813 -0.417 1.00 17.71 375 LEU A O 1
ATOM 2816 N N . ARG A 1 376 ? -6.237 9.077 1.252 1.00 19.01 376 ARG A N 1
ATOM 2817 C CA . ARG A 1 376 ? -6.544 10.222 2.107 1.00 20.55 376 ARG A CA 1
ATOM 2818 C C . ARG A 1 376 ? -6.271 11.546 1.405 1.00 18.84 376 ARG A C 1
ATOM 2819 O O . ARG A 1 376 ? -7.123 12.444 1.380 1.00 18.28 376 ARG A O 1
ATOM 2827 N N . ARG A 1 377 ? -5.069 11.688 0.845 1.00 18.72 377 ARG A N 1
ATOM 2828 C CA . ARG A 1 377 ? -4.677 12.943 0.223 1.00 17.81 377 ARG A CA 1
ATOM 2829 C C . ARG A 1 377 ? -5.442 13.183 -1.070 1.00 19.40 377 ARG A C 1
ATOM 2830 O O . ARG A 1 377 ? -5.801 14.322 -1.379 1.00 17.43 377 ARG A O 1
ATOM 2838 N N . ALA A 1 378 ? -5.696 12.125 -1.842 1.00 18.22 378 ALA A N 1
ATOM 2839 C CA . ALA A 1 378 ? -6.459 12.295 -3.076 1.00 18.71 378 ALA A CA 1
ATOM 2840 C C . ALA A 1 378 ? -7.886 12.751 -2.794 1.00 18.64 378 ALA A C 1
ATOM 2841 O O . ALA A 1 378 ? -8.455 13.537 -3.565 1.00 17.14 378 ALA A O 1
ATOM 2843 N N . ARG A 1 379 ? -8.489 12.248 -1.708 1.00 18.60 379 ARG A N 1
ATOM 2844 C CA . ARG A 1 379 ? -9.801 12.731 -1.285 1.00 18.25 379 ARG A CA 1
ATOM 2845 C C . ARG A 1 379 ? -9.746 14.213 -0.933 1.00 17.69 379 ARG A C 1
ATOM 2846 O O . ARG A 1 379 ? -10.600 14.999 -1.356 1.00 17.58 379 ARG A O 1
ATOM 2854 N N . ALA A 1 380 ? -8.753 14.606 -0.130 1.00 16.88 380 ALA A N 1
ATOM 2855 C CA . ALA A 1 380 ? -8.629 16.007 0.265 1.00 18.10 380 ALA A CA 1
ATOM 2856 C C . ALA A 1 380 ? -8.377 16.901 -0.941 1.00 16.19 380 ALA A C 1
ATOM 2857 O O . ALA A 1 380 ? -8.894 18.026 -1.017 1.00 17.08 380 ALA A O 1
ATOM 2859 N N . ALA A 1 381 ? -7.578 16.419 -1.893 1.00 16.60 381 ALA A N 1
ATOM 2860 C CA . ALA A 1 381 ? -7.234 17.227 -3.056 1.00 14.18 381 ALA A CA 1
ATOM 2861 C C . ALA A 1 381 ? -8.425 17.384 -3.983 1.00 16.27 381 ALA A C 1
ATOM 2862 O O . ALA A 1 381 ? -8.654 18.473 -4.520 1.00 16.85 381 ALA A O 1
ATOM 2864 N N . ALA A 1 382 ? -9.172 16.301 -4.214 1.00 17.10 382 ALA A N 1
ATOM 2865 C CA . ALA A 1 382 ? -10.396 16.425 -5.000 1.00 16.49 382 ALA A CA 1
ATOM 2866 C C . ALA A 1 382 ? -11.336 17.449 -4.374 1.00 18.36 382 ALA A C 1
ATOM 2867 O O . ALA A 1 382 ? -11.905 18.296 -5.076 1.00 17.42 382 ALA A O 1
ATOM 2869 N N . ALA A 1 383 ? -11.488 17.404 -3.046 1.00 17.98 383 ALA A N 1
ATOM 2870 C CA . ALA A 1 383 ? -12.407 18.314 -2.373 1.00 17.14 383 ALA A CA 1
ATOM 2871 C C . ALA A 1 383 ? -11.919 19.753 -2.443 1.00 18.08 383 ALA A C 1
ATOM 2872 O O . ALA A 1 383 ? -12.720 20.681 -2.576 1.00 18.92 383 ALA A O 1
ATOM 2874 N N . LEU A 1 384 ? -10.607 19.961 -2.359 1.00 16.81 384 LEU A N 1
ATOM 2875 C CA . LEU A 1 384 ? -10.068 21.304 -2.528 1.00 16.48 384 LEU A CA 1
ATOM 2876 C C . LEU A 1 384 ? -10.268 21.798 -3.956 1.00 16.38 384 LEU A C 1
ATOM 2877 O O . LEU A 1 384 ? -10.802 22.891 -4.178 1.00 16.92 384 LEU A O 1
ATOM 2882 N N . ALA A 1 385 ? -9.882 20.990 -4.945 1.00 17.76 385 ALA A N 1
ATOM 2883 C CA . ALA A 1 385 ? -9.906 21.482 -6.322 1.00 15.95 385 ALA A CA 1
ATOM 2884 C C . ALA A 1 385 ? -11.324 21.770 -6.802 1.00 17.00 385 ALA A C 1
ATOM 2885 O O . ALA A 1 385 ? -11.532 22.729 -7.551 1.00 17.25 385 ALA A O 1
ATOM 2887 N N . LEU A 1 386 ? -12.302 20.992 -6.348 1.00 16.52 386 LEU A N 1
ATOM 2888 C CA . LEU A 1 386 ? -13.679 21.202 -6.768 1.00 17.62 386 LEU A CA 1
ATOM 2889 C C . LEU A 1 386 ? -14.298 22.430 -6.114 1.00 18.14 386 LEU A C 1
ATOM 2890 O O . LEU A 1 386 ? -15.356 22.885 -6.567 1.00 19.70 386 LEU A O 1
ATOM 2895 N N . ALA A 1 387 ? -13.648 22.999 -5.095 1.00 17.57 387 ALA A N 1
ATOM 2896 C CA . ALA A 1 387 ? -14.086 24.257 -4.499 1.00 17.85 387 ALA A CA 1
ATOM 2897 C C . ALA A 1 387 ? -13.458 25.481 -5.147 1.00 18.28 387 ALA A C 1
ATOM 2898 O O . ALA A 1 387 ? -13.828 26.608 -4.793 1.00 18.90 387 ALA A O 1
ATOM 2900 N N . LEU A 1 388 ? -12.523 25.300 -6.077 1.00 16.96 388 LEU A N 1
ATOM 2901 C CA . LEU A 1 388 ? -11.905 26.453 -6.717 1.00 17.74 388 LEU A CA 1
ATOM 2902 C C . LEU A 1 388 ? -12.825 27.029 -7.791 1.00 18.42 388 LEU A C 1
ATOM 2903 O O . LEU A 1 388 ? -13.515 26.279 -8.488 1.00 18.38 388 LEU A O 1
ATOM 2908 N N . PRO A 1 389 ? -12.846 28.352 -7.949 1.00 19.69 389 PRO A N 1
ATOM 2909 C CA . PRO A 1 389 ? -13.657 28.947 -9.014 1.00 18.47 389 PRO A CA 1
ATOM 2910 C C . PRO A 1 389 ? -13.156 28.485 -10.373 1.00 19.31 389 PRO A C 1
ATOM 2911 O O . PRO A 1 389 ? -11.951 28.367 -10.602 1.00 19.05 389 PRO A O 1
ATOM 2915 N N . GLY A 1 390 ? -14.099 28.185 -11.259 1.00 19.43 390 GLY A N 1
ATOM 2916 C CA . GLY A 1 390 ? -13.762 27.763 -12.600 1.00 16.60 390 GLY A CA 1
ATOM 2917 C C . GLY A 1 390 ? -14.325 26.403 -12.950 1.00 16.72 390 GLY A C 1
ATOM 2918 O O . GLY A 1 390 ? -15.318 25.942 -12.372 1.00 17.71 390 GLY A O 1
ATOM 2919 N N . SER A 1 391 ? -13.691 25.760 -13.920 1.00 15.67 391 SER A N 1
ATOM 2920 C CA . SER A 1 391 ? -14.083 24.439 -14.383 1.00 16.78 391 SER A CA 1
ATOM 2921 C C . SER A 1 391 ? -13.093 23.401 -13.871 1.00 16.87 391 SER A C 1
ATOM 2922 O O . SER A 1 391 ? -11.968 23.727 -13.481 1.00 15.41 391 SER A O 1
ATOM 2925 N N . MET A 1 392 ? -13.522 22.140 -13.868 1.00 17.02 392 MET A N 1
ATOM 2926 C CA . MET A 1 392 ? -12.725 21.062 -13.293 1.00 16.61 392 MET A CA 1
ATOM 2927 C C . MET A 1 392 ? -12.819 19.857 -14.223 1.00 16.95 392 MET A C 1
ATOM 2928 O O . MET A 1 392 ? -13.921 19.476 -14.626 1.00 16.81 392 MET A O 1
ATOM 2933 N N . TYR A 1 393 ? -11.680 19.266 -14.576 1.00 15.35 393 TYR A N 1
ATOM 2934 C CA . TYR A 1 393 ? -11.640 18.095 -15.443 1.00 15.39 393 TYR A CA 1
ATOM 2935 C C . TYR A 1 393 ? -11.289 16.879 -14.599 1.00 16.77 393 TYR A C 1
ATOM 2936 O O . TYR A 1 393 ? -10.200 16.824 -14.016 1.00 17.03 393 TYR A O 1
ATOM 2945 N N . LEU A 1 394 ? -12.205 15.910 -14.538 1.00 15.99 394 LEU A N 1
ATOM 2946 C CA . LEU A 1 394 ? -12.022 14.675 -13.781 1.00 16.61 394 LEU A CA 1
ATOM 2947 C C . LEU A 1 394 ? -11.606 13.586 -14.756 1.00 14.42 394 LEU A C 1
ATOM 2948 O O . LEU A 1 394 ? -12.370 13.245 -15.661 1.00 15.56 394 LEU A O 1
ATOM 2953 N N . TYR A 1 395 ? -10.408 13.040 -14.571 1.00 14.59 395 TYR A N 1
ATOM 2954 C CA . TYR A 1 395 ? -9.935 11.952 -15.421 1.00 13.25 395 TYR A CA 1
ATOM 2955 C C . TYR A 1 395 ? -10.573 10.642 -14.978 1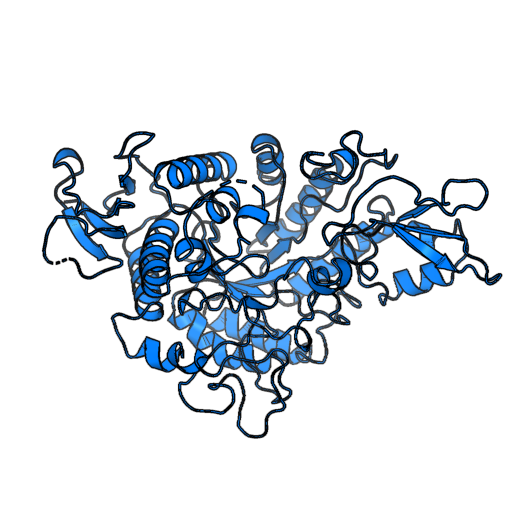.00 14.82 395 TYR A C 1
ATOM 2956 O O . TYR A 1 395 ? -10.552 10.315 -13.791 1.00 15.88 395 TYR A O 1
ATOM 2965 N N . GLN A 1 396 ? -11.144 9.894 -15.928 1.00 13.77 396 GLN A N 1
ATOM 2966 C CA . GLN A 1 396 ? -11.811 8.631 -15.595 1.00 12.93 396 GLN A CA 1
ATOM 2967 C C . GLN A 1 396 ? -10.953 7.755 -14.689 1.00 13.63 396 GLN A C 1
ATOM 2968 O O . GLN A 1 396 ? -9.758 7.578 -14.922 1.00 15.46 396 GLN A O 1
ATOM 2974 N N . GLY A 1 397 ? -11.584 7.209 -13.646 1.00 14.91 397 GLY A N 1
ATOM 2975 C CA . GLY A 1 397 ? -10.908 6.424 -12.647 1.00 14.07 397 GLY A CA 1
ATOM 2976 C C . GLY A 1 397 ? -10.466 7.195 -11.416 1.00 15.18 397 GLY A C 1
ATOM 2977 O O . GLY A 1 397 ? -10.338 6.600 -10.333 1.00 15.42 397 GLY A O 1
ATOM 2978 N N . GLU A 1 398 ? -10.221 8.503 -11.545 1.00 14.79 398 GLU A N 1
ATOM 2979 C CA . GLU A 1 398 ? -9.850 9.270 -10.362 1.00 15.45 398 GLU A CA 1
ATOM 2980 C C . GLU A 1 398 ? -10.990 9.316 -9.359 1.00 15.45 398 GLU A C 1
ATOM 2981 O O . GLU A 1 398 ? -10.748 9.319 -8.146 1.00 16.69 398 GLU A O 1
ATOM 2987 N N . GLU A 1 399 ? -12.236 9.313 -9.843 1.00 15.70 399 GLU A N 1
ATOM 2988 C CA . GLU A 1 399 ? -13.386 9.265 -8.952 1.00 15.77 399 GLU A CA 1
ATOM 2989 C C . GLU A 1 399 ? -13.511 7.925 -8.238 1.00 16.99 399 GLU A C 1
ATOM 2990 O O . GLU A 1 399 ? -14.302 7.812 -7.291 1.00 18.54 399 GLU A O 1
ATOM 2996 N N . LEU A 1 400 ? -12.762 6.909 -8.665 1.00 15.42 400 LEU A N 1
ATOM 2997 C CA . LEU A 1 400 ? -12.689 5.628 -7.974 1.00 15.17 400 LEU A CA 1
ATOM 2998 C C . LEU A 1 400 ? -11.460 5.509 -7.093 1.00 14.89 400 LEU A C 1
ATOM 2999 O O . LEU A 1 400 ? -11.293 4.485 -6.426 1.00 17.16 400 LEU A O 1
ATOM 3004 N N . GLY A 1 401 ? -10.590 6.515 -7.098 1.00 17.07 401 GLY A N 1
ATOM 3005 C CA . GLY A 1 401 ? -9.345 6.430 -6.349 1.00 17.08 401 GLY A CA 1
ATOM 3006 C C . GLY A 1 401 ? -8.390 5.362 -6.839 1.00 16.86 401 GLY A C 1
ATOM 3007 O O . GLY A 1 401 ? -7.611 4.822 -6.041 1.00 16.36 401 GLY A O 1
ATOM 3008 N N . LEU A 1 402 ? -8.409 5.057 -8.137 1.00 17.30 402 LEU A N 1
ATOM 3009 C CA . LEU A 1 402 ? -7.480 4.083 -8.687 1.00 15.94 402 LEU A CA 1
ATOM 3010 C C . LEU A 1 402 ? -6.033 4.523 -8.480 1.00 14.42 402 LEU A C 1
ATOM 3011 O O . LEU A 1 402 ? -5.695 5.700 -8.670 1.00 16.21 402 LEU A O 1
ATOM 3016 N N . PRO A 1 403 ? -5.156 3.612 -8.101 1.00 16.81 403 PRO A N 1
ATOM 3017 C CA . PRO A 1 403 ? -3.726 3.904 -8.158 1.00 15.59 403 PRO A CA 1
ATOM 3018 C C . PRO A 1 403 ? -3.197 3.710 -9.571 1.00 17.16 403 PRO A C 1
ATOM 3019 O O . PRO A 1 403 ? -3.807 3.038 -10.403 1.00 16.77 403 PRO A O 1
ATOM 3023 N N . GLU A 1 404 ? -2.060 4.350 -9.840 1.00 15.59 404 GLU A N 1
ATOM 3024 C CA . GLU A 1 404 ? -1.275 4.015 -11.022 1.00 14.98 404 GLU A CA 1
ATOM 3025 C C . GLU A 1 404 ? -0.813 2.563 -10.954 1.00 16.52 404 GLU A C 1
ATOM 3026 O O . GLU A 1 404 ? -0.344 2.098 -9.912 1.00 17.46 404 GLU A O 1
ATOM 3032 N N . VAL A 1 405 ? -0.915 1.852 -12.074 1.00 15.95 405 VAL A N 1
ATOM 3033 C CA . VAL A 1 405 ? -0.440 0.466 -12.145 1.00 16.20 405 VAL A CA 1
ATOM 3034 C C . VAL A 1 405 ? 1.008 0.542 -12.621 1.00 18.21 405 VAL A C 1
ATOM 3035 O O . VAL A 1 405 ? 1.316 0.424 -13.810 1.00 18.00 405 VAL A O 1
ATOM 3039 N N . LEU A 1 406 ? 1.912 0.747 -11.658 1.00 17.33 406 LEU A N 1
ATOM 3040 C CA . LEU A 1 406 ? 3.328 0.917 -11.967 1.00 19.03 406 LEU A CA 1
ATOM 3041 C C . LEU A 1 406 ? 3.989 -0.393 -12.374 1.00 21.47 406 LEU A C 1
ATOM 3042 O O . LEU A 1 406 ? 4.968 -0.385 -13.130 1.00 22.54 406 LEU A O 1
ATOM 3047 N N . ASP A 1 407 ? 3.481 -1.518 -11.868 1.00 23.06 407 ASP A N 1
ATOM 3048 C CA . ASP A 1 407 ? 4.086 -2.831 -12.045 1.00 24.39 407 ASP A CA 1
ATOM 3049 C C . ASP A 1 407 ? 3.513 -3.585 -13.235 1.00 25.13 407 ASP A C 1
ATOM 3050 O O . ASP A 1 407 ? 3.501 -4.826 -13.235 1.00 25.26 407 ASP A O 1
ATOM 3055 N N . LEU A 1 408 ? 3.015 -2.871 -14.238 1.00 22.73 408 LEU A N 1
ATOM 3056 C CA . LEU A 1 408 ? 2.626 -3.511 -15.482 1.00 23.73 408 LEU A CA 1
ATOM 3057 C C . LEU A 1 408 ? 3.792 -4.338 -16.013 1.00 22.55 408 LEU A C 1
ATOM 3058 O O . LEU A 1 408 ? 4.938 -3.866 -16.002 1.00 21.76 408 LEU A O 1
ATOM 3063 N N . PRO A 1 409 ? 3.551 -5.570 -16.463 1.00 22.96 409 PRO A N 1
ATOM 3064 C CA . PRO A 1 409 ? 4.634 -6.361 -17.055 1.00 20.76 409 PRO A CA 1
ATOM 3065 C C . PRO A 1 409 ? 5.250 -5.666 -18.261 1.00 21.05 409 PRO A C 1
ATOM 3066 O O . PRO A 1 409 ? 4.551 -5.029 -19.053 1.00 18.77 409 PRO A O 1
ATOM 3070 N N . ASP A 1 410 ? 6.582 -5.774 -18.375 1.00 20.02 410 ASP A N 1
ATOM 3071 C CA . ASP A 1 410 ? 7.292 -5.180 -19.508 1.00 20.73 410 ASP A CA 1
ATOM 3072 C C . ASP A 1 410 ? 6.594 -5.489 -20.825 1.00 20.89 410 ASP A C 1
ATOM 3073 O O . ASP A 1 410 ? 6.409 -4.607 -21.674 1.00 17.87 410 ASP A O 1
ATOM 3078 N N . ALA A 1 411 ? 6.214 -6.754 -21.015 1.00 21.42 411 ALA A N 1
ATOM 3079 C CA . ALA A 1 411 ? 5.712 -7.204 -22.302 1.00 22.32 411 ALA A CA 1
ATOM 3080 C C . ALA A 1 411 ? 4.388 -6.549 -22.660 1.00 17.47 411 ALA A C 1
ATOM 3081 O O . ALA A 1 411 ? 4.045 -6.484 -23.847 1.00 19.65 411 ALA A O 1
ATOM 3083 N N . ALA A 1 412 ? 3.657 -6.049 -21.664 1.00 17.69 412 ALA A N 1
ATOM 3084 C CA . ALA A 1 412 ? 2.340 -5.459 -21.859 1.00 19.03 412 ALA A CA 1
ATOM 3085 C C . ALA A 1 412 ? 2.397 -3.985 -22.247 1.00 17.28 412 ALA A C 1
ATOM 3086 O O . ALA A 1 412 ? 1.389 -3.440 -22.715 1.00 17.60 412 ALA A O 1
ATOM 3088 N N . ARG A 1 413 ? 3.542 -3.336 -22.078 1.00 17.51 413 ARG A N 1
ATOM 3089 C CA . ARG A 1 413 ? 3.619 -1.900 -22.314 1.00 16.77 413 ARG A CA 1
ATOM 3090 C C . ARG A 1 413 ? 3.508 -1.581 -23.802 1.00 16.36 413 ARG A C 1
ATOM 3091 O O . ARG A 1 413 ? 4.062 -2.285 -24.656 1.00 15.95 413 ARG A O 1
ATOM 3099 N N . GLN A 1 414 ? 2.746 -0.521 -24.113 1.00 17.03 414 GLN A N 1
ATOM 3100 C CA . GLN A 1 414 ? 2.508 -0.092 -25.482 1.00 15.31 414 GLN A CA 1
ATOM 3101 C C . GLN A 1 414 ? 2.908 1.349 -25.761 1.00 16.33 414 GLN A C 1
ATOM 3102 O O . GLN A 1 414 ? 3.108 1.701 -26.930 1.00 17.36 414 GLN A O 1
ATOM 3108 N N . ASP A 1 415 ? 3.043 2.172 -24.734 1.00 15.03 415 ASP A N 1
ATOM 3109 C CA . ASP A 1 415 ? 3.340 3.585 -24.917 1.00 15.82 415 ASP A CA 1
ATOM 3110 C C . ASP A 1 415 ? 4.648 3.756 -25.689 1.00 17.32 415 ASP A C 1
ATOM 3111 O O . ASP A 1 415 ? 5.666 3.163 -25.312 1.00 16.14 415 ASP A O 1
ATOM 3116 N N . PRO A 1 416 ? 4.676 4.558 -26.764 1.00 14.68 416 PRO A N 1
ATOM 3117 C CA . PRO A 1 416 ? 5.956 4.810 -27.444 1.00 17.42 416 PRO A CA 1
ATOM 3118 C C . PRO A 1 416 ? 7.053 5.321 -26.514 1.00 18.77 416 PRO A C 1
ATOM 3119 O O . PRO A 1 416 ? 8.237 5.118 -26.806 1.00 20.44 416 PRO A O 1
ATOM 3123 N N . ILE A 1 417 ? 6.698 5.950 -25.386 1.00 16.20 417 ILE A N 1
ATOM 3124 C CA . ILE A 1 417 ? 7.724 6.377 -24.432 1.00 16.68 417 ILE A CA 1
ATOM 3125 C C . ILE A 1 417 ? 8.522 5.175 -23.933 1.00 17.85 417 ILE A C 1
ATOM 3126 O O . ILE A 1 417 ? 9.749 5.245 -23.764 1.00 18.35 417 ILE A O 1
ATOM 3131 N N . TRP A 1 418 ? 7.832 4.063 -23.673 1.00 16.44 418 TRP A N 1
ATOM 3132 C CA . TRP A 1 418 ? 8.501 2.836 -23.249 1.00 18.47 418 TRP A CA 1
ATOM 3133 C C . TRP A 1 418 ? 9.466 2.331 -24.315 1.00 21.29 418 TRP A C 1
ATOM 3134 O O . TRP A 1 418 ? 10.630 2.037 -24.025 1.00 21.80 418 TRP A O 1
ATOM 3145 N N . THR A 1 419 ? 9.003 2.229 -25.559 1.00 21.31 419 THR A N 1
ATOM 3146 C CA . THR A 1 419 ? 9.844 1.644 -26.598 1.00 23.69 419 THR A CA 1
ATOM 3147 C C . THR A 1 419 ? 10.996 2.571 -26.975 1.00 26.54 419 THR A C 1
ATOM 3148 O O . THR A 1 419 ? 12.130 2.112 -27.157 1.00 28.98 419 THR A O 1
ATOM 3152 N N . ARG A 1 420 ? 10.742 3.883 -27.059 1.00 21.17 420 ARG A N 1
ATOM 3153 C CA . ARG A 1 420 ? 11.771 4.829 -27.485 1.00 23.33 420 ARG A CA 1
ATOM 3154 C C . ARG A 1 420 ? 12.839 5.053 -26.420 1.00 29.23 420 ARG A C 1
ATOM 3155 O O . ARG A 1 420 ? 13.950 5.481 -26.753 1.00 32.65 420 ARG A O 1
ATOM 3163 N N . SER A 1 421 ? 12.526 4.789 -25.157 1.00 26.27 421 SER A N 1
ATOM 3164 C CA . SER A 1 421 ? 13.491 4.855 -24.069 1.00 29.45 421 SER A CA 1
ATOM 3165 C C . SER A 1 421 ? 14.182 3.520 -23.816 1.00 32.02 421 SER A C 1
ATOM 3166 O O . SER A 1 421 ? 14.933 3.400 -22.842 1.00 33.47 421 SER A O 1
ATOM 3169 N N . ASN A 1 422 ? 13.946 2.521 -24.666 1.00 28.84 422 ASN A N 1
ATOM 3170 C CA . ASN A 1 422 ? 14.497 1.181 -24.474 1.00 37.07 422 ASN A CA 1
ATOM 3171 C C . ASN A 1 422 ? 14.149 0.633 -23.092 1.00 34.54 422 ASN A C 1
ATOM 3172 O O . ASN A 1 422 ? 14.913 -0.127 -22.494 1.00 35.84 422 ASN A O 1
ATOM 3177 N N . GLY A 1 423 ? 12.991 1.033 -22.571 1.00 27.88 423 GLY A N 1
ATOM 3178 C CA . GLY A 1 423 ? 12.505 0.562 -21.293 1.00 25.76 423 GLY A CA 1
ATOM 3179 C C . GLY A 1 423 ? 12.990 1.319 -20.075 1.00 27.71 423 GLY A C 1
ATOM 3180 O O . GLY A 1 423 ? 12.741 0.869 -18.952 1.00 29.77 423 GLY A O 1
ATOM 3181 N N . THR A 1 424 ? 13.665 2.451 -20.248 1.00 25.92 424 THR A N 1
ATOM 3182 C CA . THR A 1 424 ? 14.154 3.201 -19.100 1.00 28.98 424 THR A CA 1
ATOM 3183 C C . THR A 1 424 ? 13.170 4.253 -18.604 1.00 27.42 424 THR A C 1
ATOM 3184 O O . THR A 1 424 ? 13.353 4.777 -17.500 1.00 27.60 424 THR A O 1
ATOM 3188 N N . GLU A 1 425 ? 12.126 4.560 -19.374 1.00 26.01 425 GLU A N 1
ATOM 3189 C CA . GLU A 1 425 ? 11.023 5.398 -18.919 1.00 22.50 425 GLU A CA 1
ATOM 3190 C C . GLU A 1 425 ? 9.752 4.562 -19.001 1.00 18.93 425 GLU A C 1
ATOM 3191 O O . GLU A 1 425 ? 9.491 3.933 -20.032 1.00 20.03 425 GLU A O 1
ATOM 3197 N N . LEU A 1 426 ? 8.989 4.534 -17.907 1.00 19.11 426 LEU A N 1
ATOM 3198 C CA . LEU A 1 426 ? 7.850 3.625 -17.803 1.00 18.95 426 LEU A CA 1
ATOM 3199 C C . LEU A 1 426 ? 6.748 3.982 -18.792 1.00 16.74 426 LEU A C 1
ATOM 3200 O O . LEU A 1 426 ? 6.102 3.093 -19.355 1.00 16.82 426 LEU A O 1
ATOM 3205 N N . GLY A 1 427 ? 6.495 5.263 -18.983 1.00 15.72 427 GLY A N 1
ATOM 3206 C CA . GLY A 1 427 ? 5.398 5.670 -19.834 1.00 13.36 427 GLY A CA 1
ATOM 3207 C C . GLY A 1 427 ? 4.084 5.760 -19.091 1.00 13.39 427 GLY A C 1
ATOM 3208 O O . GLY A 1 427 ? 4.004 5.762 -17.857 1.00 15.92 427 GLY A O 1
ATOM 3209 N N . ARG A 1 428 ? 3.014 5.832 -19.886 1.00 13.21 428 ARG A N 1
ATOM 3210 C CA . ARG A 1 428 ? 1.706 6.235 -19.394 1.00 14.31 428 ARG A CA 1
ATOM 3211 C C . ARG A 1 428 ? 0.690 5.104 -19.330 1.00 14.05 428 ARG A C 1
ATOM 3212 O O . ARG A 1 428 ? -0.476 5.357 -18.999 1.00 13.74 428 ARG A O 1
ATOM 3220 N N . ASP A 1 429 ? 1.083 3.862 -19.628 1.00 14.45 429 ASP A N 1
ATOM 3221 C CA . ASP A 1 429 ? 0.080 2.803 -19.699 1.00 16.34 429 ASP A CA 1
ATOM 3222 C C . ASP A 1 429 ? -0.569 2.539 -18.344 1.00 15.34 429 ASP A C 1
ATOM 3223 O O . ASP A 1 429 ? -1.716 2.088 -18.296 1.00 15.25 429 ASP A O 1
ATOM 3228 N N . GLY A 1 430 ? 0.120 2.849 -17.244 1.00 14.36 430 GLY A N 1
ATOM 3229 C CA . GLY A 1 430 ? -0.407 2.548 -15.916 1.00 14.79 430 GLY A CA 1
ATOM 3230 C C . GLY A 1 430 ? -1.603 3.386 -15.475 1.00 16.71 430 GLY A C 1
ATOM 3231 O O . GLY A 1 430 ? -2.222 3.047 -14.458 1.00 14.98 430 GLY A O 1
ATOM 3232 N N . CYS A 1 431 ? -1.948 4.451 -16.199 1.00 15.19 431 CYS A N 1
ATOM 3233 C CA . CYS A 1 431 ? -3.172 5.200 -15.928 1.00 13.53 431 CYS A CA 1
ATOM 3234 C C . CYS A 1 431 ? -4.236 4.930 -16.977 1.00 13.58 431 CYS A C 1
ATOM 3235 O O . CYS A 1 431 ? -5.292 5.570 -16.963 1.00 16.12 431 CYS A O 1
ATOM 3238 N N . ARG A 1 432 ? -3.976 3.983 -17.882 1.00 13.21 432 ARG A N 1
ATOM 3239 C CA . ARG A 1 432 ? -4.870 3.674 -18.994 1.00 14.93 432 ARG A CA 1
ATOM 3240 C C . ARG A 1 432 ? -5.429 2.261 -18.891 1.00 15.54 432 ARG A C 1
ATOM 3241 O O . ARG A 1 432 ? -5.908 1.704 -19.893 1.00 14.85 432 ARG A O 1
ATOM 3249 N N . ILE A 1 433 ? -5.382 1.679 -17.698 1.00 15.92 433 ILE A N 1
ATOM 3250 C CA . ILE A 1 433 ? -5.885 0.320 -17.479 1.00 14.20 433 ILE A CA 1
ATOM 3251 C C . ILE A 1 433 ? -7.406 0.340 -17.489 1.00 15.25 433 ILE A C 1
ATOM 3252 O O . ILE A 1 433 ? -8.011 1.187 -16.809 1.00 15.38 433 ILE A O 1
ATOM 3257 N N . PRO A 1 434 ? -8.055 -0.586 -18.198 1.00 14.42 434 PRO A N 1
ATOM 3258 C CA . PRO A 1 434 ? -9.524 -0.627 -18.228 1.00 13.09 434 PRO A CA 1
ATOM 3259 C C . PRO A 1 434 ? -10.156 -0.544 -16.839 1.00 14.96 434 PRO A C 1
ATOM 3260 O O . PRO A 1 434 ? -9.732 -1.218 -15.898 1.00 16.05 434 PRO A O 1
ATOM 3264 N N . LEU A 1 435 ? -11.198 0.287 -16.730 1.00 15.18 435 LEU A N 1
ATOM 3265 C CA . LEU A 1 435 ? -11.809 0.589 -15.443 1.00 13.06 435 LEU A CA 1
ATOM 3266 C C . LEU A 1 435 ? -12.542 -0.620 -14.858 1.00 14.93 435 LEU A C 1
ATOM 3267 O O . LEU A 1 435 ? -13.108 -1.440 -15.595 1.00 15.21 435 LEU A O 1
ATOM 3272 N N . PRO A 1 436 ? -12.583 -0.726 -13.527 1.00 16.38 436 PRO A N 1
ATOM 3273 C CA . PRO A 1 436 ? -13.426 -1.742 -12.885 1.00 17.83 436 PRO A CA 1
ATOM 3274 C C . PRO A 1 436 ? -14.824 -1.221 -12.620 1.00 17.21 436 PRO A C 1
ATOM 3275 O O . PRO A 1 436 ? -14.999 -0.142 -12.041 1.00 16.82 436 PRO A O 1
ATOM 3279 N N . TRP A 1 437 ? -15.820 -1.990 -13.042 1.00 17.21 437 TRP A N 1
ATOM 3280 C CA . TRP A 1 437 ? -17.225 -1.655 -12.880 1.00 17.10 437 TRP A CA 1
ATOM 3281 C C . TRP A 1 437 ? -17.921 -2.496 -11.822 1.00 19.10 437 TRP A C 1
ATOM 3282 O O . TRP A 1 437 ? -18.769 -1.982 -11.085 1.00 20.75 437 TRP A O 1
ATOM 3293 N N . THR A 1 438 ? -17.585 -3.782 -11.741 1.00 18.96 438 THR A N 1
ATOM 3294 C CA . THR A 1 438 ? -18.176 -4.704 -10.787 1.00 19.09 438 THR A CA 1
ATOM 3295 C C . THR A 1 438 ? -17.061 -5.479 -10.110 1.00 22.35 438 THR A C 1
ATOM 3296 O O . THR A 1 438 ? -15.998 -5.702 -10.697 1.00 19.61 438 THR A O 1
ATOM 3300 N N . ARG A 1 439 ? -17.310 -5.882 -8.860 1.00 22.85 439 ARG A N 1
ATOM 3301 C CA . ARG A 1 439 ? -16.352 -6.734 -8.165 1.00 26.03 439 ARG A CA 1
ATOM 3302 C C . ARG A 1 439 ? -16.195 -8.070 -8.883 1.00 23.74 439 ARG A C 1
ATOM 3303 O O . ARG A 1 439 ? -15.090 -8.613 -8.966 1.00 26.94 439 ARG A O 1
ATOM 3311 N N . GLU A 1 440 ? -17.281 -8.596 -9.435 1.00 25.09 440 GLU A N 1
ATOM 3312 C CA . GLU A 1 440 ? -17.260 -9.893 -10.093 1.00 27.44 440 GLU A CA 1
ATOM 3313 C C . GLU A 1 440 ? -16.907 -9.767 -11.576 1.00 26.06 440 GLU A C 1
ATOM 3314 O O . GLU A 1 440 ? -16.975 -8.690 -12.172 1.00 22.89 440 GLU A O 1
ATOM 3320 N N . GLY A 1 441 ? -16.517 -10.888 -12.165 1.00 24.65 441 GLY A N 1
ATOM 3321 C CA . GLY A 1 441 ? -16.208 -10.911 -13.581 1.00 24.67 441 GLY A CA 1
ATOM 3322 C C . GLY A 1 441 ? -14.713 -10.926 -13.857 1.00 22.03 441 GLY A C 1
ATOM 3323 O O . GLY A 1 441 ? -13.910 -10.314 -13.142 1.00 22.30 441 GLY A O 1
ATOM 3324 N N . ARG A 1 442 ? -14.333 -11.624 -14.934 1.00 24.18 442 ARG A N 1
ATOM 3325 C CA . ARG A 1 442 ? -12.918 -11.770 -15.267 1.00 21.29 442 ARG A CA 1
ATOM 3326 C C . ARG A 1 442 ? -12.286 -10.429 -15.625 1.00 21.75 442 ARG A C 1
ATOM 3327 O O . ARG A 1 442 ? -11.076 -10.239 -15.434 1.00 20.93 442 ARG A O 1
ATOM 3335 N N . THR A 1 443 ? -13.087 -9.493 -16.136 1.00 20.25 443 THR A N 1
ATOM 3336 C CA . THR A 1 443 ? -12.640 -8.139 -16.433 1.00 19.55 443 THR A CA 1
ATOM 3337 C C . THR A 1 443 ? -13.329 -7.099 -15.553 1.00 18.87 443 THR A C 1
ATOM 3338 O O . THR A 1 443 ? -13.346 -5.909 -15.898 1.00 17.33 443 THR A O 1
ATOM 3342 N N . PHE A 1 444 ? -13.889 -7.520 -14.419 1.00 17.26 444 PHE A N 1
ATOM 3343 C CA . PHE A 1 444 ? -14.516 -6.601 -13.467 1.00 18.30 444 PHE A CA 1
ATOM 3344 C C . PHE A 1 444 ? -15.628 -5.781 -14.118 1.00 18.82 444 PHE A C 1
ATOM 3345 O O . PHE A 1 444 ? -15.843 -4.613 -13.790 1.00 18.54 444 PHE A O 1
ATOM 3353 N N . GLY A 1 445 ? -16.368 -6.410 -15.030 1.00 18.48 445 GLY A N 1
ATOM 3354 C CA . GLY A 1 445 ? -17.477 -5.743 -15.673 1.00 17.73 445 GLY A CA 1
ATOM 3355 C C . GLY A 1 445 ? -17.094 -4.758 -16.753 1.00 16.73 445 GLY A C 1
ATOM 3356 O O . GLY A 1 445 ? -17.991 -4.126 -17.337 1.00 19.67 445 GLY A O 1
ATOM 3357 N N . PHE A 1 446 ? -15.793 -4.602 -17.031 1.00 18.60 446 PHE A N 1
ATOM 3358 C CA . PHE A 1 446 ? -15.365 -3.785 -18.166 1.00 18.38 446 PHE A CA 1
ATOM 3359 C C . PHE A 1 446 ? -15.869 -4.376 -19.475 1.00 18.39 446 PHE A C 1
ATOM 3360 O O . PHE A 1 446 ? -16.215 -3.635 -20.408 1.00 18.05 446 PHE A O 1
ATOM 3368 N N . SER A 1 447 ? -15.964 -5.702 -19.547 1.00 18.53 447 SER A N 1
ATOM 3369 C CA . SER A 1 447 ? -16.582 -6.371 -20.678 1.00 21.33 447 SER A CA 1
ATOM 3370 C C . SER A 1 447 ? -17.356 -7.577 -20.172 1.00 26.11 447 SER A C 1
ATOM 3371 O O . SER A 1 447 ? -17.245 -7.973 -19.008 1.00 27.50 447 SER A O 1
ATOM 3374 N N . ASP A 1 448 ? -18.126 -8.178 -21.072 1.00 31.24 448 ASP A N 1
ATOM 3375 C CA . ASP A 1 448 ? -18.939 -9.332 -20.724 1.00 33.78 448 ASP A CA 1
ATOM 3376 C C . ASP A 1 448 ? -18.091 -10.602 -20.713 1.00 36.82 448 ASP A C 1
ATOM 3377 O O . ASP A 1 448 ? -16.936 -10.623 -21.147 1.00 33.62 448 ASP A O 1
ATOM 3382 N N . ALA A 1 449 ? -18.669 -11.676 -20.186 1.00 40.09 449 ALA A N 1
ATOM 3383 C CA . ALA A 1 449 ? -18.056 -12.985 -20.339 1.00 41.45 449 ALA A CA 1
ATOM 3384 C C . ALA A 1 449 ? -18.354 -13.491 -21.744 1.00 44.11 449 ALA A C 1
ATOM 3385 O O . ALA A 1 449 ? -19.523 -13.579 -22.136 1.00 51.00 449 ALA A O 1
ATOM 3387 N N . ALA A 1 450 ? -17.282 -13.818 -22.479 1.00 42.97 450 ALA A N 1
ATOM 3388 C CA . ALA A 1 450 ? -17.190 -14.141 -23.907 1.00 40.45 450 ALA A CA 1
ATOM 3389 C C . ALA A 1 450 ? -16.273 -13.118 -24.567 1.00 43.19 450 ALA A C 1
ATOM 3390 O O . ALA A 1 450 ? -15.870 -13.282 -25.724 1.00 37.75 450 ALA A O 1
ATOM 3392 N N . ALA A 1 451 ? -15.928 -12.064 -23.829 1.00 35.56 451 ALA A N 1
ATOM 3393 C CA . ALA A 1 451 ? -15.108 -10.993 -24.375 1.00 36.02 451 ALA A CA 1
ATOM 3394 C C . ALA A 1 451 ? -13.643 -11.394 -24.469 1.00 34.68 451 ALA A C 1
ATOM 3395 O O . ALA A 1 451 ? -13.118 -12.121 -23.618 1.00 35.78 451 ALA A O 1
ATOM 3397 N N . ALA A 1 452 ? -12.983 -10.894 -25.512 1.00 31.79 452 ALA A N 1
ATOM 3398 C CA . ALA A 1 452 ? -11.548 -11.059 -25.678 1.00 29.36 452 ALA A CA 1
ATOM 3399 C C . ALA A 1 452 ? -10.787 -10.455 -24.499 1.00 30.76 452 ALA A C 1
ATOM 3400 O O . ALA A 1 452 ? -11.323 -9.681 -23.699 1.00 29.79 452 ALA A O 1
ATOM 3402 N N . THR A 1 453 ? -9.511 -10.839 -24.410 1.00 25.61 453 THR A N 1
ATOM 3403 C CA . THR A 1 453 ? -8.577 -10.301 -23.432 1.00 24.08 453 THR A CA 1
ATOM 3404 C C . THR A 1 453 ? -8.505 -8.781 -23.527 1.00 23.56 453 THR A C 1
ATOM 3405 O O . THR A 1 453 ? -8.454 -8.226 -24.626 1.00 24.54 453 THR A O 1
ATOM 3409 N N . THR A 1 454 ? -8.467 -8.107 -22.372 1.00 21.22 454 THR A N 1
ATOM 3410 C CA . THR A 1 454 ? -8.409 -6.642 -22.396 1.00 18.23 454 THR A CA 1
ATOM 3411 C C . THR A 1 454 ? -7.081 -6.164 -22.978 1.00 20.18 454 THR A C 1
ATOM 3412 O O . THR A 1 454 ? -6.038 -6.806 -22.827 1.00 19.80 454 THR A O 1
ATOM 3416 N N . TRP A 1 455 ? -7.130 -5.000 -23.643 1.00 19.82 455 TRP A N 1
ATOM 3417 C CA . TRP A 1 455 ? -5.995 -4.536 -24.431 1.00 19.30 455 TRP A CA 1
ATOM 3418 C C . TRP A 1 455 ? -4.795 -4.192 -23.555 1.00 20.80 455 TRP A C 1
ATOM 3419 O O . TRP A 1 455 ? -3.645 -4.329 -23.995 1.00 21.18 455 TRP A O 1
ATOM 3430 N N . LEU A 1 456 ? -5.033 -3.740 -22.321 1.00 16.52 456 LEU A N 1
ATOM 3431 C CA . LEU A 1 456 ? -4.030 -3.757 -21.271 1.00 18.62 456 LEU A CA 1
ATOM 3432 C C . LEU A 1 456 ? -4.568 -4.582 -20.109 1.00 17.94 456 LEU A C 1
ATOM 3433 O O . LEU A 1 456 ? -5.772 -4.541 -19.840 1.00 18.32 456 LEU A O 1
ATOM 3438 N N . PRO A 1 457 ? -3.716 -5.331 -19.404 1.00 18.99 457 PRO A N 1
ATOM 3439 C CA . PRO A 1 457 ? -4.219 -6.225 -18.350 1.00 21.13 457 PRO A CA 1
ATOM 3440 C C . PRO A 1 457 ? -4.605 -5.470 -17.082 1.00 18.17 457 PRO A C 1
ATOM 3441 O O . PRO A 1 457 ? -3.877 -4.588 -16.615 1.00 18.54 457 PRO A O 1
ATOM 3445 N N . GLN A 1 458 ? -5.762 -5.826 -16.527 1.00 16.91 458 GLN A N 1
ATOM 3446 C CA . GLN A 1 458 ? -6.171 -5.325 -15.221 1.00 16.14 458 GLN A CA 1
ATOM 3447 C C . GLN A 1 458 ? -5.536 -6.167 -14.118 1.00 19.49 458 GLN A C 1
ATOM 3448 O O . GLN A 1 458 ? -5.559 -7.400 -14.200 1.00 20.11 458 GLN A O 1
ATOM 3454 N N . PRO A 1 459 ? -4.957 -5.547 -13.090 1.00 17.53 459 PRO A N 1
ATOM 3455 C CA . PRO A 1 459 ? -4.461 -6.317 -11.941 1.00 19.40 459 PRO A CA 1
ATOM 3456 C C . PRO A 1 459 ? -5.586 -7.084 -11.267 1.00 16.95 459 PRO A C 1
ATOM 3457 O O . PRO A 1 459 ? -6.753 -6.685 -11.305 1.00 20.16 459 PRO A O 1
ATOM 3461 N N . ALA A 1 460 ? -5.215 -8.201 -10.634 1.00 19.68 460 ALA A N 1
ATOM 3462 C CA . ALA A 1 460 ? -6.201 -9.045 -9.973 1.00 23.18 460 ALA A CA 1
ATOM 3463 C C . ALA A 1 460 ? -6.976 -8.297 -8.901 1.00 22.62 460 ALA A C 1
ATOM 3464 O O . ALA A 1 460 ? -8.107 -8.689 -8.590 1.00 24.77 460 ALA A O 1
ATOM 3466 N N . TRP A 1 461 ? -6.399 -7.239 -8.333 1.00 20.51 461 TRP A N 1
ATOM 3467 C CA . TRP A 1 461 ? -7.015 -6.496 -7.241 1.00 21.15 461 TRP A CA 1
ATOM 3468 C C . TRP A 1 461 ? -7.869 -5.320 -7.705 1.00 21.83 461 TRP A C 1
ATOM 3469 O O . TRP A 1 461 ? -8.411 -4.605 -6.858 1.00 20.19 461 TRP A O 1
ATOM 3480 N N . PHE A 1 462 ? -8.001 -5.093 -9.014 1.00 19.70 462 PHE A N 1
ATOM 3481 C CA . PHE A 1 462 ? -8.760 -3.934 -9.482 1.00 19.02 462 PHE A CA 1
ATOM 3482 C C . PHE A 1 462 ? -10.218 -4.012 -9.057 1.00 20.76 462 PHE A C 1
ATOM 3483 O O . PHE A 1 462 ? -10.873 -2.978 -8.897 1.00 19.30 462 PHE A O 1
ATOM 3491 N N . GLY A 1 463 ? -10.745 -5.230 -8.873 1.00 22.04 463 GLY A N 1
ATOM 3492 C CA . GLY A 1 463 ? -12.140 -5.376 -8.494 1.00 20.42 463 GLY A CA 1
ATOM 3493 C C . GLY A 1 463 ? -12.465 -4.737 -7.159 1.00 20.68 463 GLY A C 1
ATOM 3494 O O . GLY A 1 463 ? -13.615 -4.376 -6.903 1.00 20.42 463 GLY A O 1
ATOM 3495 N N . ALA A 1 464 ? -11.457 -4.571 -6.297 1.00 19.70 464 ALA A N 1
ATOM 3496 C CA . ALA A 1 464 ? -11.659 -3.893 -5.025 1.00 21.27 464 ALA A CA 1
ATOM 3497 C C . ALA A 1 464 ? -12.091 -2.446 -5.207 1.00 21.16 464 ALA A C 1
ATOM 3498 O O . ALA A 1 464 ? -12.686 -1.863 -4.290 1.00 22.72 464 ALA A O 1
ATOM 3500 N N . PHE A 1 465 ? -11.817 -1.860 -6.373 1.00 21.43 465 PHE A N 1
ATOM 3501 C CA . PHE A 1 465 ? -12.139 -0.468 -6.673 1.00 18.22 465 PHE A CA 1
ATOM 3502 C C . PHE A 1 465 ? -13.395 -0.330 -7.528 1.00 17.49 465 PHE A C 1
ATOM 3503 O O . PHE A 1 465 ? -13.688 0.768 -8.019 1.00 19.33 465 PHE A O 1
ATOM 3511 N N . ALA A 1 466 ? -14.138 -1.422 -7.705 1.00 18.93 466 ALA A N 1
ATOM 3512 C CA . ALA A 1 466 ? -15.273 -1.463 -8.621 1.00 18.00 466 ALA A CA 1
ATOM 3513 C C . ALA A 1 466 ? -16.285 -0.355 -8.348 1.00 20.12 466 ALA A C 1
ATOM 3514 O O . ALA A 1 466 ? -16.675 -0.108 -7.201 1.00 18.80 466 ALA A O 1
ATOM 3516 N N . ARG A 1 467 ? -16.748 0.274 -9.434 1.00 16.99 467 ARG A N 1
ATOM 3517 C CA . ARG A 1 467 ? -17.701 1.375 -9.329 1.00 18.80 467 ARG A CA 1
ATOM 3518 C C . ARG A 1 467 ? -18.952 0.958 -8.562 1.00 19.96 467 ARG A C 1
ATOM 3519 O O . ARG A 1 467 ? -19.424 1.692 -7.686 1.00 20.66 467 ARG A O 1
ATOM 3527 N N . ALA A 1 468 ? -19.509 -0.218 -8.882 1.00 19.81 468 ALA A N 1
ATOM 3528 C CA . ALA A 1 468 ? -20.750 -0.641 -8.227 1.00 21.02 468 ALA A CA 1
ATOM 3529 C C . ALA A 1 468 ? -20.554 -0.804 -6.723 1.00 23.48 468 ALA A C 1
ATOM 3530 O O . ALA A 1 468 ? -21.444 -0.461 -5.934 1.00 24.97 468 ALA A O 1
ATOM 3532 N N . THR A 1 469 ? -19.393 -1.320 -6.306 1.00 23.10 469 THR A N 1
ATOM 3533 C CA . THR A 1 469 ? -19.107 -1.429 -4.877 1.00 21.47 469 THR A CA 1
ATOM 3534 C C . THR A 1 469 ? -19.073 -0.050 -4.234 1.00 24.67 469 THR A C 1
ATOM 3535 O O . THR A 1 469 ? -19.658 0.176 -3.166 1.00 24.31 469 THR A O 1
ATOM 3539 N N . GLN A 1 470 ? -18.390 0.889 -4.882 1.00 20.99 470 GLN A N 1
ATOM 3540 C CA . GLN A 1 470 ? -18.256 2.223 -4.317 1.00 21.67 470 GLN A C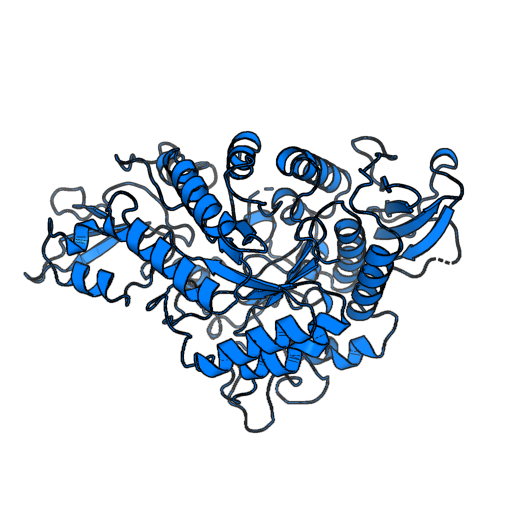A 1
ATOM 3541 C C . GLN A 1 470 ? -19.597 2.939 -4.255 1.00 22.43 470 GLN A C 1
ATOM 3542 O O . GLN A 1 470 ? -19.865 3.667 -3.293 1.00 22.04 470 GLN A O 1
ATOM 3548 N N . ALA A 1 471 ? -20.465 2.732 -5.255 1.00 20.63 471 ALA A N 1
ATOM 3549 C CA . ALA A 1 471 ? -21.747 3.432 -5.255 1.00 20.84 471 ALA A CA 1
ATOM 3550 C C . ALA A 1 471 ? -22.582 3.071 -4.030 1.00 22.34 471 ALA A C 1
ATOM 3551 O O . ALA A 1 471 ? -23.369 3.896 -3.555 1.00 25.44 471 ALA A O 1
ATOM 3553 N N . ALA A 1 472 ? -22.405 1.867 -3.491 1.00 23.23 472 ALA A N 1
ATOM 3554 C CA . ALA A 1 472 ? -23.184 1.404 -2.347 1.00 25.95 472 ALA A CA 1
ATOM 3555 C C . ALA A 1 472 ? -22.565 1.781 -1.007 1.00 28.58 472 ALA A C 1
ATOM 3556 O O . ALA A 1 472 ? -23.162 1.497 0.037 1.00 29.72 472 ALA A O 1
ATOM 3558 N N . ASP A 1 473 ? -21.399 2.410 -1.010 1.00 24.09 473 ASP A N 1
ATOM 3559 C CA . ASP A 1 473 ? -20.670 2.746 0.211 1.00 24.56 473 ASP A CA 1
ATOM 3560 C C . ASP A 1 473 ? -20.598 4.263 0.343 1.00 23.93 473 ASP A C 1
ATOM 3561 O O . ASP A 1 473 ? -19.892 4.915 -0.448 1.00 23.72 473 ASP A O 1
ATOM 3566 N N . PRO A 1 474 ? -21.286 4.873 1.314 1.00 23.77 474 PRO A N 1
ATOM 3567 C CA . PRO A 1 474 ? -21.263 6.344 1.421 1.00 24.29 474 PRO A CA 1
ATOM 3568 C C . PRO A 1 474 ? -19.893 6.911 1.747 1.00 24.84 474 PRO A C 1
ATOM 3569 O O . PRO A 1 474 ? -19.701 8.125 1.613 1.00 26.35 474 PRO A O 1
ATOM 3573 N N . ASP A 1 475 ? -18.942 6.082 2.166 1.00 25.53 475 ASP A N 1
ATOM 3574 C CA . ASP A 1 475 ? -17.601 6.547 2.482 1.00 25.87 475 ASP A CA 1
ATOM 3575 C C . ASP A 1 475 ? -16.625 6.390 1.325 1.00 24.05 475 ASP A C 1
ATOM 3576 O O . ASP A 1 475 ? -15.448 6.713 1.486 1.00 24.05 475 ASP A O 1
ATOM 3581 N N . SER A 1 476 ? -17.076 5.917 0.166 1.00 22.91 476 SER A N 1
ATOM 3582 C CA . SER A 1 476 ? -16.148 5.632 -0.920 1.00 19.89 476 SER A CA 1
ATOM 3583 C C . SER A 1 476 ? -15.674 6.913 -1.601 1.00 21.01 476 SER A C 1
ATOM 3584 O O . SER A 1 476 ? -16.290 7.974 -1.494 1.00 19.35 476 SER A O 1
ATOM 3587 N N . MET A 1 477 ? -14.578 6.778 -2.355 1.00 18.24 477 MET A N 1
ATOM 3588 C CA . MET A 1 477 ? -14.119 7.873 -3.206 1.00 16.86 477 MET A CA 1
ATOM 3589 C C . MET A 1 477 ? -15.214 8.327 -4.158 1.00 18.20 477 MET A C 1
ATOM 3590 O O . MET A 1 477 ? -15.413 9.530 -4.361 1.00 18.18 477 MET A O 1
ATOM 3595 N N . LEU A 1 478 ? -15.929 7.376 -4.758 1.00 18.55 478 LEU A N 1
ATOM 3596 C CA . LEU A 1 478 ? -17.002 7.729 -5.681 1.00 18.79 478 LEU A CA 1
ATOM 3597 C C . LEU A 1 478 ? -18.087 8.535 -4.977 1.00 18.40 478 LEU A C 1
ATOM 3598 O O . LEU A 1 478 ? -18.559 9.554 -5.499 1.00 18.85 478 LEU A O 1
ATOM 3603 N N . SER A 1 479 ? -18.487 8.093 -3.782 1.00 21.09 479 SER A N 1
ATOM 3604 C CA . SER A 1 479 ? -19.525 8.797 -3.038 1.00 19.46 479 SER A CA 1
ATOM 3605 C C . SER A 1 479 ? -19.062 10.187 -2.625 1.00 19.87 479 SER A C 1
ATOM 3606 O O . SER A 1 479 ? -19.852 11.141 -2.625 1.00 20.56 479 SER A O 1
ATOM 3609 N N . LEU A 1 480 ? -17.785 10.325 -2.270 1.00 19.41 480 LEU A N 1
ATOM 3610 C CA . LEU A 1 480 ? -17.259 11.649 -1.972 1.00 21.02 480 LEU A CA 1
ATOM 3611 C C . LEU A 1 480 ? -17.376 12.569 -3.180 1.00 18.47 480 LEU A C 1
ATOM 3612 O O . LEU A 1 480 ? -17.775 13.729 -3.050 1.00 18.72 480 LEU A O 1
ATOM 3617 N N . HIS A 1 481 ? -17.041 12.063 -4.373 1.00 19.54 481 HIS A N 1
ATOM 3618 C CA . HIS A 1 481 ? -17.171 12.880 -5.574 1.00 16.83 481 HIS A CA 1
ATOM 3619 C C . HIS A 1 481 ? -18.628 13.253 -5.838 1.00 18.73 481 HIS A C 1
ATOM 3620 O O . HIS A 1 481 ? -18.927 14.401 -6.190 1.00 18.92 481 HIS A O 1
ATOM 3627 N N . ARG A 1 482 ? -19.552 12.301 -5.664 1.00 20.06 482 ARG A N 1
ATOM 3628 C CA . ARG A 1 482 ? -20.969 12.608 -5.846 1.00 21.85 482 ARG A CA 1
ATOM 3629 C C . ARG A 1 482 ? -21.410 13.718 -4.900 1.00 19.83 482 ARG A C 1
ATOM 3630 O O . ARG A 1 482 ? -22.113 14.653 -5.306 1.00 20.25 482 ARG A O 1
ATOM 3638 N N . ASP A 1 483 ? -21.004 13.622 -3.624 1.00 21.79 483 ASP A N 1
ATOM 3639 C CA . ASP A 1 483 ? -21.364 14.630 -2.627 1.00 20.64 483 ASP A CA 1
ATOM 3640 C C . ASP A 1 483 ? -20.750 15.985 -2.955 1.00 21.59 483 ASP A C 1
ATOM 3641 O O . ASP A 1 483 ? -21.409 17.024 -2.828 1.00 20.45 483 ASP A O 1
ATOM 3646 N N . LEU A 1 484 ? -19.480 15.992 -3.361 1.00 19.65 484 LEU A N 1
ATOM 3647 C CA . LEU A 1 484 ? -18.817 17.231 -3.746 1.00 20.69 484 LEU A CA 1
ATOM 3648 C C . LEU A 1 484 ? -19.538 17.913 -4.903 1.00 19.76 484 LEU A C 1
ATOM 3649 O O . LEU A 1 484 ? -19.776 19.125 -4.875 1.00 19.83 484 LEU A O 1
ATOM 3654 N N . LEU A 1 485 ? -19.874 17.156 -5.948 1.00 18.64 485 LEU A N 1
ATOM 3655 C CA . LEU A 1 485 ? -20.511 17.780 -7.103 1.00 18.21 485 LEU A CA 1
ATOM 3656 C C . LEU A 1 485 ? -21.912 18.277 -6.761 1.00 16.97 485 LEU A C 1
ATOM 3657 O O . LEU A 1 485 ? -22.325 19.337 -7.236 1.00 19.82 485 LEU A O 1
ATOM 3662 N N . ALA A 1 486 ? -22.640 17.552 -5.908 1.00 20.43 486 ALA A N 1
ATOM 3663 C CA . ALA A 1 486 ? -23.963 18.014 -5.501 1.00 21.66 486 ALA A CA 1
ATOM 3664 C C . ALA A 1 486 ? -23.858 19.291 -4.683 1.00 21.52 486 ALA A C 1
ATOM 3665 O O . ALA A 1 486 ? -24.591 20.257 -4.922 1.00 21.99 486 ALA A O 1
ATOM 3667 N N . THR A 1 487 ? -22.922 19.315 -3.728 1.00 19.05 487 THR A N 1
ATOM 3668 C CA . THR A 1 487 ? -22.764 20.470 -2.854 1.00 21.02 487 THR A CA 1
ATOM 3669 C C . THR A 1 487 ? -22.156 21.650 -3.602 1.00 19.79 487 THR A C 1
ATOM 3670 O O . THR A 1 487 ? -22.499 22.805 -3.328 1.00 22.40 487 THR A O 1
ATOM 3674 N N . ARG A 1 488 ? -21.263 21.374 -4.558 1.00 18.62 488 ARG A N 1
ATOM 3675 C CA . ARG A 1 488 ? -20.704 22.430 -5.393 1.00 18.93 488 ARG A CA 1
ATOM 3676 C C . ARG A 1 488 ? -21.805 23.161 -6.151 1.00 20.14 488 ARG A C 1
ATOM 3677 O O . ARG A 1 488 ? -21.807 24.394 -6.232 1.00 20.34 488 ARG A O 1
ATOM 3685 N N . ARG A 1 489 ? -22.770 22.412 -6.687 1.00 21.48 489 ARG A N 1
ATOM 3686 C CA . ARG A 1 489 ? -23.835 23.044 -7.462 1.00 22.16 489 ARG A CA 1
ATOM 3687 C C . ARG A 1 489 ? -24.776 23.856 -6.573 1.00 22.82 489 ARG A C 1
ATOM 3688 O O . ARG A 1 489 ? -25.247 24.923 -6.975 1.00 25.16 489 ARG A O 1
ATOM 3696 N N . THR A 1 490 ? -25.070 23.366 -5.371 1.00 24.31 490 THR A N 1
ATOM 3697 C CA . THR A 1 490 ? -26.046 24.047 -4.525 1.00 24.24 490 THR A CA 1
ATOM 3698 C C . THR A 1 490 ? -25.437 25.218 -3.755 1.00 25.13 490 THR A C 1
ATOM 3699 O O . THR A 1 490 ? -26.102 26.243 -3.564 1.00 27.15 490 THR A O 1
ATOM 3703 N N . HIS A 1 491 ? -24.180 25.105 -3.314 1.00 23.84 491 HIS A N 1
ATOM 3704 C CA . HIS A 1 491 ? -23.627 26.060 -2.362 1.00 24.89 491 HIS A CA 1
ATOM 3705 C C . HIS A 1 491 ? -22.529 26.966 -2.902 1.00 26.19 491 HIS A C 1
ATOM 3706 O O . HIS A 1 491 ? -22.272 28.014 -2.296 1.00 26.14 491 HIS A O 1
ATOM 3713 N N . LEU A 1 492 ? -21.867 26.608 -3.996 1.00 23.88 492 LEU A N 1
ATOM 3714 C CA . LEU A 1 492 ? -20.758 27.403 -4.517 1.00 27.42 492 LEU A CA 1
ATOM 3715 C C . LEU A 1 492 ? -21.226 28.139 -5.766 1.00 32.62 492 LEU A C 1
ATOM 3716 O O . LEU A 1 492 ? -21.539 27.508 -6.778 1.00 32.31 492 LEU A O 1
ATOM 3721 N N . ARG A 1 493 ? -21.286 29.471 -5.685 1.00 34.01 493 ARG A N 1
ATOM 3722 C CA . ARG A 1 493 ? -21.660 30.308 -6.820 1.00 36.79 493 ARG A CA 1
ATOM 3723 C C . ARG A 1 493 ? -20.414 30.701 -7.605 1.00 36.53 493 ARG A C 1
ATOM 3724 O O . ARG A 1 493 ? -19.427 31.169 -7.023 1.00 34.35 493 ARG A O 1
ATOM 3732 N N . GLY A 1 494 ? -20.469 30.517 -8.928 1.00 33.63 494 GLY A N 1
ATOM 3733 C CA . GLY A 1 494 ? -19.334 30.821 -9.785 1.00 31.36 494 GLY A CA 1
ATOM 3734 C C . GLY A 1 494 ? -18.895 32.270 -9.746 1.00 36.81 494 GLY A C 1
ATOM 3735 O O . GLY A 1 494 ? -17.724 32.562 -10.017 1.00 34.04 494 GLY A O 1
ATOM 3736 N N . THR A 1 495 ? -19.801 33.183 -9.403 1.00 36.38 495 THR A N 1
ATOM 3737 C CA . THR A 1 495 ? -19.474 34.600 -9.354 1.00 33.44 495 THR A CA 1
ATOM 3738 C C . THR A 1 495 ? -18.734 35.007 -8.084 1.00 34.96 495 THR A C 1
ATOM 3739 O O . THR A 1 495 ? -18.269 36.148 -8.001 1.00 34.31 495 THR A O 1
ATOM 3743 N N . GLU A 1 496 ? -18.604 34.118 -7.101 1.00 32.94 496 GLU A N 1
ATOM 3744 C CA . GLU A 1 496 ? -17.954 34.476 -5.846 1.00 32.95 496 GLU A CA 1
ATOM 3745 C C . GLU A 1 496 ? -16.463 34.173 -5.923 1.00 32.50 496 GLU A C 1
ATOM 3746 O O . GLU A 1 496 ? -16.088 33.001 -6.065 1.00 29.03 496 GLU A O 1
ATOM 3752 N N . PRO A 1 497 ? -15.594 35.174 -5.844 1.00 29.28 497 PRO A N 1
ATOM 3753 C CA . PRO A 1 497 ? -14.155 34.918 -5.924 1.00 28.99 497 PRO A CA 1
ATOM 3754 C C . PRO A 1 497 ? -13.590 34.438 -4.596 1.00 28.48 497 PRO A C 1
ATOM 3755 O O . PRO A 1 497 ? -14.197 34.582 -3.530 1.00 27.47 497 PRO A O 1
ATOM 3759 N N . ILE A 1 498 ? -12.389 33.871 -4.686 1.00 26.39 498 ILE A N 1
ATOM 3760 C CA . ILE A 1 498 ? -11.666 33.419 -3.505 1.00 23.68 498 ILE A CA 1
ATOM 3761 C C . ILE A 1 498 ? -11.247 34.628 -2.678 1.00 21.68 498 ILE A C 1
ATOM 3762 O O . ILE A 1 498 ? -10.742 35.624 -3.211 1.00 22.61 498 ILE A O 1
ATOM 3767 N N . VAL A 1 499 ? -11.484 34.552 -1.373 1.00 21.05 499 VAL A N 1
ATOM 3768 C CA . VAL A 1 499 ? -10.903 35.457 -0.394 1.00 20.56 499 VAL A CA 1
ATOM 3769 C C . VAL A 1 499 ? -9.985 34.607 0.471 1.00 17.96 499 VAL A C 1
ATOM 3770 O O . VAL A 1 499 ? -10.460 33.742 1.214 1.00 20.74 499 VAL A O 1
ATOM 3774 N N . TRP A 1 500 ? -8.676 34.821 0.366 1.00 20.94 500 TRP A N 1
ATOM 3775 C CA . TRP A 1 500 ? -7.741 33.986 1.112 1.00 21.46 500 TRP A CA 1
ATOM 3776 C C . TRP A 1 500 ? -7.839 34.293 2.600 1.00 22.24 500 TRP A C 1
ATOM 3777 O O . TRP A 1 500 ? -7.807 35.461 3.009 1.00 22.84 500 TRP A O 1
ATOM 3788 N N . LEU A 1 501 ? -7.981 33.239 3.405 1.00 18.33 501 LEU A N 1
ATOM 3789 C CA . LEU A 1 501 ? -8.013 33.347 4.856 1.00 20.23 501 LEU A CA 1
ATOM 3790 C C . LEU A 1 501 ? -6.664 33.018 5.477 1.00 21.88 501 LEU A C 1
ATOM 3791 O O . LEU A 1 501 ? -6.214 33.721 6.389 1.00 23.27 501 LEU A O 1
ATOM 3796 N N . SER A 1 502 ? -5.997 31.981 4.985 1.00 19.08 502 SER A N 1
ATOM 3797 C CA . SER A 1 502 ? -4.653 31.664 5.433 1.00 18.35 502 SER A CA 1
ATOM 3798 C C . SER A 1 502 ? -3.632 32.546 4.722 1.00 18.68 502 SER A C 1
ATOM 3799 O O . SER A 1 502 ? -3.880 33.029 3.611 1.00 20.50 502 SER A O 1
ATOM 3802 N N . PRO A 1 503 ? -2.475 32.774 5.344 1.00 19.70 503 PRO A N 1
ATOM 3803 C CA . PRO A 1 503 ? -1.434 33.591 4.722 1.00 22.25 503 PRO A CA 1
ATOM 3804 C C . PRO A 1 503 ? -0.534 32.764 3.818 1.00 21.12 503 PRO A C 1
ATOM 3805 O O . PRO A 1 503 ? -0.481 31.534 3.898 1.00 21.08 503 PRO A O 1
ATOM 3809 N N . ALA A 1 504 ? 0.193 33.477 2.958 1.00 21.02 504 ALA A N 1
ATOM 3810 C CA . ALA A 1 504 ? 1.215 32.826 2.151 1.00 23.43 504 ALA A CA 1
ATOM 3811 C C . ALA A 1 504 ? 2.166 32.027 3.037 1.00 22.26 504 ALA A C 1
ATOM 3812 O O . ALA A 1 504 ? 2.591 32.489 4.100 1.00 24.87 504 ALA A O 1
ATOM 3814 N N . GLY A 1 505 ? 2.478 30.808 2.600 1.00 24.92 505 GLY A N 1
ATOM 3815 C CA . GLY A 1 505 ? 3.391 29.940 3.317 1.00 20.74 505 GLY A CA 1
ATOM 3816 C C . GLY A 1 505 ? 2.753 29.041 4.355 1.00 20.35 505 GLY A C 1
ATOM 3817 O O . GLY A 1 505 ? 3.440 28.151 4.884 1.00 22.87 505 GLY A O 1
ATOM 3818 N N . ALA A 1 506 ? 1.471 29.235 4.663 1.00 18.26 506 ALA A N 1
ATOM 3819 C CA . ALA A 1 506 ? 0.834 28.456 5.713 1.00 17.93 506 ALA A CA 1
ATOM 3820 C C . ALA A 1 506 ? 0.830 26.971 5.363 1.00 22.41 506 ALA A C 1
ATOM 3821 O O . ALA A 1 506 ? 0.872 26.581 4.194 1.00 24.43 506 ALA A O 1
ATOM 3823 N N . GLU A 1 507 ? 0.795 26.140 6.398 1.00 19.07 507 GLU A N 1
ATOM 3824 C CA . GLU A 1 507 ? 0.661 24.701 6.243 1.00 21.62 507 GLU A CA 1
ATOM 3825 C C . GLU A 1 507 ? -0.796 24.264 6.154 1.00 19.60 507 GLU A C 1
ATOM 3826 O O . GLU A 1 507 ? -1.067 23.090 5.880 1.00 21.41 507 GLU A O 1
ATOM 3832 N N . VAL A 1 508 ? -1.727 25.186 6.380 1.00 20.57 508 VAL A N 1
ATOM 3833 C CA . VAL A 1 508 ? -3.155 24.957 6.210 1.00 19.77 508 VAL A CA 1
ATOM 3834 C C . VAL A 1 508 ? -3.661 26.007 5.239 1.00 22.56 508 VAL A C 1
ATOM 3835 O O . VAL A 1 508 ? -3.443 27.210 5.450 1.00 23.71 508 VAL A O 1
ATOM 3839 N N . LEU A 1 509 ? -4.320 25.552 4.177 1.00 21.66 509 LEU A N 1
ATOM 3840 C CA . LEU A 1 509 ? -4.850 26.422 3.141 1.00 19.69 509 LEU A CA 1
ATOM 3841 C C . LEU A 1 509 ? -6.301 26.712 3.477 1.00 19.43 509 LEU A C 1
ATOM 3842 O O . LEU A 1 509 ? -7.050 25.794 3.819 1.00 19.43 509 LEU A O 1
ATOM 3847 N N . ALA A 1 510 ? -6.690 27.982 3.431 1.00 17.27 510 ALA A N 1
ATOM 3848 C CA . ALA A 1 510 ? -8.073 28.296 3.766 1.00 20.66 510 ALA A CA 1
ATOM 3849 C C . ALA A 1 510 ? -8.551 29.507 2.987 1.00 17.79 510 ALA A C 1
ATOM 3850 O O . ALA A 1 510 ? -7.831 30.496 2.853 1.00 17.41 510 ALA A O 1
ATOM 3852 N N . PHE A 1 511 ? -9.776 29.425 2.466 1.00 18.06 511 PHE A N 1
ATOM 3853 C CA . PHE A 1 511 ? -10.333 30.570 1.763 1.00 19.10 511 PHE A CA 1
ATOM 3854 C C . PHE A 1 511 ? -11.842 30.575 1.921 1.00 20.14 511 PHE A C 1
ATOM 3855 O O . PHE A 1 511 ? -12.453 29.584 2.327 1.00 18.91 511 PHE A O 1
ATOM 3863 N N . ARG A 1 512 ? -12.429 31.719 1.613 1.00 19.45 512 ARG A N 1
ATOM 3864 C CA . ARG A 1 512 ? -13.870 31.867 1.617 1.00 20.90 512 ARG A CA 1
ATOM 3865 C C . ARG A 1 512 ? -14.325 32.207 0.206 1.00 21.12 512 ARG A C 1
ATOM 3866 O O . ARG A 1 512 ? -13.643 32.942 -0.520 1.00 21.19 512 ARG A O 1
ATOM 3874 N N . ARG A 1 513 ? -15.456 31.633 -0.193 1.00 22.66 513 ARG A N 1
ATOM 3875 C CA . ARG A 1 513 ? -16.173 32.032 -1.402 1.00 23.24 513 ARG A CA 1
ATOM 3876 C C . ARG A 1 513 ? -17.622 32.251 -0.997 1.00 23.39 513 ARG A C 1
ATOM 3877 O O . ARG A 1 513 ? -18.337 31.284 -0.713 1.00 23.90 513 ARG A O 1
ATOM 3885 N N . GLY A 1 514 ? -18.044 33.509 -0.946 1.00 27.86 514 GLY A N 1
ATOM 3886 C CA . GLY A 1 514 ? -19.400 33.805 -0.508 1.00 28.70 514 GLY A CA 1
ATOM 3887 C C . GLY A 1 514 ? -19.606 33.373 0.934 1.00 26.74 514 GLY A C 1
ATOM 3888 O O . GLY A 1 514 ? -18.916 33.836 1.853 1.00 27.64 514 GLY A O 1
ATOM 3889 N N . ASP A 1 515 ? -20.562 32.469 1.149 1.00 25.85 515 ASP A N 1
ATOM 3890 C CA . ASP A 1 515 ? -20.866 31.947 2.473 1.00 28.13 515 ASP A CA 1
ATOM 3891 C C . ASP A 1 515 ? -20.314 30.541 2.693 1.00 27.14 515 ASP A C 1
ATOM 3892 O O . ASP A 1 515 ? -20.796 29.820 3.575 1.00 27.74 515 ASP A O 1
ATOM 3897 N N . VAL A 1 516 ? -19.312 30.137 1.917 1.00 22.98 516 VAL A N 1
ATOM 3898 C CA . VAL A 1 516 ? -18.657 28.844 2.080 1.00 22.95 516 VAL A CA 1
ATOM 3899 C C . VAL A 1 516 ? -17.206 29.107 2.447 1.00 19.22 516 VAL A C 1
ATOM 3900 O O . VAL A 1 516 ? -16.540 29.933 1.813 1.00 21.80 516 VAL A O 1
ATOM 3904 N N . VAL A 1 517 ? -16.732 28.436 3.487 1.00 20.29 517 VAL A N 1
ATOM 3905 C CA . VAL A 1 517 ? -15.331 28.487 3.891 1.00 18.96 517 VAL A CA 1
ATOM 3906 C C . VAL A 1 517 ? -14.726 27.110 3.668 1.00 20.88 517 VAL A C 1
ATOM 3907 O O . VAL A 1 517 ? -15.301 26.097 4.088 1.00 21.28 517 VAL A O 1
ATOM 3911 N N . VAL A 1 518 ? -13.574 27.077 3.000 1.00 16.81 518 VAL A N 1
ATOM 3912 C CA . VAL A 1 518 ? -12.880 25.846 2.645 1.00 17.72 518 VAL A CA 1
ATOM 3913 C C . VAL A 1 518 ? -11.551 25.832 3.385 1.00 16.93 518 VAL A C 1
ATOM 3914 O O . VAL A 1 518 ? -10.809 26.819 3.340 1.00 19.68 518 VAL A O 1
ATOM 3918 N N . VAL A 1 519 ? -11.271 24.732 4.082 1.00 16.52 519 VAL A N 1
ATOM 3919 C CA . VAL A 1 519 ? -10.021 24.542 4.811 1.00 17.64 519 VAL A CA 1
ATOM 3920 C C . VAL A 1 519 ? -9.430 23.200 4.406 1.00 17.36 519 VAL A C 1
ATOM 3921 O O . VAL A 1 519 ? -10.100 22.166 4.518 1.00 17.23 519 VAL A O 1
ATOM 3925 N N . THR A 1 520 ? -8.175 23.210 3.946 1.00 17.23 520 THR A N 1
ATOM 3926 C CA . THR A 1 520 ? -7.414 21.985 3.697 1.00 18.53 520 THR A CA 1
ATOM 3927 C C . THR A 1 520 ? -6.222 21.968 4.638 1.00 18.11 520 THR A C 1
ATOM 3928 O O . THR A 1 520 ? -5.314 22.794 4.508 1.00 19.94 520 THR A O 1
ATOM 3932 N N . ASN A 1 521 ? -6.239 21.031 5.582 1.00 16.96 521 ASN A N 1
ATOM 3933 C CA . ASN A 1 521 ? -5.146 20.825 6.531 1.00 19.70 521 ASN A CA 1
ATOM 3934 C C . ASN A 1 521 ? -4.171 19.857 5.876 1.00 20.26 521 ASN A C 1
ATOM 3935 O O . ASN A 1 521 ? -4.438 18.660 5.800 1.00 20.15 521 ASN A O 1
ATOM 3940 N N . PHE A 1 522 ? -3.042 20.370 5.382 1.00 20.57 522 PHE A N 1
ATOM 3941 C CA . PHE A 1 522 ? -2.077 19.505 4.705 1.00 21.14 522 PHE A CA 1
ATOM 3942 C C . PHE A 1 522 ? -1.228 18.693 5.677 1.00 25.85 522 PHE A C 1
ATOM 3943 O O . PHE A 1 522 ? -0.627 17.693 5.267 1.00 28.72 522 PHE A O 1
ATOM 3951 N N . GLY A 1 523 ? -1.179 19.088 6.950 1.00 24.28 523 GLY A N 1
ATOM 3952 C CA . GLY A 1 523 ? -0.286 18.471 7.909 1.00 29.36 523 GLY A CA 1
ATOM 3953 C C . GLY A 1 523 ? -0.877 17.255 8.609 1.00 27.58 523 GLY A C 1
ATOM 3954 O O . GLY A 1 523 ? -2.000 16.822 8.358 1.00 26.02 523 GLY A O 1
ATOM 3955 N N . SER A 1 524 ? -0.082 16.700 9.522 1.00 28.55 524 SER A N 1
ATOM 3956 C CA . SER A 1 524 ? -0.406 15.440 10.179 1.00 29.72 524 SER A CA 1
ATOM 3957 C C . SER A 1 524 ? -1.005 15.616 11.572 1.00 29.61 524 SER A C 1
ATOM 3958 O O . SER A 1 524 ? -1.311 14.614 12.227 1.00 29.82 524 SER A O 1
ATOM 3961 N N . ALA A 1 525 ? -1.190 16.856 12.037 1.00 27.60 525 ALA A N 1
ATOM 3962 C CA . ALA A 1 525 ? -1.873 17.123 13.294 1.00 29.29 525 ALA A CA 1
ATOM 3963 C C . ALA A 1 525 ? -3.247 17.752 13.049 1.00 28.96 525 ALA A C 1
ATOM 3964 O O . ALA A 1 525 ? -3.448 18.438 12.039 1.00 28.68 525 ALA A O 1
ATOM 3966 N N . PRO A 1 526 ? -4.208 17.547 13.954 1.00 28.87 526 PRO A N 1
ATOM 3967 C CA . PRO A 1 526 ? -5.486 18.266 13.843 1.00 29.20 526 PRO A CA 1
ATOM 3968 C C . PRO A 1 526 ? -5.279 19.771 13.936 1.00 28.19 526 PRO A C 1
ATOM 3969 O O . PRO A 1 526 ? -4.336 20.251 14.568 1.00 31.65 526 PRO A O 1
ATOM 3973 N N . PHE A 1 527 ? -6.182 20.521 13.299 1.00 24.75 527 PHE A N 1
ATOM 3974 C CA . PHE A 1 527 ? -6.059 21.971 13.190 1.00 24.28 527 PHE A CA 1
ATOM 3975 C C . PHE A 1 527 ? -7.360 22.637 13.612 1.00 26.30 527 PHE A C 1
ATOM 3976 O O . PHE A 1 527 ? -8.437 22.272 13.128 1.00 24.30 527 PHE A O 1
ATOM 3984 N N . THR A 1 528 ? -7.259 23.630 14.500 1.00 23.72 528 THR A N 1
ATOM 3985 C CA . THR A 1 528 ? -8.430 24.373 14.944 1.00 22.18 528 THR A CA 1
ATOM 3986 C C . THR A 1 528 ? -8.457 25.724 14.252 1.00 26.10 528 THR A C 1
ATOM 3987 O O . THR A 1 528 ? -7.595 26.569 14.539 1.00 27.25 528 THR A O 1
ATOM 3991 N N . PRO A 1 529 ? -9.399 25.980 13.348 1.00 24.59 529 PRO A N 1
ATOM 3992 C CA . PRO A 1 529 ? -9.423 27.265 12.635 1.00 23.53 529 PRO A CA 1
ATOM 3993 C C . PRO A 1 529 ? -9.609 28.426 13.594 1.00 26.54 529 PRO A C 1
ATOM 3994 O O . PRO A 1 529 ? -10.396 28.336 14.550 1.00 27.11 529 PRO A O 1
ATOM 3998 N N . PRO A 1 530 ? -8.913 29.537 13.362 1.00 24.17 530 PRO A N 1
ATOM 3999 C CA . PRO A 1 530 ? -9.130 30.727 14.195 1.00 24.47 530 PRO A CA 1
ATOM 4000 C C . PRO A 1 530 ? -10.536 31.275 14.012 1.00 28.52 530 PRO A C 1
ATOM 4001 O O . PRO A 1 530 ? -11.100 31.255 12.914 1.00 25.81 530 PRO A O 1
ATOM 4005 N N . SER A 1 531 ? -11.116 31.747 15.120 1.00 26.88 531 SER A N 1
ATOM 4006 C CA . SER A 1 531 ? -12.511 32.172 15.106 1.00 25.85 531 SER A CA 1
ATOM 4007 C C . SER A 1 531 ? -12.761 33.309 14.124 1.00 25.87 531 SER A C 1
ATOM 4008 O O . SER A 1 531 ? -13.903 33.487 13.679 1.00 26.77 531 SER A O 1
ATOM 4011 N N . ALA A 1 532 ? -11.720 34.062 13.752 1.00 26.74 532 ALA A N 1
ATOM 4012 C CA . ALA A 1 532 ? -11.890 35.133 12.780 1.00 26.34 532 ALA A CA 1
ATOM 4013 C C . ALA A 1 532 ? -12.291 34.614 11.407 1.00 27.03 532 ALA A C 1
ATOM 4014 O O . ALA A 1 532 ? -12.841 35.380 10.607 1.00 28.64 532 ALA A O 1
ATOM 4016 N N . TRP A 1 533 ? -12.028 33.340 11.106 1.00 29.04 533 TRP A N 1
ATOM 4017 C CA . TRP A 1 533 ? -12.496 32.805 9.830 1.00 26.21 533 TRP A CA 1
ATOM 4018 C C . TRP A 1 533 ? -14.007 32.626 9.795 1.00 28.49 533 TRP A C 1
ATOM 4019 O O . TRP A 1 533 ? -14.552 32.370 8.714 1.00 28.34 533 TRP A O 1
ATOM 4030 N N . GLY A 1 534 ? -14.688 32.748 10.927 1.00 25.28 534 GLY A N 1
ATOM 4031 C CA . GLY A 1 534 ? -16.137 32.751 10.977 1.00 28.79 534 GLY A CA 1
ATOM 4032 C C . GLY A 1 534 ? -16.697 31.643 11.855 1.00 26.61 534 GLY A C 1
ATOM 4033 O O . GLY A 1 534 ? -16.004 30.719 12.276 1.00 27.84 534 GLY A O 1
ATOM 4034 N N . ALA A 1 535 ? -17.992 31.774 12.134 1.00 27.40 535 ALA A N 1
ATOM 4035 C CA . ALA A 1 535 ? -18.750 30.717 12.798 1.00 29.50 535 ALA A CA 1
ATOM 4036 C C . ALA A 1 535 ? -19.162 29.693 11.747 1.00 30.43 535 ALA A C 1
ATOM 4037 O O . ALA A 1 535 ? -20.009 29.977 10.892 1.00 31.77 535 ALA A O 1
ATOM 4039 N N . LEU A 1 536 ? -18.575 28.504 11.809 1.00 29.04 536 LEU A N 1
ATOM 4040 C CA . LEU A 1 536 ? -18.680 27.513 10.749 1.00 27.73 536 LEU A CA 1
ATOM 4041 C C . LEU A 1 536 ? -19.506 26.318 11.203 1.00 30.34 536 LEU A C 1
ATOM 4042 O O . LEU A 1 536 ? -19.400 25.877 12.350 1.00 30.41 536 LEU A O 1
ATOM 4047 N N . SER A 1 537 ? -20.341 25.803 10.299 1.00 29.73 537 SER A N 1
ATOM 4048 C CA . SER A 1 537 ? -20.878 24.466 10.461 1.00 30.86 537 SER A CA 1
ATOM 4049 C C . SER A 1 537 ? -20.494 23.653 9.235 1.00 27.93 537 SER A C 1
ATOM 4050 O O . SER A 1 537 ? -20.545 24.176 8.116 1.00 30.19 537 SER A O 1
ATOM 4053 N N . PRO A 1 538 ? -20.116 22.390 9.398 1.00 32.42 538 PRO A N 1
ATOM 4054 C CA . PRO A 1 538 ? -19.593 21.643 8.250 1.00 30.80 538 PRO A CA 1
ATOM 4055 C C . PRO A 1 538 ? -20.689 21.318 7.248 1.00 28.83 538 PRO A C 1
ATOM 4056 O O . PRO A 1 538 ? -21.829 21.026 7.613 1.00 30.98 538 PRO A O 1
ATOM 4060 N N . LEU A 1 539 ? -20.330 21.407 5.970 1.00 26.27 539 LEU A N 1
ATOM 4061 C CA . LEU A 1 539 ? -21.145 20.915 4.865 1.00 25.75 539 LEU A CA 1
ATOM 4062 C C . LEU A 1 539 ? -20.724 19.516 4.443 1.00 29.41 539 LEU A C 1
ATOM 4063 O O . LEU A 1 539 ? -21.550 18.603 4.363 1.00 29.16 539 LEU A O 1
ATOM 4068 N N . LEU A 1 540 ? -19.438 19.331 4.171 1.00 25.75 540 LEU A N 1
ATOM 4069 C CA . LEU A 1 540 ? -18.888 18.008 3.929 1.00 23.72 540 LEU A CA 1
ATOM 4070 C C . LEU A 1 540 ? -17.408 18.059 4.261 1.00 23.11 540 LEU A C 1
ATOM 4071 O O . LEU A 1 540 ? -16.834 19.132 4.468 1.00 25.60 540 LEU A O 1
ATOM 4076 N N . ALA A 1 541 ? -16.800 16.880 4.305 1.00 23.69 541 ALA A N 1
ATOM 4077 C CA . ALA A 1 541 ? -15.376 16.760 4.556 1.00 23.40 541 ALA A CA 1
ATOM 4078 C C . ALA A 1 541 ? -14.861 15.534 3.822 1.00 27.39 541 ALA A C 1
ATOM 4079 O O . ALA A 1 541 ? -15.622 14.628 3.476 1.00 27.50 541 ALA A O 1
ATOM 4081 N N . SER A 1 542 ? -13.559 15.514 3.587 1.00 22.93 542 SER A N 1
ATOM 4082 C CA . SER A 1 542 ? -12.951 14.390 2.887 1.00 24.65 542 SER A CA 1
ATOM 4083 C C . SER A 1 542 ? -12.633 13.220 3.813 1.00 28.14 542 SER A C 1
ATOM 4084 O O . SER A 1 542 ? -12.147 12.189 3.337 1.00 27.21 542 SER A O 1
ATOM 4087 N N . GLN A 1 543 ? -12.889 13.365 5.118 1.00 28.80 543 GLN A N 1
ATOM 4088 C CA . GLN A 1 543 ? -12.816 12.315 6.129 1.00 35.46 543 GLN A CA 1
ATOM 4089 C C . GLN A 1 543 ? -13.976 12.515 7.100 1.00 40.68 543 GLN A C 1
ATOM 4090 O O . GLN A 1 543 ? -14.698 13.517 6.996 1.00 40.64 543 GLN A O 1
ATOM 4096 N N . PRO A 1 544 ? -14.207 11.588 8.035 1.00 45.34 544 PRO A N 1
ATOM 4097 C CA . PRO A 1 544 ? -15.196 11.842 9.097 1.00 46.76 544 PRO A CA 1
ATOM 4098 C C . PRO A 1 544 ? -14.763 12.993 9.998 1.00 47.11 544 PRO A C 1
ATOM 4099 O O . PRO A 1 544 ? -13.640 13.001 10.508 1.00 46.88 544 PRO A O 1
ATOM 4103 N N . LEU A 1 545 ? -15.695 13.933 10.211 1.00 51.64 545 LEU A N 1
ATOM 4104 C CA . LEU A 1 545 ? -15.580 15.234 10.917 1.00 51.95 545 LEU A CA 1
ATOM 4105 C C . LEU A 1 545 ? -15.826 16.355 9.910 1.00 48.12 545 LEU A C 1
ATOM 4106 O O . LEU A 1 545 ? -16.259 17.449 10.273 1.00 48.43 545 LEU A O 1
ATOM 4111 N N . GLY A 1 547 ? -17.534 14.467 14.642 1.00 63.57 547 GLY A N 1
ATOM 4112 C CA . GLY A 1 547 ? -18.292 15.703 14.598 1.00 63.97 547 GLY A CA 1
ATOM 4113 C C . GLY A 1 547 ? -17.727 16.801 15.479 1.00 65.45 547 GLY A C 1
ATOM 4114 O O . GLY A 1 547 ? -18.379 17.252 16.420 1.00 69.57 547 GLY A O 1
ATOM 4115 N N . SER A 1 548 ? -16.509 17.234 15.175 1.00 62.01 548 SER A N 1
ATOM 4116 C CA . SER A 1 548 ? -15.860 18.322 15.891 1.00 57.97 548 SER A CA 1
ATOM 4117 C C . SER A 1 548 ? -15.666 19.512 14.955 1.00 53.00 548 SER A C 1
ATOM 4118 O O . SER A 1 548 ? -16.015 19.467 13.771 1.00 56.62 548 SER A O 1
ATOM 4121 N N . ALA A 1 549 ? -15.105 20.591 15.505 1.00 47.50 549 ALA A N 1
ATOM 4122 C CA . ALA A 1 549 ? -14.778 21.782 14.730 1.00 45.28 549 ALA A CA 1
ATOM 4123 C C . ALA A 1 549 ? -13.308 21.855 14.334 1.00 38.50 549 ALA A C 1
ATOM 4124 O O . ALA A 1 549 ? -12.925 22.767 13.590 1.00 36.40 549 ALA A O 1
ATOM 4126 N N . THR A 1 550 ? -12.478 20.935 14.806 1.00 36.88 550 THR A N 1
ATOM 4127 C CA . THR A 1 550 ? -11.118 20.852 14.301 1.00 30.45 550 THR A CA 1
ATOM 4128 C C . THR A 1 550 ? -11.107 20.113 12.972 1.00 31.51 550 THR A C 1
ATOM 4129 O O . THR A 1 550 ? -11.974 19.280 12.690 1.00 34.29 550 THR A O 1
ATOM 4133 N N . VAL A 1 551 ? -10.135 20.456 12.137 1.00 24.60 551 VAL A N 1
ATOM 4134 C CA . VAL A 1 551 ? -9.958 19.825 10.833 1.00 23.42 551 VAL A CA 1
ATOM 4135 C C . VAL A 1 551 ? -8.947 18.693 10.997 1.00 22.75 551 VAL A C 1
ATOM 4136 O O . VAL A 1 551 ? -7.786 18.967 11.326 1.00 25.16 551 VAL A O 1
ATOM 4140 N N . PRO A 1 552 ? -9.332 17.440 10.776 1.00 23.39 552 PRO A N 1
ATOM 4141 C CA . PRO A 1 552 ? -8.395 16.317 10.956 1.00 24.37 552 PRO A CA 1
ATOM 4142 C C . PRO A 1 552 ? -7.192 16.430 10.037 1.00 24.59 552 PRO A C 1
ATOM 4143 O O . PRO A 1 552 ? -7.190 17.231 9.086 1.00 23.12 552 PRO A O 1
ATOM 4147 N N . PRO A 1 553 ? -6.135 15.664 10.312 1.00 22.56 553 PRO A N 1
ATOM 4148 C CA . PRO A 1 553 ? -4.950 15.688 9.444 1.00 23.70 553 PRO A CA 1
ATOM 4149 C C . PRO A 1 553 ? -5.284 15.319 8.006 1.00 21.15 553 PRO A C 1
ATOM 4150 O O . PRO A 1 553 ? -6.141 14.471 7.744 1.00 22.26 553 PRO A O 1
ATOM 4154 N N . GLU A 1 554 ? -4.589 15.985 7.080 1.00 22.38 554 GLU A N 1
ATOM 4155 C CA . GLU A 1 554 ? -4.680 15.730 5.641 1.00 22.73 554 GLU A CA 1
ATOM 4156 C C . GLU A 1 554 ? -6.139 15.597 5.194 1.00 23.27 554 GLU A C 1
ATOM 4157 O O . GLU A 1 554 ? -6.541 14.626 4.547 1.00 23.61 554 GLU A O 1
ATOM 4163 N N . THR A 1 555 ? -6.939 16.612 5.547 1.00 21.29 555 THR A N 1
ATOM 4164 C CA . THR A 1 555 ? -8.379 16.624 5.302 1.00 18.86 555 THR A CA 1
ATOM 4165 C C . THR A 1 555 ? -8.822 17.994 4.798 1.00 18.22 555 THR A C 1
ATOM 4166 O O . THR A 1 555 ? -8.309 19.030 5.239 1.00 18.71 555 THR A O 1
ATOM 4170 N N . THR A 1 556 ? -9.790 17.993 3.879 1.00 19.03 556 THR A N 1
ATOM 4171 C CA . THR A 1 556 ? -10.457 19.195 3.402 1.00 18.84 556 THR A CA 1
ATOM 4172 C C . THR A 1 556 ? -11.864 19.226 3.979 1.00 21.46 556 THR A C 1
ATOM 4173 O O . THR A 1 556 ? -12.574 18.211 3.935 1.00 20.26 556 THR A O 1
ATOM 4177 N N . VAL A 1 557 ? -12.263 20.380 4.512 1.00 17.93 557 VAL A N 1
ATOM 4178 C CA . VAL A 1 557 ? -13.612 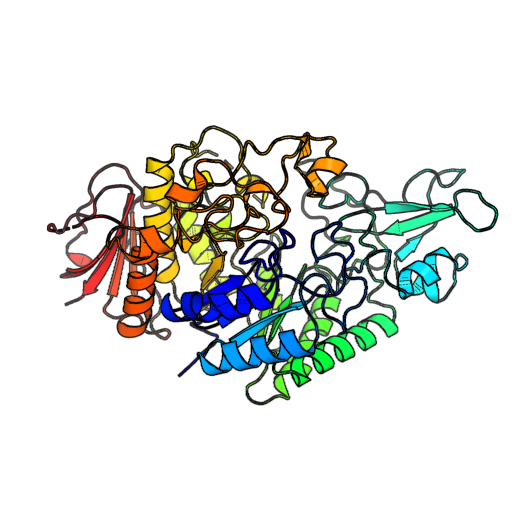20.599 5.027 1.00 21.52 557 VAL A CA 1
ATOM 4179 C C . VAL A 1 557 ? -14.219 21.798 4.312 1.00 20.43 557 VAL A C 1
ATOM 4180 O O . VAL A 1 557 ? -13.585 22.856 4.220 1.00 21.27 557 VAL A O 1
ATOM 4184 N N . TRP A 1 558 ? -15.442 21.630 3.801 1.00 18.87 558 TRP A N 1
ATOM 4185 C CA . TRP A 1 558 ? -16.278 22.739 3.362 1.00 21.88 558 TRP A CA 1
ATOM 4186 C C . TRP A 1 558 ? -17.269 23.036 4.476 1.00 22.72 558 TRP A C 1
ATOM 4187 O O . TRP A 1 558 ? -17.943 22.122 4.965 1.00 23.44 558 TRP A O 1
ATOM 4198 N N . SER A 1 559 ? -17.355 24.298 4.874 1.00 22.85 559 SER A N 1
ATOM 4199 C CA . SER A 1 559 ? -18.284 24.717 5.913 1.00 25.77 559 SER A CA 1
ATOM 4200 C C . SER A 1 559 ? -19.151 25.860 5.425 1.00 24.22 559 SER A C 1
ATOM 4201 O O . SER A 1 559 ? -18.730 26.680 4.603 1.00 22.71 559 SER A O 1
ATOM 4204 N N . ARG A 1 560 ? -20.374 25.911 5.953 1.00 24.98 560 ARG A N 1
ATOM 4205 C CA . ARG A 1 560 ? -21.217 27.079 5.767 1.00 28.46 560 ARG A CA 1
ATOM 4206 C C . ARG A 1 560 ? -20.841 28.139 6.792 1.00 31.07 560 ARG A C 1
ATOM 4207 O O . ARG A 1 560 ? -20.678 27.837 7.979 1.00 30.09 560 ARG A O 1
ATOM 4215 N N . LEU A 1 561 ? -20.686 29.372 6.322 1.00 26.41 561 LEU A N 1
ATOM 4216 C CA . LEU A 1 561 ? -20.398 30.518 7.173 1.00 31.47 561 LEU A CA 1
ATOM 4217 C C . LEU A 1 561 ? -21.708 31.141 7.641 1.00 33.75 561 LEU A C 1
ATOM 4218 O O . LEU A 1 561 ? -22.553 31.508 6.818 1.00 33.66 561 LEU A O 1
ATOM 4223 N N . HIS A 1 562 ? -21.880 31.242 8.957 1.00 34.11 562 HIS A N 1
ATOM 4224 C CA . HIS A 1 562 ? -23.072 31.862 9.543 1.00 36.43 562 HIS A CA 1
ATOM 4225 C C . HIS A 1 562 ? -22.833 33.335 9.805 1.00 36.88 562 HIS A C 1
ATOM 4226 O O . HIS A 1 562 ? -21.976 33.672 10.625 1.00 38.00 562 HIS A O 1
#

Nearest PDB structures (foldseek):
  8yif-assembly1_A  TM=1.002E+00  e=0.000E+00  Arthrobacter globiformis
  8yie-assembly1_B  TM=9.963E-01  e=1.928E-103  Arthrobacter globiformis
  3wy3-assembly1_A  TM=8.635E-01  e=6.328E-50  Halomonas sp. H11
  8slv-assembly1_A  TM=8.905E-01  e=1.134E-40  Aedes aegypti
  6lgf-assembly1_A  TM=8.533E-01  e=6.221E-40  Bombyx mori

Radius of gyration: 23.49 Å; Cα contacts (8 Å, |Δi|>4): 1174; chains: 1; bounding box: 59×51×72 Å

B-factor: mean 20.78, std 7.45, range [7.34, 69.57]

Secondary structure (DSSP, 8-state):
---GGG-EEEEE-GGGT--SSSSSS--HHHHHHHHHHHHHHT-SEEEEPP-EE---TTTTSS-SEEEEE-TTT--HHHHHHHHHHHHHTT-EEEEEE--SB--TTSHHHHHHHHSPTT-HHHHTB-EEPPBSTTS-B-SS-PBPTTSSBSEEEEE-TTSSEEEEEE-SS-TT-PBB-TTSHHHHHHHHHHHHHHHHTT--EEEETTTT-S---TT----TT-SSTT----TTTS--THHHHHHHHHHHHHTTSSSPPEEEE----S-HHHHHHTTSTTS-SEEB-HHHHT--S-HHHHHHHHHHHHHHTTT--EEES--TTS--HHHHHHBPP--GGGGS--S-B-HHHHHHHHHHHHHHHHTSSSEEEEETTGGGTPPP-TT--GGG---HHHHHTTTSS--SGGG-SPPP--SSSTTTTSS-TTPPPPSSPPPTTGGGG-HHHHHT-TTSHHHHHHHHHHHHHHH--TTPPPEE-SPTT-SEEEEEETTEEEEEE-SSS-B---GGG--EEEEEESS----SSBPTTEEEEEEE-

Solvent-accessible surface area: 20394 Å² total; per-residue (Å²): 152,60,48,40,88,38,1,2,0,1,1,0,5,4,30,0,1,61,3,31,84,19,53,0,31,0,0,0,21,0,0,43,101,2,0,69,27,3,26,65,2,13,10,23,0,0,4,0,6,6,0,3,17,11,50,26,102,7,10,0,13,0,0,26,54,4,71,56,9,16,115,33,6,7,77,55,121,54,0,20,89,3,1,148,74,0,69,131,54,35,1,80,0,0,0,1,3,0,0,0,2,0,0,18,64,13,73,55,1,86,43,0,58,71,15,79,63,82,25,79,71,7,46,60,2,10,12,96,99,16,95,33,133,109,11,82,96,22,24,9,37,2,53,6,84,12,29,47,68,0,6,39,68,14,92,25,166,95,54,154,75,16,20,20,13,0,2,0,25,11,51,7,0,0,0,1,34,12,102,23,108,13,0,40,116,28,0,50,73,2,0,106,47,0,6,144,71,25,0,24,0,0,3,0,12,5,0,14,0,1,21,5,48,67,84,19,55,84,20,135,40,25,102,39,141,139,21,54,45,15,132,11,4,20,11,22,92,62,0,20,88,14,0,90,44,1,38,68,24,0,50,91,68,175,113,94,23,10,0,0,0,12,4,49,20,93,40,66,116,115,27,20,48,0,20,76,121,68,0,2,53,10,4,5,9,9,48,1,0,12,24,16,17,62,5,50,94,1,24,103,5,0,67,42,3,31,78,14,14,117,23,84,4,0,0,3,16,3,8,3,16,2,5,3,6,4,2,17,1,0,3,138,46,114,117,46,73,52,0,71,75,135,33,127,45,69,78,108,76,0,45,72,27,9,38,0,1,6,0,2,2,0,0,1,4,2,2,2,4,8,1,1,0,24,0,1,1,0,15,11,5,47,113,9,75,99,106,22,21,75,0,7,18,38,81,60,19,138,24,94,102,32,13,18,0,3,1,3,4,0,0,0,20,42,156,100,50,147,7,23,21,0,12,98,102,110,9,50,113,15,31,0,53,26,22,99,105,2,5,78,22,0,21,57,63,14,56,90,61,111,109,12,11,4,10,7,4,79,71,0,4,57,22,25,144,101,69,17,112,11,95,44,83,26,62,62,47,4,92,85,45,24,138,14,2,0,1,77,11,6,80,4,0,0,2,0,4,12,26,100,62,93,51,95,23,63,105,98,31,25,67,57,39,82,56,24,19,0,54,115,69,108,54,88,44,6,19,43,12,0,0,11,0,7,110,44,118